Protein 3L3Q (pdb70)

B-factor: mean 52.56, std 12.58, range [30.98, 94.78]

Foldseek 3Di:
DQLEDDDVVCLLVQCPDPDVVSVLSSLLSLLCLLPPDPPRPLVVCLVSVCLLSLQVQLPPLVCVSSVLSSLSNLLSQLLDAVVSVVSNVVSVNLLSLLVQCPDPDLSNVLSSLSSLLSQLQNADVSLQVSVVSPNLVSLVVVCPDPDNVVDDPSSLLSSLSSLLSNQAYPVPGHDPVSCVSSLVVLLVLLPDPDQSSVLSSLSSLLRQLADAQVSLCVNVVVVCLLSLLVQCQDPDPSSVVSSLSNLLSQLLHALVSVVSNVVSPNLLSLVCQCVPPDQVSVLSSLSSLLSQLLHAQVSLVSCVVSVCLLSLLVQLQDGPVSSVLSSLSSLLSNLVHYDLVSLVVSVVSPNQLSLQVCLPDPDVSSLLSSLSNVVSSCVSCVVVVNLVVVLCVCVVNCNLVSLVCQCVPPDPSRVVSRVVCCVVRVD/DPPDDDDDD/DDDDDD

Nearest PDB structures (foldseek):
  6d7n-assembly1_B  TM=9.985E-01  e=1.774E-52  Panicum virgatum
  5gxw-assembly1_A  TM=9.966E-01  e=5.395E-52  Mus musculus
  6p6e-assembly1_A  TM=9.998E-01  e=7.500E-52  Mus musculus
  6d7m-assembly1_B  TM=9.981E-01  e=9.603E-52  Mus musculus
  3tpo-assembly1_A  TM=9.975E-01  e=8.882E-51  Mus musculus

Organism: Mus musculus (NCBI:txid10090)

Structure (mmCIF, N/CA/C/O backbone):
data_3L3Q
#
_entry.id   3L3Q
#
_cell.length_a   78.756
_cell.length_b   90.899
_cell.length_c   100.968
_cell.angle_alpha   90.00
_cell.angle_beta   90.00
_cell.angle_gamma   90.00
#
_symmetry.space_group_name_H-M   'P 21 21 21'
#
loop_
_entity.id
_entity.type
_entity.pdbx_description
1 polymer 'Importin subunit alpha-2'
2 polymer pepTM
3 non-polymer 'CITRATE ANION'
4 water water
#
loop_
_atom_site.group_PDB
_atom_site.id
_atom_site.type_symbol
_atom_site.label_atom_id
_atom_site.label_alt_id
_atom_site.label_comp_id
_atom_site.label_asym_id
_atom_site.label_entity_id
_atom_site.label_seq_id
_atom_site.pdbx_PDB_ins_code
_atom_site.Cartn_x
_atom_site.Cartn_y
_atom_site.Cartn_z
_atom_site.occupancy
_atom_site.B_iso_or_equiv
_atom_site.auth_seq_id
_atom_site.auth_comp_id
_atom_site.auth_asym_id
_atom_site.auth_atom_id
_atom_site.pdbx_PDB_model_num
ATOM 1 N N . GLN A 1 1 ? 30.448 61.199 19.409 0.68 79.56 71 GLN A N 1
ATOM 2 C CA . GLN A 1 1 ? 30.489 62.661 19.734 0.26 79.47 71 GLN A CA 1
ATOM 3 C C . GLN A 1 1 ? 31.902 63.242 19.745 0.15 78.43 71 GLN A C 1
ATOM 4 O O . GLN A 1 1 ? 32.137 64.309 19.176 0.78 79.02 71 GLN A O 1
ATOM 10 N N . GLY A 1 2 ? 32.829 62.547 20.401 0.46 77.00 72 GLY A N 1
ATOM 11 C CA . GLY A 1 2 ? 34.217 62.989 20.488 0.58 75.14 72 GLY A CA 1
ATOM 12 C C . GLY A 1 2 ? 35.118 62.356 19.435 0.01 73.85 72 GLY A C 1
ATOM 13 O O . GLY A 1 2 ? 35.701 63.053 18.598 0.57 73.58 72 GLY A O 1
ATOM 14 N N . THR A 1 3 ? 35.230 61.030 19.460 1.00 72.59 73 THR A N 1
ATOM 15 C CA . THR A 1 3 ? 36.211 60.347 18.595 0.24 71.13 73 THR A CA 1
ATOM 16 C C . THR A 1 3 ? 35.705 59.959 17.178 1.00 70.72 73 THR A C 1
ATOM 17 O O . THR A 1 3 ? 36.371 59.240 16.448 0.89 70.50 73 THR A O 1
ATOM 21 N N . VAL A 1 4 ? 34.541 60.473 16.774 0.80 70.26 74 VAL A N 1
ATOM 22 C CA . VAL A 1 4 ? 33.961 60.156 15.453 0.79 69.38 74 VAL A CA 1
ATOM 23 C C . VAL A 1 4 ? 34.515 61.020 14.278 0.73 68.13 74 VAL A C 1
ATOM 24 O O . VAL A 1 4 ? 34.410 62.252 14.287 0.73 68.17 74 VAL A O 1
ATOM 28 N N . ASN A 1 5 ? 35.128 60.353 13.300 0.09 66.41 75 ASN A N 1
ATOM 29 C CA . ASN A 1 5 ? 35.597 60.986 12.055 0.44 64.65 75 ASN A CA 1
ATOM 30 C C . ASN A 1 5 ? 36.721 62.026 12.184 0.23 63.65 75 ASN A C 1
ATOM 31 O O . ASN A 1 5 ? 36.567 63.179 11.781 1.00 65.36 75 ASN A O 1
ATOM 36 N N . TRP A 1 6 ? 37.862 61.625 12.729 1.00 61.54 76 TRP A N 1
ATOM 37 C CA . TRP A 1 6 ? 39.017 62.534 12.849 1.00 58.42 76 TRP A CA 1
ATOM 38 C C . TRP A 1 6 ? 39.761 62.343 11.569 0.54 57.68 76 TRP A C 1
ATOM 39 O O . TRP A 1 6 ? 39.539 61.381 10.856 0.93 57.80 76 TRP A O 1
ATOM 50 N N . SER A 1 7 ? 40.705 63.208 11.291 1.00 56.33 77 SER A N 1
ATOM 51 C CA . SER A 1 7 ? 41.540 62.923 10.182 1.00 56.73 77 SER A CA 1
ATOM 52 C C . SER A 1 7 ? 42.763 62.151 10.717 1.00 57.07 77 SER A C 1
ATOM 53 O O . SER A 1 7 ? 42.962 62.078 11.940 0.98 57.46 77 SER A O 1
ATOM 56 N N . VAL A 1 8 ? 43.575 61.589 9.828 1.00 55.54 78 VAL A N 1
ATOM 57 C CA . VAL A 1 8 ? 44.792 60.898 10.251 0.78 54.93 78 VAL A CA 1
ATOM 58 C C . VAL A 1 8 ? 45.774 61.841 10.974 1.00 54.45 78 VAL A C 1
ATOM 59 O O . VAL A 1 8 ? 46.410 61.437 11.953 1.00 55.18 78 VAL A O 1
ATOM 63 N N . GLU A 1 9 ? 45.875 63.101 10.540 1.00 54.32 79 GLU A N 1
ATOM 64 C CA . GLU A 1 9 ? 46.840 64.064 11.146 0.69 53.50 79 GLU A CA 1
ATOM 65 C C . GLU A 1 9 ? 46.468 64.343 12.602 1.00 50.56 79 GLU A C 1
ATOM 66 O O . GLU A 1 9 ? 47.327 64.506 13.454 1.00 51.00 79 GLU A O 1
ATOM 72 N N . ASP A 1 10 ? 45.188 64.398 12.875 1.00 48.71 80 ASP A N 1
ATOM 73 C CA . ASP A 1 10 ? 44.733 64.556 14.237 0.82 47.62 80 ASP A CA 1
ATOM 74 C C . ASP A 1 10 ? 45.039 63.326 15.075 0.76 46.67 80 ASP A C 1
ATOM 75 O O . ASP A 1 10 ? 45.540 63.464 16.183 1.00 46.19 80 ASP A O 1
ATOM 80 N N . ILE A 1 11 ? 44.768 62.135 14.532 0.81 46.32 81 ILE A N 1
ATOM 81 C CA . ILE A 1 11 ? 45.172 60.872 15.156 1.00 46.04 81 ILE A CA 1
ATOM 82 C C . ILE A 1 11 ? 46.662 60.917 15.512 1.00 46.10 81 ILE A C 1
ATOM 83 O O . ILE A 1 11 ? 47.018 60.637 16.634 1.00 47.48 81 ILE A O 1
ATOM 88 N N . VAL A 1 12 ? 47.526 61.320 14.598 1.00 47.21 82 VAL A N 1
ATOM 89 C CA . VAL A 1 12 ? 48.987 61.383 14.871 1.00 48.05 82 VAL A CA 1
ATOM 90 C C . VAL A 1 12 ? 49.374 62.333 16.015 1.00 48.82 82 VAL A C 1
ATOM 91 O O . VAL A 1 12 ? 50.228 62.008 16.896 1.00 47.84 82 VAL A O 1
ATOM 95 N N . LYS A 1 13 ? 48.719 63.502 15.994 1.00 49.66 83 LYS A N 1
ATOM 96 C CA . LYS A 1 13 ? 48.879 64.527 17.018 1.00 49.68 83 LYS A CA 1
ATOM 97 C C . LYS A 1 13 ? 48.522 63.945 18.386 1.00 48.84 83 LYS A C 1
ATOM 98 O O . LYS A 1 13 ? 49.250 64.142 19.360 1.00 48.64 83 LYS A O 1
ATOM 104 N N . GLY A 1 14 ? 47.401 63.219 18.462 1.00 48.78 84 GLY A N 1
ATOM 105 C CA . GLY A 1 14 ? 46.979 62.498 19.713 1.00 47.08 84 GLY A CA 1
ATOM 106 C C . GLY A 1 14 ? 47.927 61.392 20.133 0.83 47.20 84 GLY A C 1
ATOM 107 O O . GLY A 1 14 ? 48.376 61.351 21.275 1.00 46.41 84 GLY A O 1
ATOM 108 N N . ILE A 1 15 ? 48.283 60.499 19.209 1.00 48.13 85 ILE A N 1
ATOM 109 C CA . ILE A 1 15 ? 49.175 59.395 19.574 1.00 48.76 85 ILE A CA 1
ATOM 110 C C . ILE A 1 15 ? 50.563 59.893 20.004 1.00 50.14 85 ILE A C 1
ATOM 111 O O . ILE A 1 15 ? 51.210 59.304 20.907 1.00 50.60 85 ILE A O 1
ATOM 116 N N . ASN A 1 16 ? 50.994 61.023 19.441 1.00 51.04 86 ASN A N 1
ATOM 117 C CA . ASN A 1 16 ? 52.322 61.595 19.789 0.68 51.62 86 ASN A CA 1
ATOM 118 C C . ASN A 1 16 ? 52.361 62.419 21.071 1.00 52.30 86 ASN A C 1
ATOM 119 O O . ASN A 1 16 ? 53.433 62.782 21.529 1.00 52.80 86 ASN A O 1
ATOM 124 N N . SER A 1 17 ? 51.213 62.726 21.660 1.00 52.37 87 SER A N 1
ATOM 125 C CA . SER A 1 17 ? 51.199 63.490 22.909 1.00 52.67 87 SER A CA 1
ATOM 126 C C . SER A 1 17 ? 51.790 62.621 24.002 1.00 53.22 87 SER A C 1
ATOM 127 O O . SER A 1 17 ? 51.787 61.392 23.912 0.81 54.62 87 SER A O 1
ATOM 130 N N . ASN A 1 18 ? 52.260 63.248 25.060 1.00 52.85 88 ASN A N 1
ATOM 131 C CA . ASN A 1 18 ? 52.783 62.508 26.188 1.00 53.13 88 ASN A CA 1
ATOM 132 C C . ASN A 1 18 ? 51.683 62.377 27.285 1.00 52.10 88 ASN A C 1
ATOM 133 O O . ASN A 1 18 ? 51.883 62.647 28.492 1.00 54.61 88 ASN A O 1
ATOM 138 N N . ASN A 1 19 ? 50.493 61.998 26.825 1.00 49.64 89 ASN A N 1
ATOM 139 C CA . ASN A 1 19 ? 49.288 61.948 27.619 0.89 46.13 89 ASN A CA 1
ATOM 140 C C . ASN A 1 19 ? 48.540 60.672 27.263 1.00 44.75 89 ASN A C 1
ATOM 141 O O . ASN A 1 19 ? 48.033 60.530 26.167 1.00 43.60 89 ASN A O 1
ATOM 146 N N . LEU A 1 20 ? 48.476 59.740 28.195 1.00 46.41 90 LEU A N 1
ATOM 147 C CA . LEU A 1 20 ? 47.917 58.388 27.947 1.00 46.39 90 LEU A CA 1
ATOM 148 C C . LEU A 1 20 ? 46.441 58.394 27.564 1.00 45.57 90 LEU A C 1
ATOM 149 O O . LEU A 1 20 ? 46.019 57.660 26.664 1.00 46.59 90 LEU A O 1
ATOM 154 N N . GLU A 1 21 ? 45.652 59.276 28.187 1.00 45.91 91 GLU A N 1
ATOM 155 C CA . GLU A 1 21 ? 44.251 59.557 27.723 1.00 43.55 91 GLU A CA 1
ATOM 156 C C . GLU A 1 21 ? 44.106 60.150 26.354 1.00 42.39 91 GLU A C 1
ATOM 157 O O . GLU A 1 21 ? 43.205 59.771 25.618 1.00 43.33 91 GLU A O 1
ATOM 163 N N . SER A 1 22 ? 44.965 61.100 25.991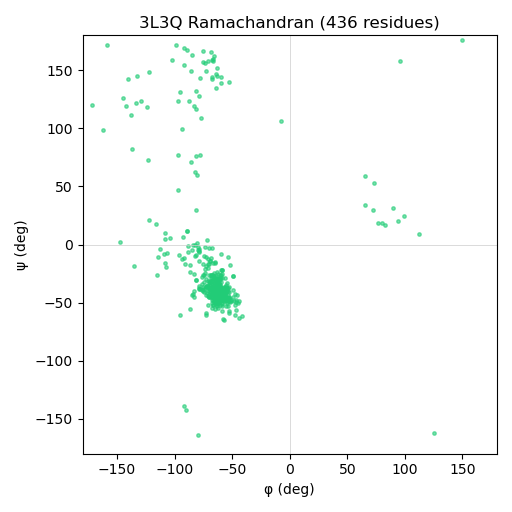 1.00 42.78 92 SER A N 1
ATOM 164 C CA . SER A 1 22 ? 45.003 61.603 24.618 0.81 42.35 92 SER A CA 1
ATOM 165 C C . SER A 1 22 ? 45.397 60.472 23.641 1.00 41.68 92 SER A C 1
ATOM 166 O O . SER A 1 22 ? 44.865 60.393 22.554 1.00 41.11 92 SER A O 1
ATOM 169 N N . GLN A 1 23 ? 46.332 59.596 24.047 1.00 42.10 93 GLN A N 1
ATOM 170 C CA . GLN A 1 23 ? 46.737 58.446 23.198 1.00 41.75 93 GLN A CA 1
ATOM 171 C C . GLN A 1 23 ? 45.562 57.522 23.044 1.00 42.18 93 GLN A C 1
ATOM 172 O O . GLN A 1 23 ? 45.192 57.158 21.927 1.00 41.26 93 GLN A O 1
ATOM 178 N N . LEU A 1 24 ? 44.903 57.247 24.175 1.00 43.12 94 LEU A N 1
ATOM 179 C CA . LEU A 1 24 ? 43.646 56.499 24.171 1.00 43.50 94 LEU A CA 1
ATOM 180 C C . LEU A 1 24 ? 42.551 57.000 23.269 1.00 43.93 94 LEU A C 1
ATOM 181 O O . LEU A 1 24 ? 41.939 56.198 22.584 1.00 44.47 94 LEU A O 1
ATOM 186 N N . GLN A 1 25 ? 42.233 58.308 23.289 1.00 44.18 95 GLN A N 1
ATOM 187 C CA . GLN A 1 25 ? 41.177 58.799 22.437 0.92 41.95 95 GLN A CA 1
ATOM 188 C C . GLN A 1 25 ? 41.550 58.813 20.913 1.00 41.61 95 GLN A C 1
ATOM 189 O O . GLN A 1 25 ? 40.684 58.630 20.069 1.00 41.62 95 GLN A O 1
ATOM 195 N N . ALA A 1 26 ? 42.796 59.110 20.564 1.00 39.60 96 ALA A N 1
ATOM 196 C CA . ALA A 1 26 ? 43.218 59.073 19.174 1.00 40.46 96 ALA A CA 1
ATOM 197 C C . ALA A 1 26 ? 43.249 57.566 18.676 1.00 41.65 96 ALA A C 1
ATOM 198 O O . ALA A 1 26 ? 42.907 57.288 17.525 1.00 43.68 96 ALA A O 1
ATOM 200 N N . THR A 1 27 ? 43.582 56.617 19.545 1.00 40.79 97 THR A N 1
ATOM 201 C CA . THR A 1 27 ? 43.552 55.182 19.137 0.92 42.25 97 THR A CA 1
ATOM 202 C C . THR A 1 27 ? 42.149 54.717 18.821 1.00 42.21 97 THR A C 1
ATOM 203 O O . THR A 1 27 ? 41.915 54.052 17.804 1.00 42.44 97 THR A O 1
ATOM 207 N N . GLN A 1 28 ? 41.231 55.035 19.718 1.00 43.61 98 GLN A N 1
ATOM 208 C CA . GLN A 1 28 ? 39.794 54.767 19.507 1.00 44.24 98 GLN A CA 1
ATOM 209 C C . GLN A 1 28 ? 39.249 55.439 18.273 1.00 43.88 98 GLN A C 1
ATOM 210 O O . GLN A 1 28 ? 38.476 54.835 17.544 1.00 44.26 98 GLN A O 1
ATOM 216 N N . ALA A 1 29 ? 39.655 56.696 18.026 1.00 44.46 99 ALA A N 1
ATOM 217 C CA . ALA A 1 29 ? 39.443 57.390 16.729 1.00 44.62 99 ALA A CA 1
ATOM 218 C C . ALA A 1 29 ? 40.000 56.605 15.514 1.00 44.24 99 ALA A C 1
ATOM 219 O O . ALA A 1 29 ? 39.317 56.490 14.511 1.00 45.31 99 ALA A O 1
ATOM 221 N N . ALA A 1 30 ? 41.247 56.112 15.580 1.00 44.99 100 ALA A N 1
ATOM 222 C CA . ALA A 1 30 ? 41.835 55.263 14.482 1.00 44.86 100 ALA A CA 1
ATOM 223 C C . ALA A 1 30 ? 40.978 54.006 14.264 1.00 44.46 100 ALA A C 1
ATOM 224 O O . ALA A 1 30 ? 40.560 53.672 13.135 1.00 43.76 100 ALA A O 1
ATOM 226 N N . ARG A 1 31 ? 40.655 53.356 15.363 1.00 43.74 101 ARG A N 1
ATOM 227 C CA . ARG A 1 31 ? 39.837 52.147 15.296 1.00 44.65 101 ARG A CA 1
ATOM 228 C C . ARG A 1 31 ? 38.480 52.412 14.594 1.00 46.15 101 ARG A C 1
ATOM 229 O O . ARG A 1 31 ? 38.024 51.603 13.747 1.00 46.18 101 ARG A O 1
ATOM 237 N N . LYS A 1 32 ? 37.840 53.557 14.899 1.00 47.41 102 LYS A N 1
ATOM 238 C CA . LYS A 1 32 ? 36.520 53.880 14.271 1.00 47.56 102 LYS A CA 1
ATOM 239 C C . LYS A 1 32 ? 36.655 54.183 12.785 1.00 46.67 102 LYS A C 1
ATOM 240 O O . LYS A 1 32 ? 35.802 53.772 12.017 1.00 46.07 102 LYS A O 1
ATOM 246 N N . LEU A 1 33 ? 37.750 54.803 12.360 1.00 46.76 103 LEU A N 1
ATOM 247 C CA . LEU A 1 33 ? 38.000 54.908 10.902 1.00 47.93 103 LEU A CA 1
ATOM 248 C C . LEU A 1 33 ? 38.196 53.547 10.238 0.78 46.96 103 LEU A C 1
ATOM 249 O O . LEU A 1 33 ? 37.895 53.359 9.082 1.00 46.10 103 LEU A O 1
ATOM 254 N N . LEU A 1 34 ? 38.804 52.627 10.957 1.00 47.63 104 LEU A N 1
ATOM 255 C CA . LEU A 1 34 ? 39.182 51.374 10.366 1.00 48.20 104 LEU A CA 1
ATOM 256 C C . LEU A 1 34 ? 38.024 50.404 10.453 1.00 49.53 104 LEU A C 1
ATOM 257 O O . LEU A 1 34 ? 38.052 49.394 9.760 0.97 51.10 104 LEU A O 1
ATOM 262 N N . SER A 1 35 ? 37.033 50.667 11.315 1.00 50.04 105 SER A N 1
ATOM 263 C CA . SER A 1 35 ? 35.905 49.725 11.495 1.00 51.21 105 SER A CA 1
ATOM 264 C C . SER A 1 35 ? 34.596 50.243 10.903 0.68 53.15 105 SER A C 1
ATOM 265 O O . SER A 1 35 ? 33.644 49.487 10.704 1.00 53.21 105 SER A O 1
ATOM 268 N N . ARG A 1 36 ? 34.563 51.536 10.619 1.00 55.36 106 ARG A N 1
ATOM 269 C CA . ARG A 1 36 ? 33.325 52.226 10.214 0.75 57.88 106 ARG A CA 1
ATOM 270 C C . ARG A 1 36 ? 33.416 52.753 8.783 1.00 58.07 106 ARG A C 1
ATOM 271 O O . ARG A 1 36 ? 32.390 52.876 8.154 1.00 60.42 106 ARG A O 1
ATOM 279 N N . GLU A 1 37 ? 34.589 53.053 8.250 0.27 57.34 107 GLU A N 1
ATOM 280 C CA . GLU A 1 37 ? 34.625 53.371 6.834 0.57 56.38 107 GLU A CA 1
ATOM 281 C C . GLU A 1 37 ? 34.638 52.088 5.971 0.16 56.74 107 GLU A C 1
ATOM 282 O O . GLU A 1 37 ? 35.374 51.147 6.258 0.28 55.70 107 GLU A O 1
ATOM 288 N N . LYS A 1 38 ? 33.779 52.025 4.955 0.23 57.39 108 LYS A N 1
ATOM 289 C CA . LYS A 1 38 ? 33.983 51.087 3.844 0.16 58.37 108 LYS A CA 1
ATOM 290 C C . LYS A 1 38 ? 35.034 51.804 3.024 0.44 59.15 108 LYS A C 1
ATOM 291 O O . LYS A 1 38 ? 34.859 52.984 2.728 1.00 61.88 108 LYS A O 1
ATOM 297 N N . GLN A 1 39 ? 36.134 51.138 2.689 0.28 58.67 109 GLN A N 1
ATOM 298 C CA . GLN A 1 39 ? 37.334 51.839 2.185 0.47 57.89 109 GLN A CA 1
ATOM 299 C C . GLN A 1 39 ? 38.095 52.599 3.286 0.35 57.35 109 GLN A C 1
ATOM 300 O O . GLN A 1 39 ? 38.353 53.775 3.166 1.00 57.91 109 GLN A O 1
ATOM 306 N N . PRO A 1 40 ? 38.451 51.927 4.388 1.00 57.13 110 PRO A N 1
ATOM 307 C CA . PRO A 1 40 ? 39.356 52.600 5.369 1.00 55.71 110 PRO A CA 1
ATOM 308 C C . PRO A 1 40 ? 40.760 52.904 4.785 1.00 55.03 110 PRO A C 1
ATOM 309 O O . PRO A 1 40 ? 41.285 52.118 3.980 0.52 53.33 110 PRO A O 1
ATOM 313 N N . PRO A 1 41 ? 41.368 54.035 5.230 1.00 54.17 111 PRO A N 1
ATOM 314 C CA . PRO A 1 41 ? 42.694 54.505 4.831 0.68 53.57 111 PRO A CA 1
ATOM 315 C C . PRO A 1 41 ? 43.778 53.776 5.607 1.00 53.04 111 PRO A C 1
ATOM 316 O O . PRO A 1 41 ? 44.611 54.412 6.297 1.00 52.54 111 PRO A O 1
ATOM 320 N N . ILE A 1 42 ? 43.792 52.448 5.458 1.00 52.88 112 ILE A N 1
ATOM 321 C CA . ILE A 1 42 ? 44.852 51.617 6.050 1.00 52.37 112 ILE A CA 1
ATOM 322 C C . ILE A 1 42 ? 46.247 52.133 5.641 1.00 52.57 112 ILE A C 1
ATOM 323 O O . ILE A 1 42 ? 47.161 52.228 6.480 1.00 54.16 112 ILE A O 1
ATOM 328 N N . ASP A 1 43 ? 46.404 52.541 4.377 1.00 53.11 113 ASP A N 1
ATOM 329 C CA . ASP A 1 43 ? 47.726 52.931 3.860 1.00 53.53 113 ASP A CA 1
ATOM 330 C C . ASP A 1 43 ? 48.255 54.220 4.443 1.00 53.47 113 ASP A C 1
ATOM 331 O O . ASP A 1 43 ? 49.475 54.354 4.675 1.00 53.11 113 ASP A O 1
ATOM 336 N N . ASN A 1 44 ? 47.351 55.186 4.648 1.00 53.85 114 ASN A N 1
ATOM 337 C CA . ASN A 1 44 ? 47.719 56.451 5.314 1.00 53.65 114 ASN A CA 1
ATOM 338 C C . ASN A 1 44 ? 48.157 56.249 6.783 1.00 52.47 114 ASN A C 1
ATOM 339 O O . ASN A 1 44 ? 49.156 56.852 7.238 1.00 52.18 114 ASN A O 1
ATOM 344 N N . ILE A 1 45 ? 47.425 55.374 7.495 1.00 50.21 115 ILE A N 1
ATOM 345 C CA . ILE A 1 45 ? 47.761 54.962 8.857 1.00 48.37 115 ILE A CA 1
ATOM 346 C C . ILE A 1 45 ? 49.140 54.345 8.843 1.00 46.81 115 ILE A C 1
ATOM 347 O O . ILE A 1 45 ? 50.001 54.673 9.642 1.00 45.91 115 ILE A O 1
ATOM 352 N N . ILE A 1 46 ? 49.369 53.401 7.939 1.00 47.39 116 ILE A N 1
ATOM 353 C CA . ILE A 1 46 ? 50.690 52.757 7.902 1.00 44.96 116 ILE A CA 1
ATOM 354 C C . ILE A 1 46 ? 51.789 53.811 7.578 1.00 45.18 116 ILE A C 1
ATOM 355 O O . ILE A 1 46 ? 52.804 53.858 8.301 1.00 44.65 116 ILE A O 1
ATOM 360 N N . ARG A 1 47 ? 51.591 54.613 6.516 0.77 43.85 117 ARG A N 1
ATOM 361 C CA . ARG A 1 47 ? 52.545 55.647 6.109 0.42 46.46 117 ARG A CA 1
ATOM 362 C C . ARG A 1 47 ? 52.775 56.661 7.205 0.35 47.67 117 ARG A C 1
ATOM 363 O O . ARG A 1 47 ? 53.868 57.178 7.320 1.00 49.00 117 ARG A O 1
ATOM 371 N N . ALA A 1 48 ? 51.771 56.947 8.028 1.00 48.69 118 ALA A N 1
ATOM 372 C CA . ALA A 1 48 ? 52.031 57.845 9.192 1.00 50.30 118 ALA A CA 1
ATOM 373 C C . ALA A 1 48 ? 52.942 57.308 10.279 1.00 50.50 118 ALA A C 1
ATOM 374 O O . ALA A 1 48 ? 53.214 58.008 11.230 1.00 52.22 118 ALA A O 1
ATOM 376 N N . GLY A 1 49 ? 53.406 56.059 10.175 1.00 50.64 119 GLY A N 1
ATOM 377 C CA . GLY A 1 49 ? 54.236 55.463 11.241 1.00 48.86 119 GLY A CA 1
ATOM 378 C C . GLY A 1 49 ? 53.484 54.918 12.454 1.00 48.27 119 GLY A C 1
ATOM 379 O O . GLY A 1 49 ? 54.101 54.725 13.486 1.00 49.98 119 GLY A O 1
ATOM 380 N N . LEU A 1 50 ? 52.180 54.649 12.366 1.00 47.63 120 LEU A N 1
ATOM 381 C CA . LEU A 1 50 ? 51.401 54.337 13.598 1.00 47.82 120 LEU A CA 1
ATOM 382 C C . LEU A 1 50 ? 51.463 52.882 14.100 1.00 47.50 120 LEU A C 1
ATOM 383 O O . LEU A 1 50 ? 51.280 52.627 15.289 1.00 47.13 120 LEU A O 1
ATOM 388 N N . ILE A 1 51 ? 51.727 51.930 13.206 1.00 47.58 121 ILE A N 1
ATOM 389 C CA . ILE A 1 51 ? 51.747 50.515 13.627 1.00 46.96 121 ILE A CA 1
ATOM 390 C C . ILE A 1 51 ? 52.633 50.19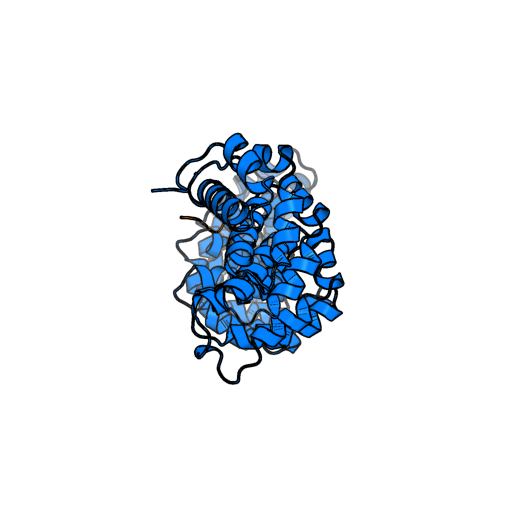6 14.830 1.00 45.88 121 ILE A C 1
ATOM 391 O O . ILE A 1 51 ? 52.167 49.598 15.802 1.00 46.22 121 ILE A O 1
ATOM 396 N N . PRO A 1 52 ? 53.885 50.647 14.810 1.00 45.48 122 PRO A N 1
ATOM 397 C CA . PRO A 1 52 ? 54.655 50.349 15.981 1.00 46.15 122 PRO A CA 1
ATOM 398 C C . PRO A 1 52 ? 54.140 51.070 17.288 1.00 46.99 122 PRO A C 1
ATOM 399 O O . PRO A 1 52 ? 54.377 50.571 18.374 1.00 47.08 122 PRO A O 1
ATOM 403 N N . LYS A 1 53 ? 53.493 52.241 17.192 1.00 46.78 123 LYS A N 1
ATOM 404 C CA . LYS A 1 53 ? 52.814 52.826 18.357 0.83 47.12 123 LYS A CA 1
ATOM 405 C C . LYS A 1 53 ? 51.669 51.927 18.824 1.00 44.44 123 LYS A C 1
ATOM 406 O O . LYS A 1 53 ? 51.588 51.670 19.996 1.00 44.24 123 LYS A O 1
ATOM 412 N N . PHE A 1 54 ? 50.814 51.437 17.923 1.00 43.17 124 PHE A N 1
ATOM 413 C CA . PHE A 1 54 ? 49.771 50.469 18.324 1.00 42.93 124 PHE A CA 1
ATOM 414 C C . PHE A 1 54 ? 50.335 49.182 18.942 1.00 42.31 124 PHE A C 1
ATOM 415 O O . PHE A 1 54 ? 49.735 48.653 19.866 1.00 43.32 124 PHE A O 1
ATOM 423 N N . VAL A 1 55 ? 51.462 48.673 18.433 1.00 40.41 125 VAL A N 1
ATOM 424 C CA . VAL A 1 55 ? 52.005 47.430 18.956 0.83 40.31 125 VAL A CA 1
ATOM 425 C C . VAL A 1 55 ? 52.490 47.679 20.378 1.00 41.55 125 VAL A C 1
ATOM 426 O O . VAL A 1 55 ? 52.299 46.825 21.256 1.00 42.42 125 VAL A O 1
ATOM 430 N N . SER A 1 56 ? 53.064 48.859 20.643 1.00 41.80 126 SER A N 1
ATOM 431 C CA . SER A 1 56 ? 53.540 49.161 22.018 1.00 42.98 126 SER A CA 1
ATOM 432 C C . SER A 1 56 ? 52.348 49.332 22.960 1.00 42.16 126 SER A C 1
ATOM 433 O O . SER A 1 56 ? 52.445 48.953 24.124 1.00 45.06 126 SER A O 1
ATOM 436 N N . PHE A 1 57 ? 51.212 49.834 22.484 1.00 40.75 127 PHE A N 1
ATOM 437 C CA . PHE A 1 57 ? 50.014 49.907 23.311 1.00 40.41 127 PHE A CA 1
ATOM 438 C C . PHE A 1 57 ? 49.437 48.538 23.772 1.00 42.47 127 PHE A C 1
ATOM 439 O O . PHE A 1 57 ? 48.755 48.444 24.780 1.00 42.52 127 PHE A O 1
ATOM 447 N N . LEU A 1 58 ? 49.723 47.470 23.039 1.00 44.58 128 LEU A N 1
ATOM 448 C CA . LEU A 1 58 ? 49.284 46.090 23.347 0.81 44.01 128 LEU A CA 1
ATOM 449 C C . LEU A 1 58 ? 49.892 45.652 24.645 1.00 45.68 128 LEU A C 1
ATOM 450 O O . LEU A 1 58 ? 49.296 44.851 25.402 1.00 46.33 128 LEU A O 1
ATOM 455 N N . GLY A 1 59 ? 51.067 46.204 24.943 1.00 47.48 129 GLY A N 1
ATOM 456 C CA . GLY A 1 59 ? 51.757 45.874 26.191 1.00 48.83 129 GLY A CA 1
ATOM 457 C C . GLY A 1 59 ? 51.405 46.736 27.406 1.00 51.72 129 GLY A C 1
ATOM 458 O O . GLY A 1 59 ? 51.931 46.503 28.508 0.91 52.72 129 GLY A O 1
ATOM 459 N N . LYS A 1 60 ? 50.522 47.729 27.256 1.00 52.52 130 LYS A N 1
ATOM 460 C CA . LYS A 1 60 ? 50.133 48.549 28.434 0.91 53.35 130 LYS A CA 1
ATOM 461 C C . LYS A 1 60 ? 49.126 47.816 29.324 1.00 53.45 130 LYS A C 1
ATOM 462 O O . LYS A 1 60 ? 47.964 48.091 29.281 1.00 52.26 130 LYS A O 1
ATOM 468 N N . THR A 1 61 ? 49.587 46.861 30.119 1.00 55.50 131 THR A N 1
ATOM 469 C CA . THR A 1 61 ? 48.673 46.078 30.948 1.00 58.22 131 THR A CA 1
ATOM 470 C C . THR A 1 61 ? 47.880 46.945 31.956 0.76 58.46 131 THR A C 1
ATOM 471 O O . THR A 1 61 ? 46.758 46.626 32.316 0.95 58.63 131 THR A O 1
ATOM 475 N N . ASP A 1 62 ? 48.497 48.045 32.375 1.00 59.30 132 ASP A N 1
ATOM 476 C CA . ASP A 1 62 ? 47.902 49.098 33.214 0.90 59.32 132 ASP A CA 1
ATOM 477 C C . ASP A 1 62 ? 46.648 49.793 32.650 0.80 58.88 132 ASP A C 1
ATOM 478 O O . ASP A 1 62 ? 45.877 50.407 33.407 1.00 60.15 132 ASP A O 1
ATOM 483 N N . CYS A 1 63 ? 46.480 49.736 31.326 1.00 56.49 133 CYS A N 1
ATOM 484 C CA . CYS A 1 63 ? 45.432 50.442 30.603 1.00 54.05 133 CYS A CA 1
ATOM 48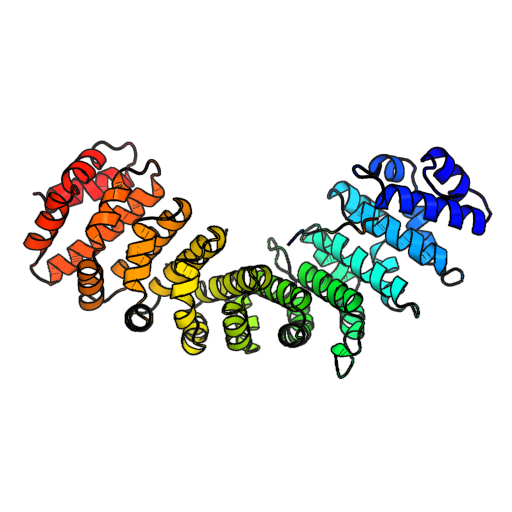5 C C . CYS A 1 63 ? 44.822 49.497 29.527 0.86 53.07 133 CYS A C 1
ATOM 486 O O . CYS A 1 63 ? 45.139 49.529 28.318 1.00 50.66 133 CYS A O 1
ATOM 489 N N . SER A 1 64 ? 43.914 48.676 30.030 1.00 51.91 134 SER A N 1
ATOM 490 C CA . SER A 1 64 ? 43.269 47.643 29.272 1.00 52.15 134 SER A CA 1
ATOM 491 C C . SER A 1 64 ? 42.416 48.212 28.122 1.00 50.36 134 SER A C 1
ATOM 492 O O . SER A 1 64 ? 42.334 47.593 27.074 1.00 50.77 134 SER A O 1
ATOM 495 N N . PRO A 1 65 ? 41.800 49.416 28.294 1.00 50.05 135 PRO A N 1
ATOM 496 C CA . PRO A 1 65 ? 41.104 50.018 27.122 1.00 47.75 135 PRO A CA 1
ATOM 497 C C . PRO A 1 65 ? 41.957 50.348 25.874 1.00 46.23 135 PRO A C 1
ATOM 498 O O . PRO A 1 65 ? 41.459 50.220 24.760 1.00 46.06 135 PRO A O 1
ATOM 502 N N . ILE A 1 66 ? 43.217 50.759 26.024 1.00 43.94 136 ILE A N 1
ATOM 503 C CA . ILE A 1 66 ? 44.012 51.087 24.836 0.76 41.59 136 ILE A CA 1
ATOM 504 C C . ILE A 1 66 ? 44.588 49.783 24.196 0.97 41.11 136 ILE A C 1
ATOM 505 O O . ILE A 1 66 ? 44.783 49.718 22.997 1.00 39.87 136 ILE A O 1
ATOM 510 N N . GLN A 1 67 ? 44.842 48.773 25.024 1.00 41.14 137 GLN A N 1
ATOM 511 C CA . GLN A 1 67 ? 45.057 47.385 24.566 0.97 41.32 137 GLN A CA 1
ATOM 512 C C . GLN A 1 67 ? 43.994 46.959 23.573 1.00 41.10 137 GLN A C 1
ATOM 513 O O . GLN A 1 67 ? 44.340 46.565 22.455 1.00 42.57 137 GLN A O 1
ATOM 519 N N . PHE A 1 68 ? 42.714 47.124 23.939 1.00 40.70 138 PHE A N 1
ATOM 520 C CA . PHE A 1 68 ? 41.594 46.684 23.133 1.00 40.70 138 PHE A CA 1
ATOM 521 C C . PHE A 1 68 ? 41.411 47.444 21.835 0.99 41.38 138 PHE A C 1
ATOM 522 O O . PHE A 1 68 ? 41.164 46.834 20.750 1.00 42.04 138 PHE A O 1
ATOM 530 N N . GLU A 1 69 ? 41.457 48.784 21.936 1.00 41.28 139 GLU A N 1
ATOM 531 C CA . GLU A 1 69 ? 41.383 49.673 20.782 1.00 40.11 139 GLU A CA 1
ATOM 532 C C . GLU A 1 69 ? 42.551 49.432 19.800 1.00 39.97 139 GLU A C 1
ATOM 533 O O . GLU A 1 69 ? 42.310 49.375 18.559 1.00 39.16 139 GLU A O 1
ATOM 539 N N . SER A 1 70 ? 43.799 49.334 20.313 1.00 38.24 140 SER A N 1
ATOM 540 C CA . SER A 1 70 ? 44.900 49.044 19.406 0.98 40.14 140 SER A CA 1
ATOM 541 C C . SER A 1 70 ? 44.829 47.594 18.808 1.00 38.87 140 SER A C 1
ATOM 542 O O . SER A 1 70 ? 45.031 47.397 17.613 1.00 38.50 140 SER A O 1
ATOM 545 N N . ALA A 1 71 ? 44.381 46.632 19.616 1.00 38.94 141 ALA A N 1
ATOM 546 C CA . ALA A 1 71 ? 44.213 45.233 19.135 0.96 38.59 141 ALA A CA 1
ATOM 547 C C . ALA A 1 71 ? 43.192 45.217 18.022 1.00 38.47 141 ALA A C 1
ATOM 548 O O . ALA A 1 71 ? 43.358 44.510 17.031 1.00 40.41 141 ALA A O 1
ATOM 550 N N . TRP A 1 72 ? 42.148 46.024 18.154 1.00 40.34 142 TRP A N 1
ATOM 551 C CA . TRP A 1 72 ? 41.077 46.122 17.144 1.00 40.11 142 TRP A CA 1
ATOM 552 C C . TRP A 1 72 ? 41.545 46.816 15.831 1.00 41.04 142 TRP A C 1
ATOM 553 O O . TRP A 1 72 ? 41.280 46.348 14.715 1.00 41.56 142 TRP A O 1
ATOM 564 N N . ALA A 1 73 ? 42.266 47.924 15.978 1.00 41.46 143 ALA A N 1
ATOM 565 C CA . ALA A 1 73 ? 42.880 48.631 14.853 0.96 40.67 143 ALA A CA 1
ATOM 566 C C . ALA A 1 73 ? 43.908 47.718 14.087 1.00 39.22 143 ALA A C 1
ATOM 567 O O . ALA A 1 73 ? 43.915 47.670 12.876 1.00 39.95 143 ALA A O 1
ATOM 569 N N . LEU A 1 74 ? 44.783 47.052 14.814 1.00 36.06 144 LEU A N 1
ATOM 570 C CA . LEU A 1 74 ? 45.736 46.164 14.202 0.91 36.97 144 LEU A CA 1
ATOM 571 C C . LEU A 1 74 ? 45.096 44.950 13.490 0.79 36.05 144 LEU A C 1
ATOM 572 O O . LEU A 1 74 ? 45.544 44.582 12.445 1.00 33.99 144 LEU A O 1
ATOM 577 N N . THR A 1 75 ? 44.020 44.387 14.046 1.00 36.53 145 THR A N 1
ATOM 578 C CA . THR A 1 75 ? 43.215 43.337 13.422 1.00 37.26 145 THR A CA 1
ATOM 579 C C . THR A 1 75 ? 42.739 43.739 12.046 1.00 38.42 145 THR A C 1
ATOM 580 O O . THR A 1 75 ? 42.780 42.931 11.092 1.00 37.44 145 THR A O 1
ATOM 584 N N . ASN A 1 76 ? 42.287 44.994 11.929 1.00 40.16 146 ASN A N 1
ATOM 585 C CA . ASN A 1 76 ? 41.662 45.472 10.680 1.00 41.32 146 ASN A CA 1
ATOM 586 C C . ASN A 1 76 ? 42.680 45.834 9.586 1.00 41.91 146 ASN A C 1
ATOM 587 O O . ASN A 1 76 ? 42.440 45.571 8.385 1.00 43.47 146 ASN A O 1
ATOM 592 N N . ILE A 1 77 ? 43.809 46.416 9.986 1.00 41.08 147 ILE A N 1
ATOM 593 C CA . ILE A 1 77 ? 44.967 46.573 9.082 0.91 41.66 147 ILE A CA 1
ATOM 594 C C . ILE A 1 77 ? 45.470 45.195 8.601 1.00 41.53 147 ILE A C 1
ATOM 595 O O . ILE A 1 77 ? 45.739 45.014 7.415 1.00 41.52 147 ILE A O 1
ATOM 600 N N . ALA A 1 78 ? 45.583 44.223 9.516 1.00 41.09 148 ALA A N 1
ATOM 601 C CA . ALA A 1 78 ? 46.043 42.878 9.142 1.00 41.65 148 ALA A CA 1
ATOM 602 C C . ALA A 1 78 ? 45.026 42.119 8.288 1.00 41.70 148 ALA A C 1
ATOM 603 O O . ALA A 1 78 ? 45.381 41.128 7.691 1.00 42.55 148 ALA A O 1
ATOM 605 N N . SER A 1 79 ? 43.785 42.599 8.219 1.00 41.30 149 SER A N 1
ATOM 606 C CA . SER A 1 79 ? 42.772 41.988 7.386 1.00 41.84 149 SER A CA 1
ATOM 607 C C . SER A 1 79 ? 42.903 42.457 5.941 0.83 43.45 149 SER A C 1
ATOM 608 O O . SER A 1 79 ? 42.113 42.043 5.114 0.93 46.01 149 SER A O 1
ATOM 611 N N . GLY A 1 80 ? 43.866 43.322 5.624 1.00 43.89 150 GLY A N 1
ATOM 612 C CA . GLY A 1 80 ? 43.960 43.898 4.284 1.00 44.57 150 GLY A CA 1
ATOM 613 C C . GLY A 1 80 ? 44.828 43.038 3.359 0.79 45.97 150 GLY A C 1
ATOM 614 O O . GLY A 1 80 ? 44.828 41.778 3.431 1.00 45.96 150 GLY A O 1
ATOM 615 N N . THR A 1 81 ? 45.595 43.714 2.515 1.00 45.10 151 THR A N 1
ATOM 616 C CA . THR A 1 81 ? 46.441 43.029 1.504 0.80 45.58 151 THR A CA 1
ATOM 617 C C . THR A 1 81 ? 47.614 42.454 2.238 0.93 45.14 151 THR A C 1
ATOM 618 O O . THR A 1 81 ? 47.827 42.812 3.398 0.97 46.52 151 THR A O 1
ATOM 622 N N . SER A 1 82 ? 48.368 41.562 1.607 1.00 44.76 152 SER A N 1
ATOM 623 C CA . SER A 1 82 ? 49.579 41.004 2.211 1.00 44.10 152 SER A CA 1
ATOM 624 C C . SER A 1 82 ? 50.600 42.031 2.605 1.00 43.80 152 SER A C 1
ATOM 625 O O . SER A 1 82 ? 51.295 41.856 3.622 1.00 43.16 152 SER A O 1
ATOM 628 N N . GLU A 1 83 ? 50.744 43.098 1.815 1.00 44.32 153 GLU A N 1
ATOM 629 C CA . GLU A 1 83 ? 51.658 44.178 2.234 0.84 44.69 153 GLU A CA 1
ATOM 630 C C . GLU A 1 83 ? 51.171 44.812 3.566 1.00 42.88 153 GLU A C 1
ATOM 631 O O . GLU A 1 83 ? 51.961 45.089 4.443 1.00 42.54 153 GLU A O 1
ATOM 637 N N . GLN A 1 84 ? 49.859 44.937 3.727 1.00 42.28 154 GLN A N 1
ATOM 638 C CA . GLN A 1 84 ? 49.263 45.487 4.952 1.00 41.04 154 GLN A CA 1
ATOM 639 C C . GLN A 1 84 ? 49.494 44.585 6.154 1.00 41.06 154 GLN A C 1
ATOM 640 O O . GLN A 1 84 ? 49.894 45.075 7.181 1.00 41.31 154 GLN A O 1
ATOM 646 N N . THR A 1 85 ? 49.239 43.265 6.020 1.00 40.52 155 THR A N 1
ATOM 647 C CA . THR A 1 85 ? 49.576 42.252 7.034 1.00 38.74 155 THR A CA 1
ATOM 648 C C . THR A 1 85 ? 51.032 42.251 7.380 1.00 38.72 155 THR A C 1
ATOM 649 O O . THR A 1 85 ? 51.399 42.107 8.560 1.00 38.75 155 THR A O 1
ATOM 653 N N . LYS A 1 86 ? 51.871 42.372 6.363 1.00 37.79 156 LYS A N 1
ATOM 654 C CA . LYS A 1 86 ? 53.320 42.416 6.623 0.98 40.07 156 LYS A CA 1
ATOM 655 C C . LYS A 1 86 ? 53.726 43.595 7.494 1.00 38.32 156 LYS A C 1
ATOM 656 O O . LYS A 1 86 ? 54.589 43.460 8.396 1.00 38.81 156 LYS A O 1
ATOM 662 N N . ALA A 1 87 ? 53.121 44.757 7.246 1.00 37.90 157 ALA A N 1
ATOM 663 C CA . ALA A 1 87 ? 53.443 45.936 8.065 1.00 38.41 157 ALA A CA 1
ATOM 664 C C . ALA A 1 87 ? 53.106 45.638 9.562 1.00 38.13 157 ALA A C 1
ATOM 665 O O . ALA A 1 87 ? 53.765 46.094 10.499 1.00 39.20 157 ALA A O 1
ATOM 667 N N . VAL A 1 88 ? 52.034 44.914 9.791 1.00 37.41 158 VAL A N 1
ATOM 668 C CA . VAL A 1 88 ? 51.666 44.560 11.158 1.00 37.13 158 VAL A CA 1
ATOM 669 C C . VAL A 1 88 ? 52.675 43.588 11.724 1.00 37.00 158 VAL A C 1
ATOM 670 O O . VAL A 1 88 ? 53.162 43.762 12.826 1.00 37.58 158 VAL A O 1
ATOM 674 N N . VAL A 1 89 ? 53.050 42.590 10.937 1.00 36.77 159 VAL A N 1
ATOM 675 C CA . VAL A 1 89 ? 54.063 41.640 11.413 1.00 36.93 159 VAL A CA 1
ATOM 676 C C . VAL A 1 89 ? 55.427 42.308 11.671 1.00 38.39 159 VAL A C 1
ATOM 677 O O . VAL A 1 89 ? 56.058 42.084 12.702 1.00 38.43 159 VAL A O 1
ATOM 681 N N . ASP A 1 90 ? 55.913 43.081 10.705 1.00 40.32 160 ASP A N 1
ATOM 682 C CA . ASP A 1 90 ? 57.177 43.858 10.888 0.94 43.18 160 ASP A CA 1
ATOM 683 C C . ASP A 1 90 ? 57.162 44.794 12.080 1.00 44.21 160 ASP A C 1
ATOM 684 O O . ASP A 1 90 ? 58.233 45.125 12.607 1.00 44.03 160 ASP A O 1
ATOM 689 N N . GLY A 1 91 ? 55.961 45.279 12.454 1.00 44.94 161 GLY A N 1
ATOM 690 C CA . GLY A 1 91 ? 55.832 46.128 13.627 1.00 43.31 161 GLY A CA 1
ATOM 691 C C . GLY A 1 91 ? 56.008 45.351 14.917 1.00 42.82 161 GLY A C 1
ATOM 692 O O . GLY A 1 91 ? 55.829 45.925 15.968 1.00 44.82 161 GLY A O 1
ATOM 693 N N . GLY A 1 92 ? 56.336 44.049 14.882 0.85 42.61 162 GLY A N 1
ATOM 694 C CA . GLY A 1 92 ? 56.488 43.235 16.133 1.00 39.91 162 GLY A CA 1
ATOM 695 C C . GLY A 1 92 ? 55.204 42.675 16.729 1.00 39.60 162 GLY A C 1
ATOM 696 O O . GLY A 1 92 ? 55.133 42.289 17.912 1.00 39.00 162 GLY A O 1
ATOM 697 N N . ALA A 1 93 ? 54.157 42.653 15.940 1.00 40.08 163 ALA A N 1
ATOM 698 C CA . ALA A 1 93 ? 52.855 42.336 16.519 1.00 40.65 163 ALA A CA 1
ATOM 699 C C . ALA A 1 93 ? 52.648 40.892 16.975 1.00 40.71 163 ALA A C 1
ATOM 700 O O . ALA A 1 93 ? 51.780 40.659 17.882 1.00 41.45 163 ALA A O 1
ATOM 702 N N . ILE A 1 94 ? 53.350 39.910 16.386 1.00 39.33 164 ILE A N 1
ATOM 703 C CA . ILE A 1 94 ? 52.969 38.479 16.734 1.00 38.89 164 ILE A CA 1
ATOM 704 C C . ILE A 1 94 ? 53.154 38.124 18.239 1.00 39.14 164 ILE A C 1
ATOM 705 O O . ILE A 1 94 ? 52.223 37.641 18.890 1.00 39.33 164 ILE A O 1
ATOM 710 N N . PRO A 1 95 ? 54.363 38.328 18.783 1.00 39.43 165 PRO A N 1
ATOM 711 C CA . PRO A 1 95 ? 54.550 38.011 20.175 1.00 40.67 165 PRO A CA 1
ATOM 712 C C . PRO A 1 95 ? 53.677 38.885 21.122 1.00 42.54 165 PRO A C 1
ATOM 713 O O . PRO A 1 95 ? 53.239 38.393 22.162 1.00 44.35 165 PRO A O 1
ATOM 717 N N . ALA A 1 96 ? 53.444 40.151 20.782 1.00 41.38 166 ALA A N 1
ATOM 718 C CA . ALA A 1 96 ? 52.538 40.996 21.557 1.00 41.22 166 ALA A CA 1
ATOM 719 C C . ALA A 1 96 ? 51.117 40.424 21.586 1.00 40.46 166 ALA A C 1
ATOM 720 O O . ALA A 1 96 ? 50.532 40.310 22.619 1.00 42.00 166 ALA A O 1
ATOM 722 N N . PHE A 1 97 ? 50.572 40.040 20.453 1.00 41.35 167 PHE A N 1
ATOM 723 C CA . PHE A 1 97 ? 49.273 39.384 20.419 1.00 41.45 167 PHE A CA 1
ATOM 724 C C . PHE A 1 97 ? 49.278 38.033 21.146 1.00 42.23 167 PHE A C 1
ATOM 725 O O . PHE A 1 97 ? 48.283 37.700 21.757 1.00 42.19 167 PHE A O 1
ATOM 733 N N . ILE A 1 98 ? 50.379 37.270 21.091 1.00 42.53 168 ILE A N 1
ATOM 734 C CA . ILE A 1 98 ? 50.451 36.046 21.845 1.00 43.20 168 ILE A CA 1
ATOM 735 C C . ILE A 1 98 ? 50.426 36.230 23.368 1.00 44.00 168 ILE A C 1
ATOM 736 O O . ILE A 1 98 ? 49.803 35.423 24.042 1.00 46.14 168 ILE A O 1
ATOM 741 N N . SER A 1 99 ? 51.069 37.260 23.914 1.00 43.00 169 SER A N 1
ATOM 742 C CA . SER A 1 99 ? 50.937 37.543 25.329 1.00 43.33 169 SER A CA 1
ATOM 743 C C . SER A 1 99 ? 49.538 37.994 25.703 1.00 43.28 169 SER A C 1
ATOM 744 O O . SER A 1 99 ? 49.082 37.731 26.810 1.00 46.65 169 SER A O 1
ATOM 747 N N . LEU A 1 100 ? 48.863 38.709 24.832 1.00 41.45 170 LEU A N 1
ATOM 748 C CA . LEU A 1 100 ? 47.497 39.122 25.108 1.00 42.08 170 LEU A CA 1
ATOM 749 C C . LEU A 1 100 ? 46.450 37.989 25.171 1.00 43.13 170 LEU A C 1
ATOM 750 O O . LEU A 1 100 ? 45.306 38.214 25.564 1.00 43.69 170 LEU A O 1
ATOM 755 N N . LEU A 1 101 ? 46.792 36.803 24.665 1.00 44.75 171 LEU A N 1
ATOM 756 C CA . LEU A 1 101 ? 45.968 35.612 24.859 1.00 45.56 171 LEU A CA 1
ATOM 757 C C . LEU A 1 101 ? 45.794 35.269 26.359 1.00 48.27 171 LEU A C 1
ATOM 758 O O . LEU A 1 101 ? 44.807 34.573 26.750 1.00 49.64 171 LEU A O 1
ATOM 763 N N . ALA A 1 102 ? 46.722 35.750 27.201 1.00 49.22 172 ALA A N 1
ATOM 764 C CA . ALA A 1 102 ? 46.660 35.461 28.646 1.00 50.92 172 ALA A CA 1
ATOM 765 C C . ALA A 1 102 ? 45.814 36.496 29.372 0.90 51.79 172 ALA A C 1
ATOM 766 O O . ALA A 1 102 ? 45.570 36.382 30.552 1.00 53.58 172 ALA A O 1
ATOM 768 N N . SER A 1 103 ? 45.384 37.526 28.667 1.00 52.22 173 SER A N 1
ATOM 769 C CA . SER A 1 103 ? 44.678 38.606 29.298 1.00 51.87 173 SER A CA 1
ATOM 770 C C . SER A 1 103 ? 43.480 38.072 30.133 0.87 53.21 173 SER A C 1
ATOM 771 O O . SER A 1 103 ? 42.778 37.137 29.714 1.00 53.82 173 SER A O 1
ATOM 774 N N . PRO A 1 104 ? 43.264 38.667 31.322 1.00 53.91 174 PRO A N 1
ATOM 775 C CA . PRO A 1 104 ? 42.086 38.408 32.143 0.76 53.57 174 PRO A CA 1
ATOM 776 C C . PRO A 1 104 ? 40.810 38.995 31.573 1.00 52.96 174 PRO A C 1
ATOM 777 O O . PRO A 1 104 ? 39.745 38.677 32.053 1.00 52.22 174 PRO A O 1
ATOM 781 N N . HIS A 1 105 ? 40.910 39.867 30.571 1.00 52.68 175 HIS A N 1
ATOM 782 C CA . HIS A 1 105 ? 39.724 40.378 29.912 1.00 52.20 175 HIS A CA 1
ATOM 783 C C . HIS A 1 105 ? 39.493 39.569 28.656 0.83 51.90 175 HIS A C 1
ATOM 784 O O . HIS A 1 105 ? 40.371 39.503 27.776 1.00 51.25 175 HIS A O 1
ATOM 791 N N . ALA A 1 106 ? 38.292 38.998 28.582 1.00 51.28 176 ALA A N 1
ATOM 792 C CA . ALA A 1 106 ? 37.869 38.082 27.522 1.00 50.43 176 ALA A CA 1
ATOM 793 C C . ALA A 1 106 ? 37.812 38.768 26.166 1.00 49.92 176 ALA A C 1
ATOM 794 O O . ALA A 1 106 ? 38.213 38.159 25.144 0.98 50.97 176 ALA A O 1
ATOM 796 N N . HIS A 1 107 ? 37.348 40.018 26.163 1.00 48.42 177 HIS A N 1
ATOM 797 C CA . HIS A 1 107 ? 37.197 40.800 24.949 0.83 48.58 177 HIS A CA 1
ATOM 798 C C . HIS A 1 107 ? 38.549 41.167 24.335 1.00 47.79 177 HIS A C 1
ATOM 799 O O . HIS A 1 107 ? 38.649 41.353 23.115 1.00 47.81 177 HIS A O 1
ATOM 806 N N . ILE A 1 108 ? 39.572 41.235 25.181 1.00 45.33 178 ILE A N 1
ATOM 807 C CA . ILE A 1 108 ? 40.926 41.496 24.745 0.96 44.98 178 ILE A CA 1
ATOM 808 C C . ILE A 1 108 ? 41.641 40.178 24.253 1.00 43.43 178 ILE A C 1
ATOM 809 O O . ILE A 1 108 ? 42.287 40.159 23.202 1.00 42.54 178 ILE A O 1
ATOM 814 N N . SER A 1 109 ? 41.493 39.093 25.012 1.00 42.49 179 SER A N 1
ATOM 815 C CA . SER A 1 109 ? 42.015 37.799 24.590 0.95 40.81 179 SER A CA 1
ATOM 816 C C . SER A 1 109 ? 41.319 37.353 23.265 1.00 40.45 179 SER A C 1
ATOM 817 O O . SER A 1 109 ? 41.990 36.892 22.372 1.00 39.07 179 SER A O 1
ATOM 820 N N . GLU A 1 110 ? 40.007 37.587 23.138 1.00 38.93 180 GLU A N 1
ATOM 821 C CA . GLU A 1 110 ? 39.298 37.343 21.910 1.00 40.03 180 GLU A CA 1
ATOM 822 C C . GLU A 1 110 ? 39.795 38.149 20.696 1.00 39.79 180 GLU A C 1
ATOM 823 O O . GLU A 1 110 ? 39.793 37.655 19.572 1.00 40.19 180 GLU A O 1
ATOM 829 N N . GLN A 1 111 ? 40.211 39.402 20.905 1.00 38.97 181 GLN A N 1
ATOM 830 C CA . GLN A 1 111 ? 40.667 40.232 19.832 1.00 37.17 181 GLN A CA 1
ATOM 831 C C . GLN A 1 111 ? 42.086 39.792 19.404 1.00 36.73 181 GLN A C 1
ATOM 832 O O . GLN A 1 111 ? 42.433 39.797 18.228 1.00 36.30 181 GLN A O 1
ATOM 838 N N . ALA A 1 112 ? 42.918 39.453 20.371 1.00 36.53 182 ALA A N 1
ATOM 839 C CA . ALA A 1 112 ? 44.232 38.877 20.084 0.92 37.22 182 ALA A CA 1
ATOM 840 C C . ALA A 1 112 ? 44.078 37.604 19.210 1.00 37.49 182 ALA A C 1
ATOM 841 O O . ALA A 1 112 ? 44.890 37.356 18.339 1.00 36.21 182 ALA A O 1
ATOM 843 N N . VAL A 1 113 ? 43.022 36.806 19.449 1.00 38.96 183 VAL A N 1
ATOM 844 C CA . VAL A 1 113 ? 42.836 35.544 18.689 1.00 37.98 183 VAL A CA 1
ATOM 845 C C . VAL A 1 113 ? 42.456 35.903 17.256 1.00 37.43 183 VAL A C 1
ATOM 846 O O . VAL A 1 113 ? 42.964 35.299 16.267 1.00 38.27 183 VAL A O 1
ATOM 850 N N . TRP A 1 114 ? 41.540 36.861 17.147 1.00 36.25 184 TRP A N 1
ATOM 851 C CA . TRP A 1 114 ? 41.082 37.385 15.849 0.94 36.28 184 TRP A CA 1
ATOM 852 C C . TRP A 1 114 ? 42.255 37.986 15.046 0.97 36.50 184 TRP A C 1
ATOM 853 O O . TRP A 1 114 ? 42.398 37.720 13.877 1.00 38.23 184 TRP A O 1
ATOM 864 N N . ALA A 1 115 ? 43.117 38.779 15.659 1.00 37.19 185 ALA A N 1
ATOM 865 C CA . ALA A 1 115 ? 44.283 39.337 14.936 1.00 36.53 185 ALA A CA 1
ATOM 866 C C . ALA A 1 115 ? 45.220 38.249 14.429 1.00 36.31 185 ALA A C 1
ATOM 867 O O . ALA A 1 115 ? 45.664 38.300 13.311 1.00 37.07 185 ALA A O 1
ATOM 869 N N . LEU A 1 116 ? 45.535 37.269 15.275 1.00 36.17 186 LEU A N 1
ATOM 870 C CA . LEU A 1 116 ? 46.429 36.150 14.903 0.99 37.48 186 LEU A CA 1
ATOM 871 C C . LEU A 1 116 ? 45.823 35.309 13.789 1.00 37.07 186 LEU A C 1
ATOM 872 O O . LEU A 1 116 ? 46.552 34.788 12.974 1.00 37.60 186 LEU A O 1
ATOM 877 N N . GLY A 1 117 ? 44.500 35.167 13.772 1.00 37.34 187 GLY A N 1
ATOM 878 C CA . GLY A 1 117 ? 43.867 34.538 12.642 1.00 36.09 187 GLY A CA 1
ATOM 879 C C . GLY A 1 117 ? 44.050 35.250 11.306 1.00 38.07 187 GLY A C 1
ATOM 880 O O . GLY A 1 117 ? 44.135 34.558 10.265 1.00 36.07 187 GLY A O 1
ATOM 881 N N . ASN A 1 118 ? 44.055 36.620 11.304 1.00 38.01 188 ASN A N 1
ATOM 882 C CA . ASN A 1 118 ? 44.286 37.396 10.077 0.83 38.21 188 ASN A CA 1
ATOM 883 C C . ASN A 1 118 ? 45.710 37.275 9.627 1.00 37.72 188 ASN A C 1
ATOM 884 O O . ASN A 1 118 ? 46.001 37.170 8.437 1.00 39.33 188 ASN A O 1
ATOM 889 N N . ILE A 1 119 ? 46.601 37.245 10.580 1.00 37.43 189 ILE A N 1
ATOM 890 C CA . ILE A 1 119 ? 48.016 37.092 10.272 0.98 36.96 189 ILE A CA 1
ATOM 891 C C . ILE A 1 119 ? 48.298 35.692 9.699 1.00 37.62 189 ILE A C 1
ATOM 892 O O . ILE A 1 119 ? 48.791 35.580 8.593 1.00 37.67 189 ILE A O 1
ATOM 897 N N . ALA A 1 120 ? 47.895 34.656 10.428 1.00 38.15 190 ALA A N 1
ATOM 898 C CA . ALA A 1 120 ? 48.005 33.265 9.957 0.98 40.93 190 ALA A CA 1
ATOM 899 C C . ALA A 1 120 ? 47.291 33.128 8.622 0.89 41.74 190 ALA A C 1
ATOM 900 O O . ALA A 1 120 ? 47.802 32.450 7.780 1.00 42.73 190 ALA A O 1
ATOM 902 N N . GLY A 1 121 ? 46.157 33.821 8.418 1.00 41.62 191 GLY A N 1
ATOM 903 C CA . GLY A 1 121 ? 45.386 33.697 7.202 1.00 41.71 191 GLY A CA 1
ATOM 904 C C . GLY A 1 121 ? 46.025 34.257 5.934 1.00 43.16 191 GLY A C 1
ATOM 905 O O . GLY A 1 121 ? 45.562 33.983 4.841 1.00 43.44 191 GLY A O 1
ATOM 906 N N . ASP A 1 122 ? 47.106 35.013 6.058 1.00 43.93 192 ASP A N 1
ATOM 907 C CA . ASP A 1 122 ? 47.741 35.589 4.912 1.00 45.06 192 ASP A CA 1
ATOM 908 C C . ASP A 1 122 ? 48.386 34.563 3.982 1.00 46.72 192 ASP A C 1
ATOM 909 O O . ASP A 1 122 ? 48.526 34.850 2.798 1.00 47.21 192 ASP A O 1
ATOM 914 N N . GLY A 1 123 ? 48.782 33.388 4.497 1.00 46.10 193 GLY A N 1
ATOM 915 C CA . GLY A 1 123 ? 49.599 32.478 3.694 1.00 45.24 193 GLY A CA 1
ATOM 916 C C . GLY A 1 123 ? 50.535 31.651 4.584 1.00 45.17 193 GLY A C 1
ATOM 917 O O . GLY A 1 123 ? 50.607 31.853 5.793 1.00 45.04 193 GLY A O 1
ATOM 918 N N . SER A 1 124 ? 51.254 30.735 3.951 1.00 43.14 194 SER A N 1
ATOM 919 C CA . SER A 1 124 ? 52.145 29.791 4.579 1.00 41.26 194 SER A CA 1
ATOM 920 C C . SER A 1 124 ? 53.233 30.305 5.471 1.00 38.55 194 SER A C 1
ATOM 921 O O . SER A 1 124 ? 53.512 29.705 6.503 1.00 39.13 194 SER A O 1
ATOM 924 N N . ALA A 1 125 ? 53.948 31.318 5.001 1.00 37.20 195 ALA A N 1
ATOM 925 C CA . ALA A 1 125 ? 55.056 31.879 5.734 0.77 38.16 195 ALA A CA 1
ATOM 926 C C . ALA A 1 125 ? 54.568 32.512 7.064 1.00 36.60 195 ALA A C 1
ATOM 927 O O . ALA A 1 125 ? 55.128 32.194 8.117 1.00 36.17 195 ALA A O 1
ATOM 929 N N . PHE A 1 126 ? 53.491 33.302 7.034 1.00 38.25 196 PHE A N 1
ATOM 930 C CA . PHE A 1 126 ? 52.959 33.948 8.308 1.00 40.05 196 PHE A CA 1
ATOM 931 C C . PHE A 1 126 ? 52.254 32.951 9.249 1.00 39.04 196 PHE A C 1
ATOM 932 O O . PHE A 1 126 ? 52.339 33.043 10.479 1.00 40.02 196 PHE A O 1
ATOM 940 N N . ARG A 1 127 ? 51.561 31.990 8.654 1.00 39.07 197 ARG A N 1
ATOM 941 C CA . ARG A 1 127 ? 51.013 30.849 9.399 1.00 38.20 197 ARG A CA 1
ATOM 942 C C . ARG A 1 127 ? 52.120 30.157 10.199 1.00 36.11 197 ARG A C 1
ATOM 943 O O . ARG A 1 127 ? 52.020 29.955 11.407 1.00 35.18 197 ARG A O 1
ATOM 951 N N . ASP A 1 128 ? 53.186 29.804 9.514 1.00 35.82 198 ASP A N 1
ATOM 952 C CA . ASP A 1 128 ? 54.314 29.137 10.150 1.00 37.55 198 ASP A CA 1
ATOM 953 C C . ASP A 1 128 ? 55.077 30.001 11.156 1.00 36.88 198 ASP A C 1
ATOM 954 O O . ASP A 1 128 ? 55.537 29.486 12.136 1.00 37.93 198 ASP A O 1
ATOM 959 N N . LEU A 1 129 ? 55.142 31.329 10.961 1.00 37.92 199 LEU A N 1
ATOM 960 C CA . LEU A 1 129 ? 55.743 32.250 11.940 1.00 37.85 199 LEU A CA 1
ATOM 961 C C . LEU A 1 129 ? 54.936 32.363 13.218 1.00 36.85 199 LEU A C 1
ATOM 962 O O . LEU A 1 129 ? 55.452 32.320 14.283 1.00 35.98 199 LEU A O 1
ATOM 967 N N . VAL A 1 130 ? 53.630 32.510 13.108 1.00 37.88 200 VAL A N 1
ATOM 968 C CA . VAL A 1 130 ? 52.754 32.396 14.282 1.00 37.60 200 VAL A CA 1
ATOM 969 C C . VAL A 1 130 ? 52.949 31.082 15.118 1.00 39.70 200 VAL A C 1
ATOM 970 O O . VAL A 1 130 ? 53.02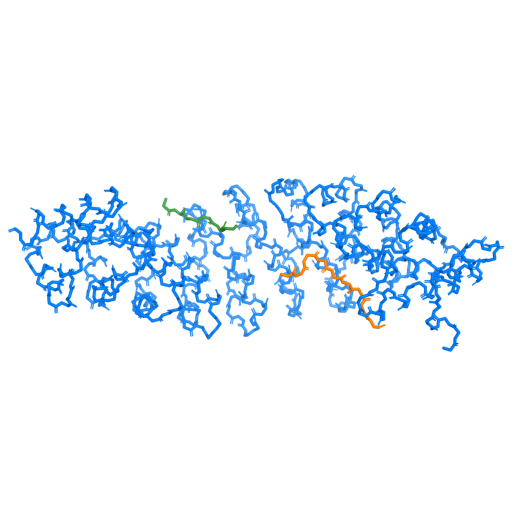6 31.133 16.357 1.00 40.11 200 VAL A O 1
ATOM 974 N N . ILE A 1 131 ? 53.022 29.922 14.445 1.00 38.98 201 ILE A N 1
ATOM 975 C CA . ILE A 1 131 ? 53.315 28.653 15.082 0.83 39.00 201 ILE A CA 1
ATOM 976 C C . ILE A 1 131 ? 54.691 28.712 15.780 1.00 39.83 201 ILE A C 1
ATOM 977 O O . ILE A 1 131 ? 54.875 28.311 16.952 1.00 39.78 201 ILE A O 1
ATOM 982 N N . LYS A 1 132 ? 55.675 29.222 15.079 1.00 40.34 202 LYS A N 1
ATOM 983 C CA . LYS A 1 132 ? 57.008 29.315 15.698 1.00 41.64 202 LYS A CA 1
ATOM 984 C C . LYS A 1 132 ? 57.060 30.199 16.918 1.00 42.19 202 LYS A C 1
ATOM 985 O O . LYS A 1 132 ? 57.825 29.913 17.820 1.00 43.88 202 LYS A O 1
ATOM 991 N N . HIS A 1 133 ? 56.299 31.301 16.945 1.00 42.73 203 HIS A N 1
ATOM 992 C CA . HIS A 1 133 ? 56.281 32.146 18.126 1.00 42.31 203 HIS A CA 1
ATOM 993 C C . HIS A 1 133 ? 55.502 31.469 19.250 1.00 42.86 203 HIS A C 1
ATOM 994 O O . HIS A 1 133 ? 55.351 32.045 20.312 1.00 44.13 203 HIS A O 1
ATOM 1001 N N . GLY A 1 134 ? 54.923 30.286 19.033 1.00 42.47 204 GLY A N 1
ATOM 1002 C CA . GLY A 1 134 ? 54.246 29.605 20.142 1.00 41.79 204 GLY A CA 1
ATOM 1003 C C . GLY A 1 134 ? 52.761 29.904 20.362 1.00 42.07 204 GLY A C 1
ATOM 1004 O O . GLY A 1 134 ? 52.297 29.845 21.517 1.00 42.78 204 GLY A O 1
ATOM 1005 N N . ALA A 1 135 ? 51.999 30.191 19.306 1.00 40.17 205 ALA A N 1
ATOM 1006 C CA . ALA A 1 135 ? 50.580 30.522 19.511 1.00 41.05 205 ALA A CA 1
ATOM 1007 C C . ALA A 1 135 ? 49.706 29.302 19.855 1.00 41.46 205 ALA A C 1
ATOM 1008 O O . ALA A 1 135 ? 48.674 29.460 20.459 1.00 41.46 205 ALA A O 1
ATOM 1010 N N . ILE A 1 136 ? 50.104 28.103 19.434 1.00 42.61 206 ILE A N 1
ATOM 1011 C CA . ILE A 1 136 ? 49.211 26.943 19.514 1.00 42.73 206 ILE A CA 1
ATOM 1012 C C . ILE A 1 136 ? 48.819 26.567 20.940 1.00 42.11 206 ILE A C 1
ATOM 1013 O O . ILE A 1 136 ? 47.605 26.476 21.266 1.00 40.57 206 ILE A O 1
ATOM 1018 N N . ASP A 1 137 ? 49.825 26.384 21.786 1.00 42.53 207 ASP A N 1
ATOM 1019 C CA . ASP A 1 137 ? 49.611 26.134 23.243 1.00 44.59 207 ASP A CA 1
ATOM 1020 C C . ASP A 1 137 ? 48.616 27.090 23.933 1.00 43.69 207 ASP A C 1
ATOM 1021 O O . ASP A 1 137 ? 47.616 26.617 24.525 1.00 44.96 207 ASP A O 1
ATOM 1026 N N . PRO A 1 138 ? 48.903 28.426 23.935 1.00 43.50 208 PRO A N 1
ATOM 1027 C CA . PRO A 1 138 ? 47.864 29.271 24.562 0.87 42.79 208 PRO A CA 1
ATOM 1028 C C . PRO A 1 138 ? 46.539 29.363 23.833 1.00 43.43 208 PRO A C 1
ATOM 1029 O O . PRO A 1 138 ? 45.567 29.533 24.494 1.00 44.86 208 PRO A O 1
ATOM 1033 N N . LEU A 1 139 ? 46.470 29.232 22.507 1.00 43.22 209 LEU A N 1
ATOM 1034 C CA . LEU A 1 139 ? 45.181 29.104 21.842 1.00 43.87 209 LEU A CA 1
ATOM 1035 C C . LEU A 1 139 ? 44.378 27.870 22.325 1.00 44.82 209 LEU A C 1
ATOM 1036 O O . LEU A 1 139 ? 43.180 27.991 22.649 1.00 45.65 209 LEU A O 1
ATOM 1041 N N . LEU A 1 140 ? 45.014 26.708 22.393 1.00 45.25 210 LEU A N 1
ATOM 1042 C CA . LEU A 1 140 ? 44.310 25.481 22.826 1.00 46.64 210 LEU A CA 1
ATOM 1043 C C . LEU A 1 140 ? 43.930 25.474 24.278 1.00 47.99 210 LEU A C 1
ATOM 1044 O O . LEU A 1 140 ? 42.896 24.883 24.627 1.00 49.30 210 LEU A O 1
ATOM 1049 N N . ALA A 1 141 ? 44.742 26.134 25.120 1.00 48.71 211 ALA A N 1
ATOM 1050 C CA . ALA A 1 141 ? 44.422 26.361 26.545 1.00 48.53 211 ALA A CA 1
ATOM 1051 C C . ALA A 1 141 ? 43.141 27.144 26.737 1.00 49.38 211 ALA A C 1
ATOM 1052 O O . ALA A 1 141 ? 42.485 27.022 27.779 1.00 51.28 211 ALA A O 1
ATOM 1054 N N . LEU A 1 142 ? 42.762 27.959 25.760 1.00 48.36 212 LEU A N 1
ATOM 1055 C CA . LEU A 1 142 ? 41.512 28.726 25.896 1.00 47.14 212 LEU A CA 1
ATOM 1056 C C . LEU A 1 142 ? 40.275 27.822 25.739 1.00 47.77 212 LEU A C 1
ATOM 1057 O O . LEU A 1 142 ? 39.182 28.268 25.995 0.93 47.68 212 LEU A O 1
ATOM 1062 N N . LEU A 1 143 ? 40.460 26.572 25.293 1.00 49.45 213 LEU A N 1
ATOM 1063 C CA . LEU A 1 143 ? 39.367 25.596 25.065 1.00 50.31 213 LEU A CA 1
ATOM 1064 C C . LEU A 1 143 ? 39.380 24.484 26.106 1.00 51.23 213 LEU A C 1
ATOM 1065 O O . LEU A 1 143 ? 38.594 23.519 26.018 0.79 51.09 213 LEU A O 1
ATOM 1070 N N . ALA A 1 144 ? 40.279 24.610 27.080 1.00 52.25 214 ALA A N 1
ATOM 1071 C CA . ALA A 1 144 ? 40.461 23.580 28.149 1.00 52.86 214 ALA A CA 1
ATOM 1072 C C . ALA A 1 144 ? 39.425 23.747 29.285 1.00 53.21 214 ALA A C 1
ATOM 1073 O O . ALA A 1 144 ? 39.770 24.018 30.451 1.00 54.83 214 ALA A O 1
ATOM 1075 N N . VAL A 1 145 ? 38.158 23.591 28.903 1.00 52.36 215 VAL A N 1
ATOM 1076 C CA . VAL A 1 145 ? 36.986 23.595 29.764 1.00 51.75 215 VAL A CA 1
ATOM 1077 C C . VAL A 1 145 ? 36.274 22.246 29.542 1.00 51.99 215 VAL A C 1
ATOM 1078 O O . VAL A 1 145 ? 36.317 21.731 28.437 0.85 51.88 215 VAL A O 1
ATOM 1082 N N . PRO A 1 146 ? 35.605 21.688 30.574 1.00 52.06 216 PRO A N 1
ATOM 1083 C CA . PRO A 1 146 ? 34.817 20.440 30.410 1.00 51.60 216 PRO A CA 1
ATOM 1084 C C . PRO A 1 146 ? 33.701 20.548 29.369 1.00 50.49 216 PRO A C 1
ATOM 1085 O O . PRO A 1 146 ? 33.456 19.601 28.624 1.00 50.98 216 PRO A O 1
ATOM 1089 N N . ASP A 1 147 ? 33.008 21.671 29.322 1.00 48.80 217 ASP A N 1
ATOM 1090 C CA . ASP A 1 147 ? 31.874 21.804 28.393 1.00 49.00 217 ASP A CA 1
ATOM 1091 C C . ASP A 1 147 ? 32.053 23.109 27.582 1.00 48.66 217 ASP A C 1
ATOM 1092 O O . ASP A 1 147 ? 32.141 24.166 28.175 0.99 49.17 217 ASP A O 1
ATOM 1097 N N . LEU A 1 148 ? 32.081 23.027 26.249 1.00 47.76 218 LEU A N 1
ATOM 1098 C CA . LEU A 1 148 ? 32.399 24.175 25.371 1.00 47.00 218 LEU A CA 1
ATOM 1099 C C . LEU A 1 148 ? 31.286 25.167 25.368 0.77 48.16 218 LEU A C 1
ATOM 1100 O O . LEU A 1 148 ? 31.459 26.341 24.942 1.00 47.90 218 LEU A O 1
ATOM 1105 N N . SER A 1 149 ? 30.120 24.661 25.759 1.00 49.36 219 SER A N 1
ATOM 1106 C CA . SER A 1 149 ? 28.915 25.453 25.815 1.00 52.21 219 SER A CA 1
ATOM 1107 C C . SER A 1 149 ? 28.966 26.494 26.929 1.00 53.05 219 SER A C 1
ATOM 1108 O O . SER A 1 149 ? 28.157 27.375 26.937 1.00 54.66 219 SER A O 1
ATOM 1111 N N . THR A 1 150 ? 29.897 26.406 27.869 1.00 54.18 220 THR A N 1
ATOM 1112 C CA . THR A 1 150 ? 29.978 27.451 28.856 1.00 55.27 220 THR A CA 1
ATOM 1113 C C . THR A 1 150 ? 30.749 28.661 28.308 0.71 55.48 220 THR A C 1
ATOM 1114 O O . THR A 1 150 ? 30.811 29.688 28.968 1.00 55.97 220 THR A O 1
ATOM 1118 N N . LEU A 1 151 ? 31.377 28.527 27.137 0.83 54.78 221 LEU A N 1
ATOM 1119 C CA . LEU A 1 151 ? 32.095 29.660 26.529 1.00 54.06 221 LEU A CA 1
ATOM 1120 C C . LEU A 1 151 ? 31.109 30.485 25.729 1.00 52.66 221 LEU A C 1
ATOM 1121 O O . LEU A 1 151 ? 30.164 29.943 25.196 1.00 52.02 221 LEU A O 1
ATOM 1126 N N . ALA A 1 152 ? 31.345 31.790 25.643 1.00 50.99 222 ALA A N 1
ATOM 1127 C CA . ALA A 1 152 ? 30.549 32.645 24.772 1.00 50.81 222 ALA A CA 1
ATOM 1128 C C . ALA A 1 152 ? 30.657 32.175 23.323 1.00 50.84 222 ALA A C 1
ATOM 1129 O O . ALA A 1 152 ? 31.724 31.771 22.857 1.00 49.19 222 ALA A O 1
ATOM 1131 N N . CYS A 1 153 ? 29.548 32.308 22.613 1.00 51.35 223 CYS A N 1
ATOM 1132 C CA . CYS A 1 153 ? 29.381 31.869 21.247 1.00 51.11 223 CYS A CA 1
ATOM 1133 C C . CYS A 1 153 ? 30.331 32.560 20.253 1.00 50.19 223 CYS A C 1
ATOM 1134 O O . CYS A 1 153 ? 31.029 31.877 19.499 1.00 50.12 223 CYS A O 1
ATOM 1137 N N . GLY A 1 154 ? 30.393 33.901 20.278 0.88 49.08 224 GLY A N 1
ATOM 1138 C CA . GLY A 1 154 ? 31.289 34.653 19.403 1.00 45.72 224 GLY A CA 1
ATOM 1139 C C . GLY A 1 154 ? 32.759 34.390 19.671 0.93 45.30 224 GLY A C 1
ATOM 1140 O O . GLY A 1 154 ? 33.565 34.305 18.745 1.00 44.70 224 GLY A O 1
ATOM 1141 N N . TYR A 1 155 ? 33.095 34.226 20.941 1.00 43.52 225 TYR A N 1
ATOM 1142 C CA . TYR A 1 155 ? 34.415 33.823 21.386 1.00 43.91 225 TYR A CA 1
ATOM 1143 C C . TYR A 1 155 ? 34.891 32.440 20.816 1.00 43.05 225 TYR A C 1
ATOM 1144 O O . TYR A 1 155 ? 35.987 32.316 20.225 1.00 42.32 225 TYR A O 1
ATOM 1153 N N . LEU A 1 156 ? 34.054 31.419 20.990 1.00 42.36 226 LEU A N 1
ATOM 1154 C CA . LEU A 1 156 ? 34.283 30.087 20.447 1.00 41.20 226 LEU A CA 1
ATOM 1155 C C . LEU A 1 156 ? 34.299 30.106 18.892 1.00 41.38 226 LEU A C 1
ATOM 1156 O O . LEU A 1 156 ? 35.144 29.450 18.272 1.00 40.22 226 LEU A O 1
ATOM 1161 N N . ARG A 1 157 ? 33.414 30.888 18.262 1.00 40.43 227 ARG A N 1
ATOM 1162 C CA . ARG A 1 157 ? 33.507 31.082 16.787 1.00 42.11 227 ARG A CA 1
ATOM 1163 C C . ARG A 1 157 ? 34.812 31.703 16.266 1.00 42.40 227 ARG A C 1
ATOM 1164 O O . ARG A 1 157 ? 35.379 31.226 15.265 1.00 41.79 227 ARG A O 1
ATOM 1172 N N . ASN A 1 158 ? 35.296 32.744 16.954 1.00 42.73 228 ASN A N 1
ATOM 1173 C CA . ASN A 1 158 ? 36.571 33.320 16.613 1.00 43.17 228 ASN A CA 1
ATOM 1174 C C . ASN A 1 158 ? 37.733 32.339 16.766 1.00 42.86 228 ASN A C 1
ATOM 1175 O O . ASN A 1 158 ? 38.582 32.305 15.915 1.00 44.34 228 ASN A O 1
ATOM 1180 N N . LEU A 1 159 ? 37.801 31.598 17.868 1.00 42.66 229 LEU A N 1
ATOM 1181 C CA . LEU A 1 159 ? 38.854 30.616 18.084 0.75 42.55 229 LEU A CA 1
ATOM 1182 C C . LEU A 1 159 ? 38.897 29.547 17.007 1.00 42.15 229 LEU A C 1
ATOM 1183 O O . LEU A 1 159 ? 39.973 29.188 16.541 1.00 42.62 229 LEU A O 1
ATOM 1188 N N . THR A 1 160 ? 37.732 29.020 16.661 1.00 40.94 230 THR A N 1
ATOM 1189 C CA . THR A 1 160 ? 37.608 27.953 15.670 1.00 40.04 230 THR A CA 1
ATOM 1190 C C . THR A 1 160 ? 38.096 28.456 14.347 1.00 38.79 230 THR A C 1
ATOM 1191 O O . THR A 1 160 ? 38.866 27.782 13.718 1.00 39.36 230 THR A O 1
ATOM 1195 N N . TRP A 1 161 ? 37.683 29.663 13.954 1.00 38.11 231 TRP A N 1
ATOM 1196 C CA . TRP A 1 161 ? 38.135 30.301 12.700 1.00 37.66 231 TRP A CA 1
ATOM 1197 C C . TRP A 1 161 ? 39.667 30.446 12.601 1.00 37.94 231 TRP A C 1
ATOM 1198 O O . TRP A 1 161 ? 40.271 30.121 11.575 1.00 38.41 231 TRP A O 1
ATOM 1209 N N . THR A 1 162 ? 40.291 30.856 13.690 1.00 38.02 232 THR A N 1
ATOM 1210 C CA . THR A 1 162 ? 41.766 31.034 13.775 0.99 38.49 232 THR A CA 1
ATOM 1211 C C . THR A 1 162 ? 42.516 29.694 13.710 1.00 39.30 232 THR A C 1
ATOM 1212 O O . THR A 1 162 ? 43.496 29.580 12.987 1.00 38.88 232 THR A O 1
ATOM 1216 N N . LEU A 1 163 ? 41.998 28.679 14.404 1.00 39.85 233 LEU A N 1
ATOM 1217 C CA . LEU A 1 163 ? 42.560 27.314 14.357 1.00 41.12 233 LEU A CA 1
ATOM 1218 C C . LEU A 1 163 ? 42.541 26.771 13.000 1.00 39.99 233 LEU A C 1
ATOM 1219 O O . LEU A 1 163 ? 43.536 26.222 12.583 1.00 41.30 233 LEU A O 1
ATOM 1224 N N . SER A 1 164 ? 41.445 26.996 12.283 1.00 39.99 234 SER A N 1
ATOM 1225 C CA . SER A 1 164 ? 41.301 26.612 10.891 1.00 40.34 234 SER A CA 1
ATOM 1226 C C . SER A 1 164 ? 42.291 27.291 9.890 1.00 41.07 234 SER A C 1
ATOM 1227 O O . SER A 1 164 ? 42.709 26.662 8.885 1.00 40.60 234 SER A O 1
ATOM 1230 N N . ASN A 1 165 ? 42.607 28.581 10.119 1.00 41.65 235 ASN A N 1
ATOM 1231 C CA . ASN A 1 165 ? 43.702 29.297 9.391 1.00 41.01 235 ASN A CA 1
ATOM 1232 C C . ASN A 1 165 ? 45.088 28.748 9.701 1.00 41.20 235 ASN A C 1
ATOM 1233 O O . ASN A 1 165 ? 45.984 28.829 8.857 1.00 42.22 235 ASN A O 1
ATOM 1238 N N . LEU A 1 166 ? 45.264 28.165 10.878 1.00 41.45 236 LEU A N 1
ATOM 1239 C CA . LEU A 1 166 ? 46.536 27.485 11.204 1.00 42.87 236 LEU A CA 1
ATOM 1240 C C . LEU A 1 166 ? 46.722 26.128 10.521 1.00 43.98 236 LEU A C 1
ATOM 1241 O O . LEU A 1 166 ? 47.860 25.599 10.482 1.00 45.62 236 LEU A O 1
ATOM 1246 N N . CYS A 1 167 ? 45.621 25.576 10.013 1.00 43.64 237 CYS A N 1
ATOM 1247 C CA . CYS A 1 167 ? 45.549 24.326 9.224 0.92 43.56 237 CYS A CA 1
ATOM 1248 C C . CYS A 1 167 ? 45.548 24.637 7.704 0.99 43.66 237 CYS A C 1
ATOM 1249 O O . CYS A 1 167 ? 45.565 23.742 6.870 1.00 43.65 237 CYS A O 1
ATOM 1252 N N . ARG A 1 168 ? 45.426 25.905 7.338 1.00 43.38 238 ARG A N 1
ATOM 1253 C CA . ARG A 1 168 ? 45.165 26.191 5.947 0.95 45.42 238 ARG A CA 1
ATOM 1254 C C . ARG A 1 168 ? 46.463 26.410 5.130 1.00 44.85 238 ARG A C 1
ATOM 1255 O O . ARG A 1 168 ? 47.467 26.745 5.722 1.00 44.40 238 ARG A O 1
ATOM 1263 N N . ASN A 1 169 ? 46.426 26.160 3.813 1.00 45.94 239 ASN A N 1
ATOM 1264 C CA . ASN A 1 169 ? 47.463 26.562 2.807 1.00 47.73 239 ASN A CA 1
ATOM 1265 C C . ASN A 1 169 ? 48.397 25.394 2.594 1.00 48.88 239 ASN A C 1
ATOM 1266 O O . ASN A 1 169 ? 48.493 24.537 3.463 1.00 49.30 239 ASN A O 1
ATOM 1271 N N . LYS A 1 170 ? 49.099 25.344 1.466 0.43 51.60 240 LYS A N 1
ATOM 1272 C CA . LYS A 1 170 ? 49.652 24.057 1.058 0.89 54.43 240 LYS A CA 1
ATOM 1273 C C . LYS A 1 170 ? 50.988 24.029 0.294 0.83 54.53 240 LYS A C 1
ATOM 1274 O O . LYS A 1 170 ? 51.460 22.928 -0.087 0.60 55.43 240 LYS A O 1
ATOM 1280 N N . ASN A 1 171 ? 51.617 25.187 0.064 0.95 53.85 241 ASN A N 1
ATOM 1281 C CA . ASN A 1 171 ? 53.010 25.126 -0.428 1.00 53.28 241 ASN A CA 1
ATOM 1282 C C . ASN A 1 171 ? 54.024 25.889 0.496 0.90 51.00 241 ASN A C 1
ATOM 1283 O O . ASN A 1 171 ? 54.543 26.954 0.139 0.93 51.20 241 ASN A O 1
ATOM 1288 N N . PRO A 1 172 ? 54.331 25.340 1.677 1.00 48.96 242 PRO A N 1
ATOM 1289 C CA . PRO A 1 172 ? 53.929 24.013 2.185 1.00 46.91 242 PRO A CA 1
ATOM 1290 C C . PRO A 1 172 ? 52.701 23.986 3.178 1.00 46.24 242 PRO A C 1
ATOM 1291 O O . PRO A 1 172 ? 52.166 25.035 3.641 1.00 43.62 242 PRO A O 1
ATOM 1295 N N . ALA A 1 173 ? 52.306 22.750 3.450 1.00 45.22 243 ALA A N 1
ATOM 1296 C CA . ALA A 1 173 ? 51.332 22.340 4.432 0.99 46.04 243 ALA A CA 1
ATOM 1297 C C . ALA A 1 173 ? 51.907 22.653 5.819 1.00 46.28 243 ALA A C 1
ATOM 1298 O O . ALA A 1 173 ? 53.117 22.774 5.955 1.00 45.51 243 ALA A O 1
ATOM 1300 N N . PRO A 1 174 ? 51.043 22.753 6.861 1.00 46.85 244 PRO A N 1
ATOM 1301 C CA . PRO A 1 174 ? 51.482 23.033 8.231 1.00 46.98 244 PRO A CA 1
ATOM 1302 C C . PRO A 1 174 ? 52.371 21.921 8.753 1.00 48.54 244 PRO A C 1
ATOM 1303 O O . PRO A 1 174 ? 52.235 20.753 8.315 1.00 48.73 244 PRO A O 1
ATOM 1307 N N . PRO A 1 175 ? 53.291 22.258 9.686 1.00 49.26 245 PRO A N 1
ATOM 1308 C CA . PRO A 1 175 ? 54.123 21.165 10.184 0.88 49.21 245 PRO A CA 1
ATOM 1309 C C . PRO A 1 175 ? 53.301 20.060 10.838 0.91 49.74 245 PRO A C 1
ATOM 1310 O O . PRO A 1 175 ? 52.332 20.328 11.599 1.00 48.75 245 PRO A O 1
ATOM 1314 N N . LEU A 1 176 ? 53.705 18.830 10.559 1.00 50.41 246 LEU A N 1
ATOM 1315 C CA . LEU A 1 176 ? 53.058 17.637 11.111 1.00 51.71 246 LEU A CA 1
ATOM 1316 C C . LEU A 1 176 ? 52.802 17.692 12.591 1.00 51.36 246 LEU A C 1
ATOM 1317 O O . LEU A 1 176 ? 51.724 17.283 13.084 1.00 52.51 246 LEU A O 1
ATOM 1322 N N . ASP A 1 177 ? 53.792 18.190 13.304 1.00 50.63 247 ASP A N 1
ATOM 1323 C CA . ASP A 1 177 ? 53.750 18.268 14.758 1.00 50.90 247 ASP A CA 1
ATOM 1324 C C . ASP A 1 177 ? 52.739 19.360 15.263 0.95 49.70 247 ASP A C 1
ATOM 1325 O O . ASP A 1 177 ? 52.137 19.223 16.319 1.00 49.66 247 ASP A O 1
ATOM 1330 N N . ALA A 1 178 ? 52.550 20.433 14.500 1.00 48.46 248 ALA A N 1
ATOM 1331 C CA . ALA A 1 178 ? 51.444 21.365 14.741 1.00 46.86 248 ALA A CA 1
ATOM 1332 C C . ALA A 1 178 ? 50.052 20.673 14.561 1.00 45.55 248 ALA A C 1
ATOM 1333 O O . ALA A 1 178 ? 49.159 20.766 15.395 1.00 43.85 248 ALA A O 1
ATOM 1335 N N . VAL A 1 179 ? 49.913 19.984 13.440 1.00 46.22 249 VAL A N 1
ATOM 1336 C CA . VAL A 1 179 ? 48.719 19.265 13.052 1.00 47.35 249 VAL A CA 1
ATOM 1337 C C . VAL A 1 179 ? 48.335 18.236 14.139 1.00 48.05 249 VAL A C 1
ATOM 1338 O O . VAL A 1 179 ? 47.153 18.089 14.482 1.00 48.14 249 VAL A O 1
ATOM 1342 N N . GLU A 1 180 ? 49.325 17.578 14.737 1.00 48.49 250 GLU A N 1
ATOM 1343 C CA . GLU A 1 180 ? 49.022 16.561 15.737 0.88 48.96 250 GLU A CA 1
ATOM 1344 C C . GLU A 1 180 ? 48.567 17.159 17.088 1.00 48.40 250 GLU A C 1
ATOM 1345 O O . GLU A 1 180 ? 47.748 16.589 17.798 1.00 48.85 250 GLU A O 1
ATOM 1351 N N . GLN A 1 181 ? 49.096 18.319 17.422 1.00 47.46 251 GLN A N 1
ATOM 1352 C CA . GLN A 1 181 ? 48.684 19.091 18.581 0.99 48.08 251 GLN A CA 1
ATOM 1353 C C . GLN A 1 181 ? 47.244 19.627 18.442 1.00 46.85 251 GLN A C 1
ATOM 1354 O O . GLN A 1 181 ? 46.474 19.652 19.405 1.00 47.63 251 GLN A O 1
ATOM 1360 N N . ILE A 1 182 ? 46.881 20.025 17.231 1.00 46.23 252 ILE A N 1
ATOM 1361 C CA . ILE A 1 182 ? 45.563 20.646 16.939 0.99 46.89 252 ILE A CA 1
ATOM 1362 C C . ILE A 1 182 ? 44.394 19.635 16.716 1.00 46.70 252 ILE A C 1
ATOM 1363 O O . ILE A 1 182 ? 43.321 19.852 17.202 1.00 46.69 252 ILE A O 1
ATOM 1368 N N . LEU A 1 183 ? 44.647 18.514 16.022 1.00 47.18 253 LEU A N 1
ATOM 1369 C CA . LEU A 1 183 ? 43.610 17.493 15.686 0.54 46.66 253 LEU A CA 1
ATOM 1370 C C . LEU A 1 183 ? 42.600 17.058 16.772 1.00 45.98 253 LEU A C 1
ATOM 1371 O O . LEU A 1 183 ? 41.397 17.052 16.510 1.00 46.09 253 LEU A O 1
ATOM 1376 N N . PRO A 1 184 ? 43.068 16.712 17.994 1.00 45.49 254 PRO A N 1
ATOM 1377 C CA . PRO A 1 184 ? 42.114 16.384 19.102 1.00 45.42 254 PRO A CA 1
ATOM 1378 C C . PRO A 1 184 ? 41.069 17.444 19.440 1.00 45.79 254 PRO A C 1
ATOM 1379 O O . PRO A 1 184 ? 39.965 17.079 19.839 1.00 45.92 254 PRO A O 1
ATOM 1383 N N . THR A 1 185 ? 41.425 18.737 19.323 1.00 45.50 255 THR A N 1
ATOM 1384 C CA . THR A 1 185 ? 40.535 19.876 19.652 1.00 45.61 255 THR A CA 1
ATOM 1385 C C . THR A 1 185 ? 39.588 20.056 18.501 1.00 45.16 255 THR A C 1
ATOM 1386 O O . THR A 1 185 ? 38.413 20.302 18.671 1.00 46.00 255 THR A O 1
ATOM 1390 N N . LEU A 1 186 ? 40.106 19.875 17.304 1.00 44.99 256 LEU A N 1
ATOM 1391 C CA . LEU A 1 186 ? 39.287 19.927 16.112 1.00 45.25 256 LEU A CA 1
ATOM 1392 C C . LEU A 1 186 ? 38.210 18.813 16.069 1.00 45.23 256 LEU A C 1
ATOM 1393 O O . LEU A 1 186 ? 37.084 19.097 15.683 1.00 45.18 256 LEU A O 1
ATOM 1398 N N . VAL A 1 187 ? 38.562 17.563 16.458 1.00 44.75 257 VAL A N 1
ATOM 1399 C CA . VAL A 1 187 ? 37.593 16.487 16.608 1.00 45.11 257 VAL A CA 1
ATOM 1400 C C . VAL A 1 187 ? 36.472 16.895 17.611 1.00 45.40 257 VAL A C 1
ATOM 1401 O O . VAL A 1 187 ? 35.270 16.680 17.360 1.00 44.16 257 VAL A O 1
ATOM 1405 N N . ARG A 1 188 ? 36.880 17.514 18.727 1.00 43.97 258 ARG A N 1
ATOM 1406 C CA . ARG A 1 188 ? 35.935 18.012 19.710 1.00 43.45 258 ARG A CA 1
ATOM 1407 C C . ARG A 1 188 ? 35.035 19.172 19.179 1.00 43.86 258 ARG A C 1
ATOM 1408 O O . ARG A 1 188 ? 33.835 19.188 19.473 1.00 43.79 258 ARG A O 1
ATOM 1416 N N . LEU A 1 189 ? 35.569 20.104 18.375 1.00 43.27 259 LEU A N 1
ATOM 1417 C CA . LEU A 1 189 ? 34.709 21.214 17.816 0.99 42.93 259 LEU A CA 1
ATOM 1418 C C . LEU A 1 189 ? 33.682 20.693 16.786 1.00 42.67 259 LEU A C 1
ATOM 1419 O O . LEU A 1 189 ? 32.584 21.257 16.597 1.00 42.22 259 LEU A O 1
ATOM 1424 N N . LEU A 1 190 ? 34.066 19.616 16.127 1.00 41.99 260 LEU A N 1
ATOM 1425 C CA . LEU A 1 190 ? 33.213 18.886 15.188 1.00 42.11 260 LEU A CA 1
ATOM 1426 C C . LEU A 1 190 ? 31.970 18.211 15.815 1.00 41.79 260 LEU A C 1
ATOM 1427 O O . LEU A 1 190 ? 31.008 17.823 15.106 1.00 40.84 260 LEU A O 1
ATOM 1432 N N . HIS A 1 191 ? 31.953 18.091 17.146 1.00 41.88 261 HIS A N 1
ATOM 1433 C CA . HIS A 1 191 ? 30.764 17.620 17.840 1.00 41.66 261 HIS A CA 1
ATOM 1434 C C . HIS A 1 191 ? 30.063 18.707 18.596 1.00 42.84 261 HIS A C 1
ATOM 1435 O O . HIS A 1 191 ? 29.211 18.398 19.390 1.00 44.41 261 HIS A O 1
ATOM 1442 N N . HIS A 1 192 ? 30.454 19.973 18.395 1.00 43.81 262 HIS A N 1
ATOM 1443 C CA . HIS A 1 192 ? 29.843 21.099 19.075 1.00 44.35 262 HIS A CA 1
ATOM 1444 C C . HIS A 1 192 ? 28.651 21.559 18.274 1.00 46.13 262 HIS A C 1
ATOM 1445 O O . HIS A 1 192 ? 28.812 21.920 17.094 1.00 49.02 262 HIS A O 1
ATOM 1452 N N . ASN A 1 193 ? 27.469 21.598 18.865 1.00 46.72 263 ASN A N 1
ATOM 1453 C CA . ASN A 1 193 ? 26.273 22.038 18.109 1.00 48.48 263 ASN A CA 1
ATOM 1454 C C . ASN A 1 193 ? 26.092 23.600 17.995 1.00 47.87 263 ASN A C 1
ATOM 1455 O O . ASN A 1 193 ? 25.324 24.205 18.723 0.62 47.44 263 ASN A O 1
ATOM 1460 N N . ASP A 1 194 ? 26.880 24.211 17.123 1.00 47.75 264 ASP A N 1
ATOM 1461 C CA . ASP A 1 194 ? 26.718 25.576 16.649 1.00 47.08 264 ASP A CA 1
ATOM 1462 C C . ASP A 1 194 ? 27.160 25.480 15.215 1.00 46.61 264 ASP A C 1
ATOM 1463 O O . ASP A 1 194 ? 28.254 24.977 14.937 1.00 47.49 264 ASP A O 1
ATOM 1468 N N . PRO A 1 195 ? 26.307 25.934 14.283 1.00 46.37 265 PRO A N 1
ATOM 1469 C CA . PRO A 1 195 ? 26.549 25.772 12.842 1.00 46.04 265 PRO A CA 1
ATOM 1470 C C . PRO A 1 195 ? 27.827 26.445 12.314 0.97 45.86 265 PRO A C 1
ATOM 1471 O O . PRO A 1 195 ? 28.461 25.899 11.355 1.00 47.37 265 PRO A O 1
ATOM 1475 N N . GLU A 1 196 ? 28.201 27.605 12.880 1.00 44.19 266 GLU A N 1
ATOM 1476 C CA . GLU A 1 196 ? 29.393 28.302 12.423 0.77 42.94 266 GLU A CA 1
ATOM 1477 C C . GLU A 1 196 ? 30.707 27.670 12.963 1.00 41.06 266 GLU A C 1
ATOM 1478 O O . GLU A 1 196 ? 31.656 27.582 12.242 1.00 40.65 266 GLU A O 1
ATOM 1484 N N . VAL A 1 197 ? 30.745 27.208 14.208 1.00 40.08 267 VAL A N 1
ATOM 1485 C CA . VAL A 1 197 ? 31.813 26.384 14.703 1.00 39.06 267 VAL A CA 1
ATOM 1486 C C . VAL A 1 197 ? 31.896 25.068 13.899 1.00 41.26 267 VAL A C 1
ATOM 1487 O O . VAL 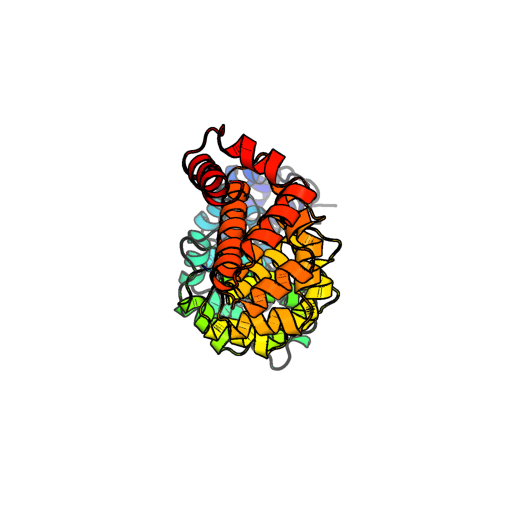A 1 197 ? 33.003 24.660 13.551 1.00 42.89 267 VAL A O 1
ATOM 1491 N N . LEU A 1 198 ? 30.766 24.450 13.525 1.00 41.51 268 LEU A N 1
ATOM 1492 C CA . LEU A 1 198 ? 30.812 23.160 12.767 0.98 42.02 268 LEU A CA 1
ATOM 1493 C C . LEU A 1 198 ? 31.314 23.424 11.381 1.00 42.32 268 LEU A C 1
ATOM 1494 O O . LEU A 1 198 ? 32.123 22.638 10.882 1.00 43.34 268 LEU A O 1
ATOM 1499 N N . ALA A 1 199 ? 30.818 24.496 10.746 1.00 40.36 269 ALA A N 1
ATOM 1500 C CA . ALA A 1 199 ? 31.370 24.907 9.418 1.00 40.93 269 ALA A CA 1
ATOM 1501 C C . ALA A 1 199 ? 32.885 25.098 9.364 1.00 40.04 269 ALA A C 1
ATOM 1502 O O . ALA A 1 199 ? 33.582 24.491 8.551 1.00 40.90 269 ALA A O 1
ATOM 1504 N N . ASP A 1 200 ? 33.408 25.993 10.183 1.00 41.05 270 ASP A N 1
ATOM 1505 C CA . ASP A 1 200 ? 34.854 26.222 10.206 1.00 41.42 270 ASP A CA 1
ATOM 1506 C C . ASP A 1 200 ? 35.704 25.016 10.624 1.00 41.51 270 ASP A C 1
ATOM 1507 O O . ASP A 1 200 ? 36.837 24.914 10.226 1.00 42.00 270 ASP A O 1
ATOM 1512 N N . SER A 1 201 ? 35.165 24.124 11.469 1.00 42.04 271 SER A N 1
ATOM 1513 C CA . SER A 1 201 ? 35.809 22.867 11.822 1.00 42.09 271 SER A CA 1
ATOM 1514 C C . SER A 1 201 ? 35.954 21.962 10.646 1.00 41.72 271 SER A C 1
ATOM 1515 O O . SER A 1 201 ? 36.992 21.343 10.488 1.00 42.38 271 SER A O 1
ATOM 1518 N N . CYS A 1 202 ? 34.888 21.805 9.867 1.00 41.55 272 CYS A N 1
ATOM 1519 C CA . CYS A 1 202 ? 34.957 21.046 8.620 1.00 42.35 272 CYS A CA 1
ATOM 1520 C C . CYS A 1 202 ? 35.875 21.667 7.575 0.83 40.00 272 CYS A C 1
ATOM 1521 O O . CYS A 1 202 ? 36.507 20.928 6.818 1.00 41.16 272 CYS A O 1
ATOM 1524 N N . TRP A 1 203 ? 35.888 22.989 7.443 1.00 38.66 273 TRP A N 1
ATOM 1525 C CA . TRP A 1 203 ? 36.927 23.629 6.606 0.93 37.36 273 TRP A CA 1
ATOM 1526 C C . TRP A 1 203 ? 38.304 23.226 7.116 1.00 36.65 273 TRP A C 1
ATOM 1527 O O . TRP A 1 203 ? 39.108 22.832 6.327 1.00 37.01 273 TRP A O 1
ATOM 1538 N N . ALA A 1 204 ? 38.568 23.307 8.410 1.00 35.67 274 ALA A N 1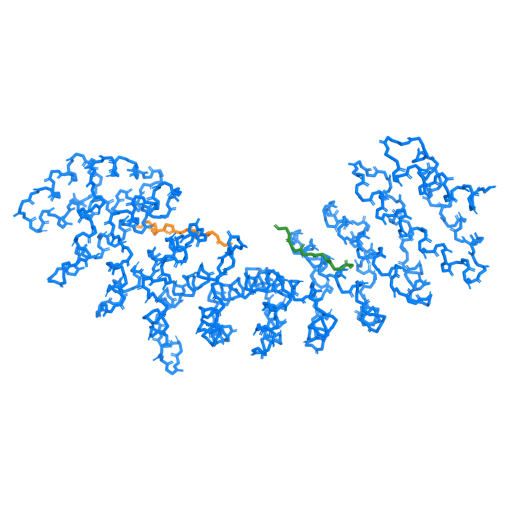
ATOM 1539 C CA . ALA A 1 204 ? 39.889 22.908 8.927 1.00 38.00 274 ALA A CA 1
ATOM 1540 C C . ALA A 1 204 ? 40.264 21.448 8.492 0.93 39.28 274 ALA A C 1
ATOM 1541 O O . ALA A 1 204 ? 41.380 21.195 7.989 1.00 39.08 274 ALA A O 1
ATOM 1543 N N . ILE A 1 205 ? 39.304 20.523 8.630 1.00 39.81 275 ILE A N 1
ATOM 1544 C CA . ILE A 1 205 ? 39.531 19.140 8.263 0.75 40.87 275 ILE A CA 1
ATOM 1545 C C . ILE A 1 205 ? 39.706 19.042 6.776 1.00 41.01 275 ILE A C 1
ATOM 1546 O O . ILE A 1 205 ? 40.493 18.240 6.327 1.00 42.10 275 ILE A O 1
ATOM 1551 N N . SER A 1 206 ? 38.964 19.836 5.995 1.00 40.18 276 SER A N 1
ATOM 1552 C CA . SER A 1 206 ? 39.207 19.852 4.545 1.00 40.69 276 SER A CA 1
ATOM 1553 C C . SER A 1 206 ? 40.621 20.331 4.086 0.87 41.52 276 SER A C 1
ATOM 1554 O O . SER A 1 206 ? 41.128 19.866 3.025 1.00 41.53 276 SER A O 1
ATOM 1557 N N . TYR A 1 207 ? 41.254 21.255 4.844 1.00 41.09 277 TYR A N 1
ATOM 1558 C CA . TYR A 1 207 ? 42.555 21.730 4.467 0.80 40.18 277 TYR A CA 1
ATOM 1559 C C . TYR A 1 207 ? 43.537 20.635 4.816 1.00 40.46 277 TYR A C 1
ATOM 1560 O O . TYR A 1 207 ? 44.447 20.383 4.062 1.00 40.41 277 TYR A O 1
ATOM 1569 N N . LEU A 1 208 ? 43.315 19.956 5.940 1.00 40.77 278 LEU A N 1
ATOM 1570 C CA . LEU A 1 208 ? 44.259 19.003 6.419 1.00 42.02 278 LEU A CA 1
ATOM 1571 C C . LEU A 1 208 ? 44.298 17.693 5.614 1.00 43.85 278 LEU A C 1
ATOM 1572 O O . LEU A 1 208 ? 45.303 16.967 5.732 0.95 44.75 278 LEU A O 1
ATOM 1577 N N . THR A 1 209 ? 43.221 17.384 4.862 1.00 44.32 279 THR A N 1
ATOM 1578 C CA . THR A 1 209 ? 43.058 16.124 4.082 1.00 43.55 279 THR A CA 1
ATOM 1579 C C . THR A 1 209 ? 43.275 16.409 2.625 1.00 44.83 279 THR A C 1
ATOM 1580 O O . THR A 1 209 ? 43.087 15.538 1.790 1.00 45.79 279 THR A O 1
ATOM 1584 N N . ASP A 1 210 ? 43.668 17.627 2.294 1.00 46.46 280 ASP A N 1
ATOM 1585 C CA . ASP A 1 210 ? 44.127 17.939 0.933 1.00 49.44 280 ASP A CA 1
ATOM 1586 C C . ASP A 1 210 ? 45.655 17.840 0.923 1.00 51.81 280 ASP A C 1
ATOM 1587 O O . ASP A 1 210 ? 46.352 18.386 1.781 0.64 53.17 280 ASP A O 1
ATOM 1592 N N . GLY A 1 211 ? 46.185 17.130 -0.044 1.00 53.88 281 GLY A N 1
ATOM 1593 C CA . GLY A 1 211 ? 47.587 16.794 -0.014 0.84 54.91 281 GLY A CA 1
ATOM 1594 C C . GLY A 1 211 ? 47.741 15.297 -0.145 1.00 55.89 281 GLY A C 1
ATOM 1595 O O . GLY A 1 211 ? 46.809 14.606 -0.600 1.00 56.92 281 GLY A O 1
ATOM 1596 N N . PRO A 1 212 ? 48.925 14.793 0.237 1.00 56.30 282 PRO A N 1
ATOM 1597 C CA . PRO A 1 212 ? 49.358 13.392 0.178 1.00 55.36 282 PRO A CA 1
ATOM 1598 C C . PRO A 1 212 ? 48.566 12.505 1.116 1.00 55.01 282 PRO A C 1
ATOM 1599 O O . PRO A 1 212 ? 48.038 13.003 2.134 1.00 54.17 282 PRO A O 1
ATOM 1603 N N . ASN A 1 213 ? 48.560 11.194 0.802 1.00 53.53 283 ASN A N 1
ATOM 1604 C CA . ASN A 1 213 ? 47.749 10.207 1.495 0.93 52.30 283 ASN A CA 1
ATOM 1605 C C . ASN A 1 213 ? 48.150 9.999 2.938 1.00 51.49 283 ASN A C 1
ATOM 1606 O O . ASN A 1 213 ? 47.339 9.537 3.748 1.00 50.66 283 ASN A O 1
ATOM 1611 N N . GLU A 1 214 ? 49.413 10.310 3.260 1.00 51.95 284 GLU A N 1
ATOM 1612 C CA . GLU A 1 214 ? 49.871 10.309 4.668 1.00 52.08 284 GLU A CA 1
ATOM 1613 C C . GLU A 1 214 ? 49.137 11.358 5.534 1.00 51.37 284 GLU A C 1
ATOM 1614 O O . GLU A 1 214 ? 48.852 11.096 6.702 1.00 51.09 284 GLU A O 1
ATOM 1620 N N . ARG A 1 215 ? 48.846 12.541 4.964 1.00 50.33 285 ARG A N 1
ATOM 1621 C CA . ARG A 1 215 ? 48.027 13.548 5.660 1.00 50.51 285 ARG A CA 1
ATOM 1622 C C . ARG A 1 215 ? 46.582 13.046 5.889 1.00 49.23 285 ARG A C 1
ATOM 1623 O O . ARG A 1 215 ? 46.035 13.158 6.959 1.00 50.25 285 ARG A O 1
ATOM 1631 N N . ILE A 1 216 ? 45.965 12.473 4.871 1.00 48.40 286 ILE A N 1
ATOM 1632 C CA . ILE A 1 216 ? 44.635 11.882 4.991 1.00 46.10 286 ILE A CA 1
ATOM 1633 C C . ILE A 1 216 ? 44.632 10.842 6.080 1.00 45.88 286 ILE A C 1
ATOM 1634 O O . ILE A 1 216 ? 43.706 10.808 6.869 1.00 43.99 286 ILE A O 1
ATOM 1639 N N . GLU A 1 217 ? 45.683 10.009 6.174 1.00 46.76 287 GLU A N 1
ATOM 1640 C CA . GLU A 1 217 ? 45.693 8.897 7.179 0.94 47.66 287 GLU A CA 1
ATOM 1641 C C . GLU A 1 217 ? 45.642 9.437 8.589 1.00 48.02 287 GLU A C 1
ATOM 1642 O O . GLU A 1 217 ? 44.958 8.900 9.480 1.00 46.98 287 GLU A O 1
ATOM 1648 N N . MET A 1 218 ? 46.344 10.544 8.809 1.00 49.61 288 MET A N 1
ATOM 1649 C CA . MET A 1 218 ? 46.344 11.088 10.152 1.00 51.45 288 MET A CA 1
ATOM 1650 C C . MET A 1 218 ? 44.980 11.641 10.587 1.00 50.31 288 MET A C 1
ATOM 1651 O O . MET A 1 218 ? 44.568 11.482 11.748 1.00 49.76 288 MET A O 1
ATOM 1656 N N . VAL A 1 219 ? 44.210 12.155 9.640 1.00 49.24 289 VAL A N 1
ATOM 1657 C CA . VAL A 1 219 ? 42.796 12.527 9.953 1.00 48.58 289 VAL A CA 1
ATOM 1658 C C . VAL A 1 219 ? 41.862 11.353 10.142 1.00 48.18 289 VAL A C 1
ATOM 1659 O O . VAL A 1 219 ? 41.216 11.249 11.158 1.00 47.57 289 VAL A O 1
ATOM 1663 N N . VAL A 1 220 ? 41.742 10.527 9.109 1.00 48.64 290 VAL A N 1
ATOM 1664 C CA . VAL A 1 220 ? 40.983 9.286 9.108 1.00 48.85 290 VAL A CA 1
ATOM 1665 C C . VAL A 1 220 ? 41.242 8.416 10.368 1.00 49.02 290 VAL A C 1
ATOM 1666 O O . VAL A 1 220 ? 40.290 7.881 10.966 1.00 49.62 290 VAL A O 1
ATOM 1670 N N . LYS A 1 221 ? 42.505 8.284 10.776 0.75 48.61 291 LYS A N 1
ATOM 1671 C CA . LYS A 1 221 ? 42.861 7.605 12.029 0.46 49.56 291 LYS A CA 1
ATOM 1672 C C . LYS A 1 221 ? 42.248 8.190 13.287 0.56 50.27 291 LYS A C 1
ATOM 1673 O O . LYS A 1 221 ? 42.053 7.474 14.232 1.00 51.39 291 LYS A O 1
ATOM 1679 N N . LYS A 1 222 ? 41.957 9.490 13.327 1.00 51.22 292 LYS A N 1
ATOM 1680 C CA . LYS A 1 222 ? 41.242 10.123 14.464 1.00 51.41 292 LYS A CA 1
ATOM 1681 C C . LYS A 1 222 ? 39.750 9.712 14.560 1.00 52.08 292 LYS A C 1
ATOM 1682 O O . LYS A 1 222 ? 39.063 10.106 15.491 0.81 52.55 292 LYS A O 1
ATOM 1688 N N . GLY A 1 223 ? 39.262 8.909 13.606 0.90 52.39 293 GLY A N 1
ATOM 1689 C CA . GLY A 1 223 ? 37.906 8.381 13.637 1.00 51.64 293 GLY A CA 1
ATOM 1690 C C . GLY A 1 223 ? 36.777 9.337 13.243 1.00 51.67 293 GLY A C 1
ATOM 1691 O O . GLY A 1 223 ? 35.586 9.066 13.557 1.00 52.33 293 GLY A O 1
ATOM 1692 N N . VAL A 1 224 ? 37.123 10.424 12.546 1.00 50.07 294 VAL A N 1
ATOM 1693 C CA . VAL A 1 224 ? 36.143 11.491 12.207 1.00 48.09 294 VAL A CA 1
ATOM 1694 C C . VAL A 1 224 ? 35.170 11.257 11.039 0.98 46.89 294 VAL A C 1
ATOM 1695 O O . VAL A 1 224 ? 34.219 12.033 10.884 1.00 45.97 294 VAL A O 1
ATOM 1699 N N . VAL A 1 225 ? 35.433 10.250 10.194 1.00 46.28 295 VAL A N 1
ATOM 1700 C CA . VAL A 1 225 ? 34.662 10.066 8.949 0.68 46.12 295 VAL A CA 1
ATOM 1701 C C . VAL A 1 225 ? 33.117 9.983 9.204 1.00 46.22 295 VAL A C 1
ATOM 1702 O O . VAL A 1 225 ? 32.359 10.705 8.563 1.00 46.57 295 VAL A O 1
ATOM 1706 N N . PRO A 1 226 ? 32.664 9.158 10.189 1.00 46.26 296 PRO A N 1
ATOM 1707 C CA . PRO A 1 226 ? 31.227 9.081 10.479 0.72 44.98 296 PRO A CA 1
ATOM 1708 C C . PRO A 1 226 ? 30.586 10.411 10.894 1.00 44.91 296 PRO A C 1
ATOM 1709 O O . PRO A 1 226 ? 29.463 10.666 10.498 1.00 44.79 296 PRO A O 1
ATOM 1713 N N . GLN A 1 227 ? 31.268 11.232 11.700 1.00 45.72 297 GLN A N 1
ATOM 1714 C CA . GLN A 1 227 ? 30.799 12.587 12.039 1.00 44.41 297 GLN A CA 1
ATOM 1715 C C . GLN A 1 227 ? 30.780 13.493 10.801 1.00 44.40 297 GLN A C 1
ATOM 1716 O O . GLN A 1 227 ? 29.837 14.261 10.637 1.00 44.01 297 GLN A O 1
ATOM 1722 N N . LEU A 1 228 ? 31.802 13.402 9.929 1.00 43.95 298 LEU A N 1
ATOM 1723 C CA . LEU A 1 228 ? 31.778 14.129 8.636 1.00 44.40 298 LEU A CA 1
ATOM 1724 C C . LEU A 1 228 ? 30.557 13.784 7.730 1.00 43.94 298 LEU A C 1
ATOM 1725 O O . LEU A 1 228 ? 29.957 14.658 7.098 1.00 41.81 298 LEU A O 1
ATOM 1730 N N . VAL A 1 229 ? 30.267 12.486 7.635 1.00 43.41 299 VAL A N 1
ATOM 1731 C CA . VAL A 1 229 ? 29.152 12.002 6.844 1.00 43.16 299 VAL A CA 1
ATOM 1732 C C . VAL A 1 229 ? 27.806 12.500 7.433 1.00 43.60 299 VAL A C 1
ATOM 1733 O O . VAL A 1 229 ? 26.891 12.868 6.718 1.00 43.92 299 VAL A O 1
ATOM 1737 N N . LYS A 1 230 ? 27.701 12.527 8.735 1.00 43.65 300 LYS A N 1
ATOM 1738 C CA . LYS A 1 230 ? 26.550 13.128 9.408 1.00 46.17 300 LYS A CA 1
ATOM 1739 C C . LYS A 1 230 ? 26.421 14.636 9.090 1.00 46.62 300 LYS A C 1
ATOM 1740 O O . LYS A 1 230 ? 25.305 15.131 8.890 1.00 49.00 300 LYS A O 1
ATOM 1746 N N . LEU A 1 231 ? 27.538 15.366 8.967 1.00 45.88 301 LEU A N 1
ATOM 1747 C CA . LEU A 1 231 ? 27.470 16.817 8.640 1.00 45.94 301 LEU A CA 1
ATOM 1748 C C . LEU A 1 231 ? 27.134 16.990 7.170 1.00 45.80 301 LEU A C 1
ATOM 1749 O O . LEU A 1 231 ? 26.568 17.997 6.752 1.00 44.69 301 LEU A O 1
ATOM 1754 N N . LEU A 1 232 ? 27.499 15.980 6.390 1.00 46.35 302 LEU A N 1
ATOM 1755 C CA . LEU A 1 232 ? 27.179 15.926 4.956 1.00 48.04 302 LEU A CA 1
ATOM 1756 C C . LEU A 1 232 ? 25.661 15.933 4.659 1.00 47.95 302 LEU A C 1
ATOM 1757 O O . LEU A 1 232 ? 25.206 16.419 3.618 1.00 47.69 302 LEU A O 1
ATOM 1762 N N . GLY A 1 233 ? 24.889 15.403 5.584 1.00 49.29 303 GLY A N 1
ATOM 1763 C CA . GLY A 1 233 ? 23.448 15.370 5.471 1.00 51.32 303 GLY A CA 1
ATOM 1764 C C . GLY A 1 233 ? 22.752 16.538 6.111 1.00 53.68 303 GLY A C 1
ATOM 1765 O O . GLY A 1 233 ? 21.547 16.513 6.163 1.00 54.97 303 GLY A O 1
ATOM 1766 N N . ALA A 1 234 ? 23.484 17.557 6.601 1.00 54.75 304 ALA A N 1
ATOM 1767 C CA . ALA A 1 234 ? 22.890 18.740 7.305 1.00 55.55 304 ALA A CA 1
ATOM 1768 C C . ALA A 1 234 ? 22.032 19.577 6.361 1.00 56.86 304 ALA A C 1
ATOM 1769 O O . ALA A 1 234 ? 22.174 19.494 5.130 1.00 57.47 304 ALA A O 1
ATOM 1771 N N . THR A 1 235 ? 21.170 20.431 6.889 1.00 58.41 305 THR A N 1
ATOM 1772 C CA . THR A 1 235 ? 20.407 21.262 5.956 0.69 60.00 305 THR A CA 1
ATOM 1773 C C . THR A 1 235 ? 21.128 22.571 5.694 1.00 59.80 305 THR A C 1
ATOM 1774 O O . THR A 1 235 ? 20.840 23.239 4.712 1.00 61.18 305 THR A O 1
ATOM 1778 N N . GLU A 1 236 ? 22.090 22.935 6.547 1.00 59.33 306 GLU A N 1
ATOM 1779 C CA . GLU A 1 236 ? 22.866 24.183 6.355 1.00 57.72 306 GLU A CA 1
ATOM 1780 C C . GLU A 1 236 ? 23.922 24.015 5.261 1.00 56.03 306 GLU A C 1
ATOM 1781 O O . GLU A 1 236 ? 24.942 23.313 5.434 1.00 54.50 306 GLU A O 1
ATOM 1787 N N . LEU A 1 237 ? 23.685 24.667 4.130 1.00 54.58 307 LEU A N 1
ATOM 1788 C CA . LEU A 1 237 ? 24.643 24.627 3.030 1.00 53.88 307 LEU A CA 1
ATOM 1789 C C . LEU A 1 237 ? 26.107 25.054 3.385 1.00 51.97 307 LEU A C 1
ATOM 1790 O O . LEU A 1 237 ? 27.056 24.532 2.799 1.00 51.35 307 LEU A O 1
ATOM 1795 N N . PRO A 1 238 ? 26.297 26.010 4.330 1.00 51.04 308 PRO A N 1
ATOM 1796 C CA . PRO A 1 238 ? 27.668 26.331 4.762 1.00 49.03 308 PRO A CA 1
ATOM 1797 C C . PRO A 1 238 ? 28.357 25.234 5.605 1.00 47.82 308 PRO A C 1
ATOM 1798 O O . PRO A 1 238 ? 29.579 25.297 5.772 1.00 45.95 308 PRO A O 1
ATOM 1802 N N . ILE A 1 239 ? 27.590 24.286 6.151 1.00 46.16 309 ILE A N 1
ATOM 1803 C CA . ILE A 1 239 ? 28.180 23.056 6.708 1.00 45.67 309 ILE A CA 1
ATOM 1804 C C . ILE A 1 239 ? 28.412 21.993 5.638 1.00 45.24 309 ILE A C 1
ATOM 1805 O O . ILE A 1 239 ? 29.463 21.363 5.617 1.00 45.62 309 ILE A O 1
ATOM 1810 N N . VAL A 1 240 ? 27.440 21.803 4.755 1.00 44.28 310 VAL A N 1
ATOM 1811 C CA . VAL A 1 240 ? 27.494 20.731 3.767 1.00 43.46 310 VAL A CA 1
ATOM 1812 C C . VAL A 1 240 ? 28.694 20.943 2.843 1.00 43.24 310 VAL A C 1
ATOM 1813 O O . VAL A 1 240 ? 29.373 19.986 2.493 1.00 43.45 310 VAL A O 1
ATOM 1817 N N . THR A 1 241 ? 28.967 22.189 2.472 1.00 41.74 311 THR A N 1
ATOM 1818 C CA . THR A 1 241 ? 30.060 22.511 1.556 1.00 43.11 311 THR A CA 1
ATOM 1819 C C . THR A 1 241 ? 31.474 22.056 2.021 1.00 42.77 311 THR A C 1
ATOM 1820 O O . THR A 1 241 ? 32.145 21.351 1.295 1.00 43.30 311 THR A O 1
ATOM 1824 N N . PRO A 1 242 ? 31.942 22.490 3.211 1.00 43.09 312 PRO A N 1
ATOM 1825 C CA . PRO A 1 242 ? 33.242 21.930 3.606 0.55 41.75 312 PRO A CA 1
ATOM 1826 C C . PRO A 1 242 ? 33.147 20.464 4.047 1.00 41.70 312 PRO A C 1
ATOM 1827 O O . PRO A 1 242 ? 34.168 19.756 4.019 1.00 42.45 312 PRO A O 1
ATOM 1831 N N . ALA A 1 243 ? 31.996 19.970 4.510 1.00 40.75 313 ALA A N 1
ATOM 1832 C CA . ALA A 1 243 ? 31.945 18.499 4.812 1.00 39.51 313 ALA A CA 1
ATOM 1833 C C . ALA A 1 243 ? 32.146 17.673 3.550 1.00 39.99 313 ALA A C 1
ATOM 1834 O O . ALA A 1 243 ? 32.911 16.698 3.563 1.00 41.85 313 ALA A O 1
ATOM 1836 N N . LEU A 1 244 ? 31.490 18.071 2.464 1.00 38.83 314 LEU A N 1
ATOM 1837 C CA . LEU A 1 244 ? 31.689 17.470 1.153 1.00 39.45 314 LEU A CA 1
ATOM 1838 C C . LEU A 1 244 ? 33.100 17.584 0.614 1.00 39.83 314 LEU A C 1
ATOM 1839 O O . LEU A 1 244 ? 33.658 16.626 0.063 1.00 40.18 314 LEU A O 1
ATOM 1844 N N . ARG A 1 245 ? 33.676 18.776 0.700 1.00 39.38 315 ARG A N 1
ATOM 1845 C CA . ARG A 1 245 ? 35.078 18.907 0.351 1.00 39.01 315 ARG A CA 1
ATOM 1846 C C . ARG A 1 245 ? 36.043 17.940 1.120 1.00 37.66 315 ARG A C 1
ATOM 1847 O O . ARG A 1 245 ? 36.936 17.384 0.547 1.00 38.51 315 ARG A O 1
ATOM 1855 N N . ALA A 1 246 ? 35.892 17.806 2.415 1.00 37.41 316 ALA A N 1
ATOM 1856 C CA . ALA A 1 246 ? 36.717 16.979 3.244 1.00 38.40 316 ALA A CA 1
ATOM 1857 C C . ALA A 1 246 ? 36.537 15.456 2.815 0.97 40.31 316 ALA A C 1
ATOM 1858 O O . ALA A 1 246 ? 37.521 14.783 2.518 1.00 40.53 316 ALA A O 1
ATOM 1860 N N . ILE A 1 247 ? 35.279 14.980 2.700 1.00 40.98 317 ILE A N 1
ATOM 1861 C CA . ILE A 1 247 ? 34.926 13.655 2.189 0.69 40.97 317 ILE A CA 1
ATOM 1862 C C . ILE A 1 247 ? 35.528 13.447 0.812 1.00 42.04 317 ILE A C 1
ATOM 1863 O O . ILE A 1 247 ? 36.136 12.409 0.587 1.00 42.21 317 ILE A O 1
ATOM 1868 N N . GLY A 1 248 ? 35.340 14.400 -0.113 1.00 41.38 318 GLY A N 1
ATOM 1869 C CA . GLY A 1 248 ? 35.934 14.306 -1.433 1.00 40.85 318 GLY A CA 1
ATOM 1870 C C . GLY A 1 248 ? 37.460 14.155 -1.390 0.94 43.42 318 GLY A C 1
ATOM 1871 O O . GLY A 1 248 ? 38.052 13.297 -2.121 1.00 43.36 318 GLY A O 1
ATOM 1872 N N . ASN A 1 249 ? 38.131 14.981 -0.570 1.00 42.19 319 ASN A N 1
ATOM 1873 C CA . ASN A 1 249 ? 39.603 14.822 -0.400 1.00 42.42 319 ASN A CA 1
ATOM 1874 C C . ASN A 1 249 ? 39.993 13.411 0.074 1.00 42.71 319 ASN A C 1
ATOM 1875 O O . ASN A 1 249 ? 40.959 12.849 -0.400 1.00 43.51 319 ASN A O 1
ATOM 1880 N N . ILE A 1 250 ? 39.217 12.848 1.003 1.00 42.52 320 ILE A N 1
ATOM 1881 C CA . ILE A 1 250 ? 39.486 11.516 1.534 1.00 42.48 320 ILE A CA 1
ATOM 1882 C C . ILE A 1 250 ? 39.423 10.378 0.482 1.00 42.53 320 ILE A C 1
ATOM 1883 O O . ILE A 1 250 ? 40.198 9.443 0.540 1.00 42.91 320 ILE A O 1
ATOM 1888 N N . VAL A 1 251 ? 38.504 10.475 -0.469 1.00 43.79 321 VAL A N 1
ATOM 1889 C CA . VAL A 1 251 ? 38.356 9.487 -1.537 1.00 43.32 321 VAL A CA 1
ATOM 1890 C C . VAL A 1 251 ? 39.405 9.652 -2.674 1.00 44.16 321 VAL A C 1
ATOM 1891 O O . VAL A 1 251 ? 39.538 8.809 -3.552 1.00 43.78 321 VAL A O 1
ATOM 1895 N N . THR A 1 252 ? 40.212 10.707 -2.622 1.00 45.21 322 THR A N 1
ATOM 1896 C CA . THR A 1 252 ? 41.378 10.781 -3.487 1.00 44.85 322 THR A CA 1
ATOM 1897 C C . THR A 1 252 ? 42.524 9.913 -2.927 1.00 45.84 322 THR A C 1
ATOM 1898 O O . THR A 1 252 ? 43.539 9.819 -3.539 0.89 46.71 322 THR A O 1
ATOM 1902 N N . GLY A 1 253 ? 42.374 9.312 -1.767 1.00 46.72 323 GLY A N 1
ATOM 1903 C CA . GLY A 1 253 ? 43.500 8.638 -1.112 0.81 48.16 323 GLY A CA 1
ATOM 1904 C C . GLY A 1 253 ? 43.531 7.181 -1.528 1.00 49.17 323 GLY A C 1
ATOM 1905 O O . GLY A 1 253 ? 43.284 6.880 -2.681 1.00 50.55 323 GLY A O 1
ATOM 1906 N N . THR A 1 254 ? 43.796 6.283 -0.599 1.00 49.44 324 THR A N 1
ATOM 1907 C CA . THR A 1 254 ? 43.950 4.862 -0.929 1.00 50.33 324 THR A CA 1
ATOM 1908 C C . THR A 1 254 ? 42.565 4.177 -0.959 1.00 51.85 324 THR A C 1
ATOM 1909 O O . THR A 1 254 ? 41.595 4.728 -0.396 1.00 51.75 324 THR A O 1
ATOM 1913 N N . ASP A 1 255 ? 42.471 2.983 -1.575 0.98 51.88 325 ASP A N 1
ATOM 1914 C CA . ASP A 1 255 ? 41.225 2.183 -1.500 1.00 52.36 325 ASP A CA 1
ATOM 1915 C C . ASP A 1 255 ? 40.725 1.931 -0.095 1.00 51.87 325 ASP A C 1
ATOM 1916 O O . ASP A 1 255 ? 39.533 1.926 0.120 1.00 52.11 325 ASP A O 1
ATOM 1921 N N . GLU A 1 256 ? 41.615 1.704 0.861 1.00 52.20 326 GLU A N 1
ATOM 1922 C CA . GLU A 1 256 ? 41.217 1.534 2.284 1.00 52.62 326 GLU A CA 1
ATOM 1923 C C . GLU A 1 256 ? 40.641 2.804 2.954 1.00 51.56 326 GLU A C 1
ATOM 1924 O O . GLU A 1 256 ? 39.773 2.706 3.818 1.00 52.02 326 GLU A O 1
ATOM 1930 N N . GLN A 1 257 ? 41.174 3.980 2.601 1.00 50.67 327 GLN A N 1
ATOM 1931 C CA . GLN A 1 257 ? 40.665 5.285 3.085 0.97 49.59 327 GLN A CA 1
ATOM 1932 C C . GLN A 1 257 ? 39.324 5.553 2.470 1.00 48.50 327 GLN A C 1
ATOM 1933 O O . GLN A 1 257 ? 38.409 5.972 3.179 1.00 47.13 327 GLN A O 1
ATOM 1939 N N . THR A 1 258 ? 39.224 5.303 1.148 1.00 47.81 328 THR A N 1
ATOM 1940 C CA . THR A 1 258 ? 37.942 5.345 0.397 1.00 46.87 328 THR A CA 1
ATOM 1941 C C . THR A 1 258 ? 36.834 4.493 1.014 1.00 46.72 328 THR A C 1
ATOM 1942 O O . THR A 1 258 ? 35.735 4.996 1.153 1.00 48.38 328 THR A O 1
ATOM 1946 N N . GLN A 1 259 ? 37.139 3.248 1.424 1.00 45.97 329 GLN A N 1
ATOM 1947 C CA . GLN A 1 259 ? 36.214 2.327 2.059 1.00 45.54 329 GLN A CA 1
ATOM 1948 C C . GLN A 1 259 ? 35.636 2.788 3.408 1.00 46.19 329 GLN A C 1
ATOM 1949 O O . GLN A 1 259 ? 34.495 2.464 3.755 1.00 45.16 329 GLN A O 1
ATOM 1955 N N . LYS A 1 260 ? 36.439 3.517 4.182 1.00 46.79 330 LYS A N 1
ATOM 1956 C CA . LYS A 1 260 ? 35.985 4.179 5.400 0.88 46.49 330 LYS A CA 1
ATOM 1957 C C . LYS A 1 260 ? 34.819 5.122 5.120 1.00 45.60 330 LYS A C 1
ATOM 1958 O O . LYS A 1 260 ? 33.867 5.143 5.904 1.00 45.89 330 LYS A O 1
ATOM 1964 N N . VAL A 1 261 ? 34.838 5.889 4.028 1.00 45.45 331 VAL A N 1
ATOM 1965 C CA . VAL A 1 261 ? 33.670 6.754 3.788 0.82 45.52 331 VAL A CA 1
ATOM 1966 C C . VAL A 1 261 ? 32.486 5.940 3.260 1.00 45.00 331 VAL A C 1
ATOM 1967 O O . VAL A 1 261 ? 31.347 6.232 3.606 1.00 45.05 331 VAL A O 1
ATOM 1971 N N . ILE A 1 262 ? 32.752 4.900 2.473 1.00 45.90 332 ILE A N 1
ATOM 1972 C CA . ILE A 1 262 ? 31.652 3.994 2.041 1.00 46.69 332 ILE A CA 1
ATOM 1973 C C . ILE A 1 262 ? 30.992 3.345 3.242 1.00 47.13 332 ILE A C 1
ATOM 1974 O O . ILE A 1 262 ? 29.753 3.363 3.348 1.00 47.52 332 ILE A O 1
ATOM 1979 N N . ASP A 1 263 ? 31.822 2.808 4.145 1.00 47.94 333 ASP A N 1
ATOM 1980 C CA . ASP A 1 263 ? 31.376 2.077 5.350 1.00 48.91 333 ASP A CA 1
ATOM 1981 C C . ASP A 1 263 ? 30.560 2.994 6.236 1.00 48.90 333 ASP A C 1
ATOM 1982 O O . ASP A 1 263 ? 29.619 2.545 6.858 1.00 49.09 333 ASP A O 1
ATOM 1987 N N . ALA A 1 264 ? 30.899 4.293 6.277 0.94 49.61 334 ALA A N 1
ATOM 1988 C CA . ALA A 1 264 ? 30.174 5.251 7.153 1.00 48.40 334 ALA A CA 1
ATOM 1989 C C . ALA A 1 264 ? 28.846 5.701 6.520 1.00 49.09 334 ALA A C 1
ATOM 1990 O O . ALA A 1 264 ? 28.060 6.444 7.114 1.00 50.61 334 ALA A O 1
ATOM 1992 N N . GLY A 1 265 ? 28.560 5.233 5.308 1.00 49.72 335 GLY A N 1
ATOM 1993 C CA . GLY A 1 265 ? 27.222 5.453 4.750 0.94 48.33 335 GLY A CA 1
ATOM 1994 C C . GLY A 1 265 ? 27.107 6.692 3.871 1.00 47.41 335 GLY A C 1
ATOM 1995 O O . GLY A 1 265 ? 26.000 7.143 3.629 1.00 47.07 335 GLY A O 1
ATOM 1996 N N . ALA A 1 266 ? 28.232 7.191 3.355 1.00 46.34 336 ALA A N 1
ATOM 1997 C CA . ALA A 1 266 ? 28.250 8.439 2.565 0.92 47.03 336 ALA A CA 1
ATOM 1998 C C . ALA A 1 266 ? 27.408 8.358 1.299 1.00 47.42 336 ALA A C 1
ATOM 1999 O O . ALA A 1 266 ? 26.859 9.385 0.857 0.99 48.95 336 ALA A O 1
ATOM 2001 N N . LEU A 1 267 ? 27.340 7.170 0.698 1.00 46.32 337 LEU A N 1
ATOM 2002 C CA . LEU A 1 267 ? 26.694 7.053 -0.576 1.00 46.19 337 LEU A CA 1
ATOM 2003 C C . LEU A 1 267 ? 25.186 7.287 -0.480 1.00 45.88 337 LEU A C 1
ATOM 2004 O O . LEU A 1 267 ? 24.594 7.705 -1.427 1.00 47.06 337 LEU A O 1
ATOM 2009 N N . ALA A 1 268 ? 24.561 7.041 0.657 1.00 45.61 338 ALA A N 1
ATOM 2010 C CA . ALA A 1 268 ? 23.133 7.309 0.781 1.00 46.00 338 ALA A CA 1
ATOM 2011 C C . ALA A 1 268 ? 22.765 8.821 0.656 1.00 45.95 338 ALA A C 1
ATOM 2012 O O . ALA A 1 268 ? 21.623 9.136 0.454 1.00 45.83 338 ALA A O 1
ATOM 2014 N N . VAL A 1 269 ? 23.722 9.749 0.779 1.00 45.25 339 VAL A N 1
ATOM 2015 C CA . VAL A 1 269 ? 23.400 11.184 0.724 0.99 43.75 339 VAL A CA 1
ATOM 2016 C C . VAL A 1 269 ? 23.562 11.676 -0.694 1.00 43.45 339 VAL A C 1
ATOM 2017 O O . VAL A 1 269 ? 23.151 12.785 -1.037 1.00 44.55 339 VAL A O 1
ATOM 2021 N N . PHE A 1 270 ? 24.171 10.872 -1.537 1.00 42.87 340 PHE A N 1
ATOM 2022 C CA . PHE A 1 270 ? 24.476 11.357 -2.847 1.00 43.58 340 PHE A CA 1
ATOM 2023 C C . PHE A 1 270 ? 23.321 11.679 -3.782 1.00 43.45 340 PHE A C 1
ATOM 2024 O O . PHE A 1 270 ? 23.472 12.578 -4.594 1.00 42.56 340 PHE A O 1
ATOM 2032 N N . PRO A 1 271 ? 22.172 10.932 -3.698 1.00 43.53 341 PRO A N 1
ATOM 2033 C CA . PRO A 1 271 ? 21.006 11.389 -4.487 0.97 43.67 341 PRO A CA 1
ATOM 2034 C C . PRO A 1 271 ? 20.703 12.850 -4.305 1.00 43.99 341 PRO A C 1
ATOM 2035 O O . PRO A 1 271 ? 20.483 13.527 -5.307 1.00 44.80 341 PRO A O 1
ATOM 2039 N N . SER A 1 272 ? 20.704 13.352 -3.062 1.00 45.06 342 SER A N 1
ATOM 2040 C CA . SER A 1 272 ? 20.394 14.762 -2.845 1.00 45.82 342 SER A CA 1
ATOM 2041 C C . SER A 1 272 ? 21.533 15.657 -3.296 1.00 45.34 342 SER A C 1
ATOM 2042 O O . SER A 1 272 ? 21.284 16.710 -3.858 1.00 46.40 342 SER A O 1
ATOM 2045 N N . LEU A 1 273 ? 22.781 15.225 -3.100 1.00 44.59 343 LEU A N 1
ATOM 2046 C CA . LEU A 1 273 ? 23.964 16.038 -3.496 1.00 42.46 343 LEU A CA 1
ATOM 2047 C C . LEU A 1 273 ? 24.085 16.198 -4.999 1.00 42.13 343 LEU A C 1
ATOM 2048 O O . LEU A 1 273 ? 24.347 17.312 -5.480 1.00 40.49 343 LEU A O 1
ATOM 2053 N N . LEU A 1 274 ? 23.840 15.103 -5.728 1.00 41.42 344 LEU A N 1
ATOM 2054 C CA . LEU A 1 274 ? 23.881 15.081 -7.185 1.00 42.23 344 LEU A CA 1
ATOM 2055 C C . LEU A 1 274 ? 22.719 15.857 -7.880 1.00 43.49 344 LEU A C 1
ATOM 2056 O O . LEU A 1 274 ? 22.829 16.156 -9.067 1.00 43.89 344 LEU A O 1
ATOM 2061 N N . THR A 1 275 ? 21.630 16.170 -7.166 1.00 43.20 345 THR A N 1
ATOM 2062 C CA . THR A 1 275 ? 20.520 16.984 -7.705 1.00 44.06 345 THR A CA 1
ATOM 2063 C C . THR A 1 275 ? 20.354 18.336 -6.946 1.00 45.81 345 THR A C 1
ATOM 2064 O O . THR A 1 275 ? 19.304 19.005 -7.028 1.00 46.45 345 THR A O 1
ATOM 2068 N N . ASN A 1 276 ? 21.398 18.726 -6.212 1.00 45.98 346 ASN A N 1
ATOM 2069 C CA . ASN A 1 276 ? 21.404 19.939 -5.405 1.00 46.54 346 ASN A CA 1
ATOM 2070 C C . ASN A 1 276 ? 21.271 21.190 -6.296 1.00 46.69 346 ASN A C 1
ATOM 2071 O O . ASN A 1 276 ? 21.924 21.306 -7.329 1.00 46.43 346 ASN A O 1
ATOM 2076 N N . PRO A 1 277 ? 20.408 22.116 -5.903 1.00 47.45 347 PRO A N 1
ATOM 2077 C CA . PRO A 1 277 ? 20.217 23.382 -6.638 0.96 49.78 347 PRO A CA 1
ATOM 2078 C C . PRO A 1 277 ? 21.487 24.208 -6.720 1.00 49.80 347 PRO A C 1
ATOM 2079 O O . PRO A 1 277 ? 21.637 24.935 -7.676 1.00 51.72 347 PRO A O 1
ATOM 2083 N N . LYS A 1 278 ? 22.389 24.103 -5.745 1.00 50.79 348 LYS A N 1
ATOM 2084 C CA . LYS A 1 278 ? 23.679 24.845 -5.812 1.00 51.50 348 LYS A CA 1
ATOM 2085 C C . LYS A 1 278 ? 24.694 24.110 -6.678 1.00 51.92 348 LYS A C 1
ATOM 2086 O O . LYS A 1 278 ? 25.096 22.978 -6.384 1.00 51.04 348 LYS A O 1
ATOM 2092 N N . THR A 1 279 ? 25.099 24.740 -7.782 1.00 53.15 349 THR A N 1
ATOM 2093 C CA . THR A 1 279 ? 25.951 24.052 -8.763 0.92 53.34 349 THR A CA 1
ATOM 2094 C C . THR A 1 279 ? 27.318 23.669 -8.221 0.95 51.70 349 THR A C 1
ATOM 2095 O O . THR A 1 279 ? 27.922 22.702 -8.654 1.00 52.21 349 THR A O 1
ATOM 2099 N N . ASN A 1 280 ? 27.812 24.407 -7.249 0.93 50.70 350 ASN A N 1
ATOM 2100 C CA . ASN A 1 280 ? 29.081 24.026 -6.678 0.81 48.81 350 ASN A CA 1
ATOM 2101 C C . ASN A 1 280 ? 28.996 22.671 -5.942 0.90 47.10 350 ASN A C 1
ATOM 2102 O O . ASN A 1 280 ? 29.889 21.847 -6.098 1.00 47.29 350 ASN A O 1
ATOM 2107 N N . ILE A 1 281 ? 27.914 22.436 -5.181 1.00 45.26 351 ILE A N 1
ATOM 2108 C CA . ILE A 1 281 ? 27.649 21.126 -4.568 1.00 43.81 351 ILE A CA 1
ATOM 2109 C C . ILE A 1 281 ? 27.566 19.961 -5.585 1.00 43.97 351 ILE A C 1
ATOM 2110 O O . ILE A 1 281 ? 28.198 18.911 -5.361 1.00 44.69 351 ILE A O 1
ATOM 2115 N N . GLN A 1 282 ? 26.795 20.122 -6.670 1.00 43.03 352 GLN A N 1
ATOM 2116 C CA . GLN A 1 282 ? 26.711 19.138 -7.728 0.82 44.05 352 GLN A CA 1
ATOM 2117 C C . GLN A 1 282 ? 28.088 18.850 -8.333 1.00 43.89 352 GLN A C 1
ATOM 2118 O O . GLN A 1 282 ? 28.420 17.684 -8.575 1.00 44.58 352 GLN A O 1
ATOM 2124 N N . LYS A 1 283 ? 28.851 19.908 -8.629 1.00 42.94 353 LYS A N 1
ATOM 2125 C CA . LYS A 1 283 ? 30.189 19.782 -9.186 1.00 43.54 353 LYS A CA 1
ATOM 2126 C C . LYS A 1 283 ? 31.068 18.910 -8.298 1.00 42.79 353 LYS A C 1
ATOM 2127 O O . LYS A 1 283 ? 31.612 17.922 -8.762 1.00 43.07 353 LYS A O 1
ATOM 2133 N N . GLU A 1 284 ? 31.146 19.251 -7.008 1.00 42.82 354 GLU A N 1
ATOM 2134 C CA . GLU A 1 284 ? 31.995 18.534 -6.032 1.00 42.12 354 GLU A CA 1
ATOM 2135 C C . GLU A 1 284 ? 31.519 17.151 -5.748 1.00 40.75 354 GLU A C 1
ATOM 2136 O O . GLU A 1 284 ? 32.339 16.286 -5.527 1.00 41.76 354 GLU A O 1
ATOM 2142 N N . ALA A 1 285 ? 30.210 16.940 -5.668 1.00 39.37 355 ALA A N 1
ATOM 2143 C CA . ALA A 1 285 ? 29.677 15.602 -5.438 1.00 39.89 355 ALA A CA 1
ATOM 2144 C C . ALA A 1 285 ? 30.014 14.688 -6.622 1.00 39.53 355 ALA A C 1
ATOM 2145 O O . ALA A 1 285 ? 30.330 13.517 -6.447 1.00 40.55 355 ALA A O 1
ATOM 2147 N N . THR A 1 286 ? 29.974 15.240 -7.828 1.00 40.01 356 THR A N 1
ATOM 2148 C CA . THR A 1 286 ? 30.323 14.492 -9.034 1.00 40.61 356 THR A CA 1
ATOM 2149 C C . THR A 1 286 ? 31.855 14.206 -9.121 1.00 41.17 356 THR A C 1
ATOM 2150 O O . THR A 1 286 ? 32.284 13.123 -9.514 1.00 40.99 356 THR A O 1
ATOM 2154 N N . TRP A 1 287 ? 32.677 15.187 -8.743 1.00 41.48 357 TRP A N 1
ATOM 2155 C CA . TRP A 1 287 ? 34.117 14.984 -8.536 1.00 41.42 357 TRP A CA 1
ATOM 2156 C C . TRP A 1 287 ? 34.358 13.831 -7.573 1.00 41.09 357 TRP A C 1
ATOM 2157 O O . TRP A 1 287 ? 35.197 12.959 -7.826 1.00 43.17 357 TRP A O 1
ATOM 2168 N N . THR A 1 288 ? 33.662 13.832 -6.450 1.00 40.33 358 THR A N 1
ATOM 2169 C CA . THR A 1 288 ? 33.841 12.827 -5.425 1.00 39.69 358 THR A CA 1
ATOM 2170 C C . THR A 1 288 ? 33.396 11.454 -5.967 1.00 41.73 358 THR A C 1
ATOM 2171 O O . THR A 1 288 ? 34.081 10.449 -5.765 1.00 42.41 358 THR A O 1
ATOM 2175 N N . MET A 1 289 ? 32.265 11.391 -6.664 1.00 43.13 359 MET A N 1
ATOM 2176 C CA . MET A 1 289 ? 31.849 10.124 -7.326 0.84 43.80 359 MET A CA 1
ATOM 2177 C C . MET A 1 289 ? 32.895 9.581 -8.347 1.00 44.10 359 MET A C 1
ATOM 2178 O O . MET A 1 289 ? 33.061 8.377 -8.467 1.00 42.80 359 MET A O 1
ATOM 2183 N N . SER A 1 290 ? 33.555 10.486 -9.089 1.00 44.41 360 SER A N 1
ATOM 2184 C CA . SER A 1 290 ? 34.589 10.142 -10.052 1.00 46.02 360 SER A CA 1
ATOM 2185 C C . SER A 1 290 ? 35.804 9.470 -9.401 1.00 46.99 360 SER A C 1
ATOM 2186 O O . SER A 1 290 ? 36.409 8.608 -10.033 1.00 46.63 360 SER A O 1
ATOM 2189 N N . ASN A 1 291 ? 36.081 9.802 -8.121 1.00 47.63 361 ASN A N 1
ATOM 2190 C CA . ASN A 1 291 ? 37.206 9.206 -7.376 1.00 47.31 361 ASN A CA 1
ATOM 2191 C C . ASN A 1 291 ? 36.807 7.929 -6.724 1.00 47.66 361 ASN A C 1
ATOM 2192 O O . ASN A 1 291 ? 37.650 7.079 -6.478 1.00 48.09 361 ASN A O 1
ATOM 2197 N N . ILE A 1 292 ? 35.517 7.765 -6.474 1.00 47.86 362 ILE A N 1
ATOM 2198 C CA . ILE A 1 292 ? 35.016 6.491 -6.015 1.00 48.44 362 ILE A CA 1
ATOM 2199 C C . ILE A 1 292 ? 34.932 5.432 -7.130 0.99 49.26 362 ILE A C 1
ATOM 2200 O O . ILE A 1 292 ? 35.172 4.261 -6.872 1.00 49.83 362 ILE A O 1
ATOM 2205 N N . THR A 1 293 ? 34.579 5.842 -8.357 1.00 50.02 363 THR A N 1
ATOM 2206 C CA . THR A 1 293 ? 34.533 4.910 -9.478 0.93 49.23 363 THR A CA 1
ATOM 2207 C C . THR A 1 293 ? 35.922 4.637 -10.050 1.00 50.69 363 THR A C 1
ATOM 2208 O O . THR A 1 293 ? 36.037 3.833 -10.964 1.00 50.45 363 THR A O 1
ATOM 2212 N N . ALA A 1 294 ? 36.941 5.337 -9.528 1.00 50.70 364 ALA A N 1
ATOM 2213 C CA . ALA A 1 294 ? 38.357 5.019 -9.756 1.00 50.70 364 ALA A CA 1
ATOM 2214 C C . ALA A 1 294 ? 38.794 3.966 -8.780 1.00 50.49 364 ALA A C 1
ATOM 2215 O O . ALA A 1 294 ? 39.945 3.623 -8.781 0.99 51.66 364 ALA A O 1
ATOM 2217 N N . GLY A 1 295 ? 37.892 3.516 -7.907 1.00 50.73 365 GLY A N 1
ATOM 2218 C CA . GLY A 1 295 ? 38.194 2.485 -6.920 0.55 51.59 365 GLY A CA 1
ATOM 2219 C C . GLY A 1 295 ? 38.178 1.047 -7.424 1.00 52.68 365 GLY A C 1
ATOM 2220 O O . GLY A 1 295 ? 38.246 0.753 -8.640 0.88 52.76 365 GLY A O 1
ATOM 2221 N N . ARG A 1 296 ? 38.121 0.147 -6.469 1.00 53.01 366 ARG A N 1
ATOM 2222 C CA . ARG A 1 296 ? 38.014 -1.248 -6.730 0.91 53.56 366 ARG A CA 1
ATOM 2223 C C . ARG A 1 296 ? 36.637 -1.589 -7.267 0.81 53.52 366 ARG A C 1
ATOM 2224 O O . ARG A 1 296 ? 35.647 -0.904 -6.975 1.00 53.84 366 ARG A O 1
ATOM 2232 N N . GLN A 1 297 ? 36.564 -2.726 -7.962 1.00 53.00 367 GLN A N 1
ATOM 2233 C CA . GLN A 1 297 ? 35.302 -3.280 -8.435 0.88 52.19 367 GLN A CA 1
ATOM 2234 C C . GLN A 1 297 ? 34.223 -3.466 -7.380 1.00 51.28 367 GLN A C 1
ATOM 2235 O O . GLN A 1 297 ? 33.053 -3.275 -7.670 1.00 50.96 367 GLN A O 1
ATOM 2241 N N . ASP A 1 298 ? 34.596 -3.838 -6.168 1.00 51.10 368 ASP A N 1
ATOM 2242 C CA . ASP A 1 298 ? 33.609 -3.919 -5.101 1.00 51.39 368 ASP A CA 1
ATOM 2243 C C . ASP A 1 298 ? 33.134 -2.549 -4.597 1.00 50.97 368 ASP A C 1
ATOM 2244 O O . ASP A 1 298 ? 32.058 -2.458 -3.974 1.00 52.88 368 ASP A O 1
ATOM 2249 N N . GLN A 1 299 ? 33.899 -1.494 -4.875 1.00 49.28 369 GLN A N 1
ATOM 2250 C CA . GLN A 1 299 ? 33.489 -0.132 -4.544 1.00 48.58 369 GLN A CA 1
ATOM 2251 C C . GLN A 1 299 ? 32.595 0.399 -5.641 1.00 48.54 369 GLN A C 1
ATOM 2252 O O . GLN A 1 299 ? 31.598 1.029 -5.331 1.00 49.65 369 GLN A O 1
ATOM 2258 N N . ILE A 1 300 ? 32.950 0.157 -6.908 1.00 48.35 370 ILE A N 1
ATOM 2259 C CA . ILE A 1 300 ? 32.036 0.371 -8.035 1.00 48.68 370 ILE A CA 1
ATOM 2260 C C . ILE A 1 300 ? 30.655 -0.285 -7.791 1.00 49.14 370 ILE A C 1
ATOM 2261 O O . ILE A 1 300 ? 29.627 0.341 -8.083 1.00 49.49 370 ILE A O 1
ATOM 2266 N N . GLN A 1 301 ? 30.628 -1.490 -7.192 1.00 48.04 371 GLN A N 1
ATOM 2267 C CA . GLN A 1 301 ? 29.375 -2.221 -6.957 0.70 47.35 371 GLN A CA 1
ATOM 2268 C C . GLN A 1 301 ? 28.512 -1.488 -5.963 0.81 47.72 371 GLN A C 1
ATOM 2269 O O . GLN A 1 301 ? 27.300 -1.482 -6.115 1.00 49.36 371 GLN A O 1
ATOM 2275 N N . GLN A 1 302 ? 29.107 -0.896 -4.927 1.00 47.18 372 GLN A N 1
ATOM 2276 C CA . GLN A 1 302 ? 28.338 -0.084 -3.959 1.00 47.33 372 GLN A CA 1
ATOM 2277 C C . GLN A 1 302 ? 27.706 1.199 -4.536 0.97 46.22 372 GLN A C 1
ATOM 2278 O O . GLN A 1 302 ? 26.663 1.603 -4.069 1.00 46.75 372 GLN A O 1
ATOM 2284 N N . VAL A 1 303 ? 28.319 1.816 -5.551 1.00 45.29 373 VAL A N 1
ATOM 2285 C CA . VAL A 1 303 ? 27.699 2.917 -6.281 1.00 44.79 373 VAL A CA 1
ATOM 2286 C C . VAL A 1 303 ? 26.467 2.369 -7.027 0.90 45.78 373 VAL A C 1
ATOM 2287 O O . VAL A 1 303 ? 25.421 3.033 -7.117 1.00 44.00 373 VAL A O 1
ATOM 2291 N N . VAL A 1 304 ? 26.621 1.155 -7.582 1.00 46.12 374 VAL A N 1
ATOM 2292 C CA . VAL A 1 304 ? 25.560 0.492 -8.325 1.00 45.34 374 VAL A CA 1
ATOM 2293 C C . VAL A 1 304 ? 24.402 0.194 -7.399 1.00 45.51 374 VAL A C 1
ATOM 2294 O O . VAL A 1 304 ? 23.270 0.620 -7.685 0.99 45.54 374 VAL A O 1
ATOM 2298 N N . ASN A 1 305 ? 24.700 -0.462 -6.279 1.00 44.75 375 ASN A N 1
ATOM 2299 C CA . ASN A 1 305 ? 23.707 -0.816 -5.212 1.00 46.09 375 ASN A CA 1
ATOM 2300 C C . ASN A 1 305 ? 22.867 0.301 -4.599 1.00 45.94 375 ASN A C 1
ATOM 2301 O O . ASN A 1 305 ? 21.713 0.107 -4.195 1.00 45.07 375 ASN A O 1
ATOM 2306 N N . HIS A 1 306 ? 23.506 1.441 -4.441 1.00 46.15 376 HIS A N 1
ATOM 2307 C CA . HIS A 1 306 ? 22.906 2.610 -3.854 1.00 46.26 376 HIS A CA 1
ATOM 2308 C C . HIS A 1 306 ? 22.050 3.349 -4.865 0.89 45.81 376 HIS A C 1
ATOM 2309 O O . HIS A 1 306 ? 21.515 4.407 -4.527 1.00 46.49 376 HIS A O 1
ATOM 2316 N N . GLY A 1 307 ? 21.946 2.816 -6.095 1.00 45.15 377 GLY A N 1
ATOM 2317 C CA . GLY A 1 307 ? 21.125 3.420 -7.156 1.00 43.07 377 GLY A CA 1
ATOM 2318 C C . GLY A 1 307 ? 21.669 4.706 -7.775 1.00 43.88 377 GLY A C 1
ATOM 2319 O O . GLY A 1 307 ? 20.911 5.508 -8.326 1.00 42.26 377 GLY A O 1
ATOM 2320 N N . LEU A 1 308 ? 22.994 4.861 -7.807 1.00 42.75 378 LEU A N 1
ATOM 2321 C CA . LEU A 1 308 ? 23.575 6.140 -8.178 1.00 42.87 378 LEU A CA 1
ATOM 2322 C C . LEU A 1 308 ? 23.890 6.288 -9.640 0.99 43.10 378 LEU A C 1
ATOM 2323 O O . LEU A 1 308 ? 24.208 7.393 -10.103 1.00 42.28 378 LEU A O 1
ATOM 2328 N N . VAL A 1 309 ? 23.840 5.186 -10.398 1.00 42.85 379 VAL A N 1
ATOM 2329 C CA . VAL A 1 309 ? 24.280 5.304 -11.786 1.00 41.30 379 VAL A CA 1
ATOM 2330 C C . VAL A 1 309 ? 23.307 6.157 -12.613 1.00 40.85 379 VAL A C 1
ATOM 2331 O O . VAL A 1 309 ? 23.742 6.992 -13.451 1.00 41.36 379 VAL A O 1
ATOM 2335 N N . PRO A 1 310 ? 21.985 5.964 -12.378 1.00 39.47 380 PRO A N 1
ATOM 2336 C CA . PRO A 1 310 ? 20.949 6.857 -12.975 0.99 38.89 380 PRO A CA 1
ATOM 2337 C C . PRO A 1 310 ? 21.191 8.320 -12.689 1.00 38.93 380 PRO A C 1
ATOM 2338 O O . PRO A 1 310 ? 20.973 9.162 -13.596 1.00 39.03 380 PRO A O 1
ATOM 2342 N N . PHE A 1 311 ? 21.628 8.626 -11.458 1.00 39.18 381 PHE A N 1
ATOM 2343 C CA . PHE A 1 311 ? 22.060 10.004 -11.094 1.00 40.47 381 PHE A CA 1
ATOM 2344 C C . PHE A 1 311 ? 23.253 10.497 -11.900 1.00 42.15 381 PHE A C 1
ATOM 2345 O O . PHE A 1 311 ? 23.295 11.658 -12.279 1.00 42.39 381 PHE A O 1
ATOM 2353 N N . LEU A 1 312 ? 24.206 9.615 -12.208 1.00 43.95 382 LEU A N 1
ATOM 2354 C CA . LEU A 1 312 ? 25.347 10.037 -13.006 1.00 45.22 382 LEU A CA 1
ATOM 2355 C C . LEU A 1 312 ? 24.900 10.222 -14.450 1.00 45.25 382 LEU A C 1
ATOM 2356 O O . LEU A 1 312 ? 25.316 11.181 -15.133 1.00 44.94 382 LEU A O 1
ATOM 2361 N N . VAL A 1 313 ? 24.009 9.339 -14.908 1.00 44.72 383 VAL A N 1
ATOM 2362 C CA . VAL A 1 313 ? 23.386 9.538 -16.240 1.00 44.50 383 VAL A CA 1
ATOM 2363 C C . VAL A 1 313 ? 22.653 10.899 -16.259 1.00 44.32 383 VAL A C 1
ATOM 2364 O O . VAL A 1 313 ? 22.718 11.632 -17.230 1.00 46.61 383 VAL A O 1
ATOM 2368 N N . GLY A 1 314 ? 21.980 11.252 -15.170 1.00 43.58 384 GLY A N 1
ATOM 2369 C CA . GLY A 1 314 ? 21.200 12.476 -15.092 0.97 42.59 384 GLY A CA 1
ATOM 2370 C C . GLY A 1 314 ? 22.109 13.653 -15.129 1.00 43.11 384 GLY A C 1
ATOM 2371 O O . GLY A 1 314 ? 21.918 14.552 -15.941 1.00 43.47 384 GLY A O 1
ATOM 2372 N N . VAL A 1 315 ? 23.125 13.647 -14.282 1.00 43.86 385 VAL A N 1
ATOM 2373 C CA . VAL A 1 315 ? 24.130 14.715 -14.286 1.00 46.51 385 VAL A CA 1
ATOM 2374 C C . VAL A 1 315 ? 24.957 14.896 -15.606 1.00 47.45 385 VAL A C 1
ATOM 2375 O O . VAL A 1 315 ? 25.254 16.028 -16.025 0.92 49.49 385 VAL A O 1
ATOM 2379 N N . LEU A 1 316 ? 25.327 13.816 -16.265 1.00 47.48 386 LEU A N 1
ATOM 2380 C CA . LEU A 1 316 ? 25.820 13.879 -17.659 1.00 48.06 386 LEU A CA 1
ATOM 2381 C C . LEU A 1 316 ? 24.813 14.426 -18.704 1.00 48.64 386 LEU A C 1
ATOM 2382 O O . LEU A 1 316 ? 25.239 15.069 -19.657 0.99 49.67 386 LEU A O 1
ATOM 2387 N N . SER A 1 317 ? 23.508 14.130 -18.577 1.00 48.98 387 SER A N 1
ATOM 2388 C CA . SER A 1 317 ? 22.509 14.737 -19.466 1.00 49.72 387 SER A CA 1
ATOM 2389 C C . SER A 1 317 ? 22.321 16.253 -19.307 1.00 50.90 387 SER A C 1
ATOM 2390 O O . SER A 1 317 ? 22.112 16.967 -20.300 1.00 50.91 387 SER A O 1
ATOM 2393 N N . LYS A 1 318 ? 22.369 16.755 -18.078 0.99 52.11 388 LYS A N 1
ATOM 2394 C CA . LYS A 1 318 ? 21.866 18.113 -17.822 1.00 53.37 388 LYS A CA 1
ATOM 2395 C C . LYS A 1 318 ? 22.439 18.590 -16.497 1.00 53.26 388 LYS A C 1
ATOM 2396 O O . LYS A 1 318 ? 22.002 18.204 -15.419 0.78 51.60 388 LYS A O 1
ATOM 2402 N N . ALA A 1 319 ? 23.501 19.368 -16.619 1.00 53.41 389 ALA A N 1
ATOM 2403 C CA . ALA A 1 319 ? 24.149 19.974 -15.501 0.94 53.89 389 ALA A CA 1
ATOM 2404 C C . ALA A 1 319 ? 24.933 21.153 -16.083 1.00 54.21 389 ALA A C 1
ATOM 2405 O O . ALA A 1 319 ? 25.028 21.325 -17.290 1.00 55.28 389 ALA A O 1
ATOM 2407 N N . ASP A 1 320 ? 25.488 21.974 -15.228 1.00 55.19 390 ASP A N 1
ATOM 2408 C CA . ASP A 1 320 ? 26.444 22.988 -15.655 1.00 55.88 390 ASP A CA 1
ATOM 2409 C C . ASP A 1 320 ? 27.664 22.251 -16.245 1.00 55.36 390 ASP A C 1
ATOM 2410 O O . ASP A 1 320 ? 27.993 21.119 -15.829 1.00 55.12 390 ASP A O 1
ATOM 2415 N N . PHE A 1 321 ? 28.274 22.851 -17.273 1.00 54.86 391 PHE A N 1
ATOM 2416 C CA . PHE A 1 321 ? 29.314 22.179 -18.057 0.92 54.18 391 PHE A CA 1
ATOM 2417 C C . PHE A 1 321 ? 30.510 21.605 -17.267 1.00 53.32 391 PHE A C 1
ATOM 2418 O O . PHE A 1 321 ? 30.986 20.530 -17.604 1.00 51.33 391 PHE A O 1
ATOM 2426 N N . LYS A 1 322 ? 30.985 22.331 -16.246 1.00 53.17 392 LYS A N 1
ATOM 2427 C CA . LYS A 1 322 ? 32.025 21.804 -15.353 0.91 53.71 392 LYS A CA 1
ATOM 2428 C C . LYS A 1 322 ? 31.525 20.621 -14.516 1.00 52.93 392 LYS A C 1
ATOM 2429 O O . LYS A 1 322 ? 32.316 19.765 -14.138 1.00 53.74 392 LYS A O 1
ATOM 2435 N N . THR A 1 323 ? 30.225 20.575 -14.191 1.00 51.06 393 THR A N 1
ATOM 2436 C CA . THR A 1 323 ? 29.684 19.366 -13.559 1.00 48.80 393 THR A CA 1
ATOM 2437 C C . THR A 1 323 ? 29.691 18.188 -14.538 1.00 47.80 393 THR A C 1
ATOM 2438 O O . THR A 1 323 ? 30.038 17.104 -14.156 1.00 46.65 393 THR A O 1
ATOM 2442 N N . GLN A 1 324 ? 29.310 18.428 -15.798 1.00 47.92 394 GLN A N 1
ATOM 2443 C CA . GLN A 1 324 ? 29.328 17.397 -16.865 1.00 47.87 394 GLN A CA 1
ATOM 2444 C C . GLN A 1 324 ? 30.719 16.847 -17.149 1.00 48.63 394 GLN A C 1
ATOM 2445 O O . GLN A 1 324 ? 30.883 15.657 -17.366 1.00 47.79 394 GLN A O 1
ATOM 2451 N N . LYS A 1 325 ? 31.709 17.731 -17.115 1.00 49.52 395 LYS A N 1
ATOM 2452 C CA . LYS A 1 325 ? 33.110 17.357 -17.297 1.00 50.91 395 LYS A CA 1
ATOM 2453 C C . LYS A 1 325 ? 33.527 16.374 -16.216 0.93 50.00 395 LYS A C 1
ATOM 2454 O O . LYS A 1 325 ? 34.185 15.366 -16.531 1.00 50.54 395 LYS A O 1
ATOM 2460 N N . GLU A 1 326 ? 33.047 16.580 -14.974 1.00 48.59 396 GLU A N 1
ATOM 2461 C CA . GLU A 1 326 ? 33.344 15.612 -13.868 1.00 46.63 396 GLU A CA 1
ATOM 2462 C C . GLU A 1 326 ? 32.604 14.301 -13.974 1.00 46.56 396 GLU A C 1
ATOM 2463 O O . GLU A 1 326 ? 33.082 13.231 -13.495 1.00 44.75 396 GLU A O 1
ATOM 2469 N N . ALA A 1 327 ? 31.414 14.368 -14.576 1.00 46.12 397 ALA A N 1
ATOM 2470 C CA . ALA A 1 327 ? 30.618 13.165 -14.756 1.00 45.96 397 ALA A CA 1
ATOM 2471 C C . ALA A 1 327 ? 31.310 12.324 -15.840 1.00 46.05 397 ALA A C 1
ATOM 2472 O O . ALA A 1 327 ? 31.407 11.068 -15.759 1.00 45.98 397 ALA A O 1
ATOM 2474 N N . ALA A 1 328 ? 31.861 13.027 -16.824 1.00 46.71 398 ALA A N 1
ATOM 2475 C CA . ALA A 1 328 ? 32.640 12.340 -17.885 1.00 47.48 398 ALA A CA 1
ATOM 2476 C C . ALA A 1 328 ? 33.818 11.530 -17.300 0.85 47.06 398 ALA A C 1
ATOM 2477 O O . ALA A 1 328 ? 33.983 10.326 -17.602 1.00 47.19 398 ALA A O 1
ATOM 2479 N N . TRP A 1 329 ? 34.590 12.163 -16.408 1.00 47.70 399 TRP A N 1
ATOM 2480 C CA . TRP A 1 329 ? 35.634 11.456 -15.652 1.00 48.36 399 TRP A CA 1
ATOM 2481 C C . TRP A 1 329 ? 35.106 10.269 -14.880 1.00 47.29 399 TRP A C 1
ATOM 2482 O O . TRP A 1 329 ? 35.742 9.245 -14.867 1.00 48.53 399 TRP A O 1
ATOM 2493 N N . ALA A 1 330 ? 33.951 10.404 -14.237 1.00 46.40 400 ALA A N 1
ATOM 2494 C CA . ALA A 1 330 ? 33.361 9.322 -13.457 0.99 46.21 400 ALA A CA 1
ATOM 2495 C C . ALA A 1 330 ? 33.012 8.082 -14.336 1.00 46.32 400 ALA A C 1
ATOM 2496 O O . ALA A 1 330 ? 33.279 6.956 -13.963 1.00 45.33 400 ALA A O 1
ATOM 2498 N N . ILE A 1 331 ? 32.465 8.337 -15.519 1.00 47.64 401 ILE A N 1
ATOM 2499 C CA . ILE A 1 331 ? 32.203 7.326 -16.531 1.00 49.74 401 ILE A CA 1
ATOM 2500 C C . ILE A 1 331 ? 33.461 6.552 -17.071 1.00 51.09 401 ILE A C 1
ATOM 2501 O O . ILE A 1 331 ? 33.507 5.314 -17.043 1.00 51.90 401 ILE A O 1
ATOM 2506 N N . THR A 1 332 ? 34.476 7.288 -17.512 1.00 52.83 402 THR A N 1
ATOM 2507 C CA . THR A 1 332 ? 35.806 6.733 -17.883 1.00 53.24 402 THR A CA 1
ATOM 2508 C C . THR A 1 332 ? 36.422 5.879 -16.818 1.00 53.07 402 THR A C 1
ATOM 2509 O O . THR A 1 332 ? 36.877 4.776 -17.115 1.00 55.09 402 THR A O 1
ATOM 2513 N N . ASN A 1 333 ? 36.398 6.335 -15.564 1.00 52.19 403 ASN A N 1
ATOM 2514 C CA . ASN A 1 333 ? 36.994 5.542 -14.475 1.00 50.71 403 ASN A CA 1
ATOM 2515 C C . ASN A 1 333 ? 36.177 4.296 -14.215 1.00 50.36 403 ASN A C 1
ATOM 2516 O O . ASN A 1 333 ? 36.705 3.221 -13.905 1.00 50.34 403 ASN A O 1
ATOM 2521 N N . TYR A 1 334 ? 34.863 4.429 -14.305 1.00 50.16 404 TYR A N 1
ATOM 2522 C CA . TYR A 1 334 ? 33.975 3.293 -14.047 0.68 49.22 404 TYR A CA 1
ATOM 2523 C C . TYR A 1 334 ? 34.206 2.231 -15.140 0.94 49.74 404 TYR A C 1
ATOM 2524 O O . TYR A 1 334 ? 34.363 1.057 -14.844 1.00 50.71 404 TYR A O 1
ATOM 2533 N N . THR A 1 335 ? 34.232 2.673 -16.398 1.00 51.02 405 THR A N 1
ATOM 2534 C CA . THR A 1 335 ? 34.397 1.776 -17.556 0.72 52.60 405 THR A CA 1
ATOM 2535 C C . THR A 1 335 ? 35.804 1.194 -17.696 1.00 54.31 405 THR A C 1
ATOM 2536 O O . THR A 1 335 ? 35.934 0.034 -18.100 1.00 55.03 405 THR A O 1
ATOM 2540 N N . SER A 1 336 ? 36.835 1.982 -17.355 0.98 55.52 406 SER A N 1
ATOM 2541 C CA . SER A 1 336 ? 38.216 1.445 -17.206 0.94 56.18 406 SER A CA 1
ATOM 2542 C C . SER A 1 336 ? 38.434 0.453 -16.048 0.92 56.05 406 SER A C 1
ATOM 2543 O O . SER A 1 336 ? 39.212 -0.484 -16.205 0.96 57.62 406 SER A O 1
ATOM 2546 N N . GLY A 1 337 ? 37.773 0.598 -14.897 1.00 55.61 407 GLY A N 1
ATOM 2547 C CA . GLY A 1 337 ? 37.987 -0.392 -13.788 1.00 53.24 407 GLY A CA 1
ATOM 2548 C C . GLY A 1 337 ? 36.822 -1.334 -13.489 1.00 53.83 407 GLY A C 1
ATOM 2549 O O . GLY A 1 337 ? 36.954 -2.254 -12.680 1.00 54.14 407 GLY A O 1
ATOM 2550 N N . GLY A 1 338 ? 35.651 -1.122 -14.103 1.00 53.60 408 GLY A N 1
ATOM 2551 C CA . GLY A 1 338 ? 34.492 -2.016 -13.829 1.00 53.99 408 GLY A CA 1
ATOM 2552 C C . GLY A 1 338 ? 34.524 -3.407 -14.478 1.00 53.74 408 GLY A C 1
ATOM 2553 O O . GLY A 1 338 ? 35.229 -3.606 -15.453 1.00 53.09 408 GLY A O 1
ATOM 2554 N N . THR A 1 339 ? 33.784 -4.374 -13.917 0.97 53.77 409 THR A N 1
ATOM 2555 C CA . THR A 1 339 ? 33.548 -5.644 -14.592 1.00 53.36 409 THR A CA 1
ATOM 2556 C C . THR A 1 339 ? 32.667 -5.443 -15.805 1.00 53.90 409 THR A C 1
ATOM 2557 O O . THR A 1 339 ? 31.988 -4.382 -15.957 1.00 54.55 409 THR A O 1
ATOM 2561 N N . VAL A 1 340 ? 32.638 -6.465 -16.660 1.00 52.93 410 VAL A N 1
ATOM 2562 C CA . VAL A 1 340 ? 31.829 -6.402 -17.874 1.00 51.48 410 VAL A CA 1
ATOM 2563 C C . VAL A 1 340 ? 30.334 -6.262 -17.518 1.00 50.08 410 VAL A C 1
ATOM 2564 O O . VAL A 1 340 ? 29.642 -5.548 -18.204 1.00 50.76 410 VAL A O 1
ATOM 2568 N N . GLU A 1 341 ? 29.865 -6.917 -16.452 1.00 49.60 411 GLU A N 1
ATOM 2569 C CA . GLU A 1 341 ? 28.482 -6.853 -15.988 1.00 49.89 411 GLU A CA 1
ATOM 2570 C C . GLU A 1 341 ? 28.074 -5.423 -15.523 0.68 49.79 411 GLU A C 1
ATOM 2571 O O . GLU A 1 341 ? 26.926 -4.984 -15.735 1.00 49.94 411 GLU A O 1
ATOM 2577 N N . GLN A 1 342 ? 29.020 -4.728 -14.878 1.00 48.89 412 GLN A N 1
ATOM 2578 C CA . GLN A 1 342 ? 28.836 -3.386 -14.362 1.00 47.95 412 GLN A CA 1
ATOM 2579 C C . GLN A 1 342 ? 28.718 -2.487 -15.521 1.00 48.44 412 GLN A C 1
ATOM 2580 O O . GLN A 1 342 ? 27.878 -1.579 -15.519 1.00 47.56 412 GLN A O 1
ATOM 2586 N N . ILE A 1 343 ? 29.531 -2.770 -16.539 1.00 49.17 413 ILE A N 1
ATOM 2587 C CA . ILE A 1 343 ? 29.550 -1.944 -17.734 1.00 50.34 413 ILE A CA 1
ATOM 2588 C C . ILE A 1 343 ? 28.290 -2.115 -18.608 0.96 50.21 413 ILE A C 1
ATOM 2589 O O . ILE A 1 343 ? 27.813 -1.161 -19.199 1.00 51.16 413 ILE A O 1
ATOM 2594 N N . VAL A 1 344 ? 27.755 -3.332 -18.683 1.00 50.01 414 VAL A N 1
ATOM 2595 C CA . VAL A 1 344 ? 26.493 -3.584 -19.387 0.83 49.02 414 VAL A CA 1
ATOM 2596 C C . VAL A 1 344 ? 25.353 -2.817 -18.697 1.00 47.83 414 VAL A C 1
ATOM 2597 O O . VAL A 1 344 ? 24.440 -2.271 -19.338 1.00 47.92 414 VAL A O 1
ATOM 2601 N N . TYR A 1 345 ? 25.382 -2.848 -17.367 1.00 46.76 415 TYR A N 1
ATOM 2602 C CA . TYR A 1 345 ? 24.455 -2.098 -16.522 0.96 46.73 415 TYR A CA 1
ATOM 2603 C C . TYR A 1 345 ? 24.474 -0.590 -16.840 1.00 46.06 415 TYR A C 1
ATOM 2604 O O . TYR A 1 345 ? 23.418 0.006 -17.078 1.00 44.78 415 TYR A O 1
ATOM 2613 N N . LEU A 1 346 ? 25.680 -0.016 -16.916 1.00 45.29 416 LEU A N 1
ATOM 2614 C CA . LEU A 1 346 ? 25.854 1.361 -17.332 1.00 46.85 416 LEU A CA 1
ATOM 2615 C C . LEU A 1 346 ? 25.137 1.685 -18.641 1.00 47.14 416 LEU A C 1
ATOM 2616 O O . LEU A 1 346 ? 24.452 2.714 -18.741 1.00 46.83 416 LEU A O 1
ATOM 2621 N N . VAL A 1 347 ? 25.312 0.823 -19.661 1.00 48.81 417 VAL A N 1
ATOM 2622 C CA . VAL A 1 347 ? 24.694 1.034 -21.000 1.00 47.87 417 VAL A CA 1
ATOM 2623 C C . VAL A 1 347 ? 23.157 0.919 -20.890 1.00 47.49 417 VAL A C 1
ATOM 2624 O O . VAL A 1 347 ? 22.435 1.735 -21.432 1.00 47.28 417 VAL A O 1
ATOM 2628 N N . HIS A 1 348 ? 22.681 -0.064 -20.141 1.00 46.65 418 HIS A N 1
ATOM 2629 C CA . HIS A 1 348 ? 21.249 -0.256 -19.868 1.00 48.02 418 HIS A CA 1
ATOM 2630 C C . HIS A 1 348 ? 20.563 0.952 -19.134 1.00 47.70 418 HIS A C 1
ATOM 2631 O O . HIS A 1 348 ? 19.386 1.157 -19.263 0.71 46.44 418 HIS A O 1
ATOM 2638 N N . CYS A 1 349 ? 21.334 1.735 -18.380 1.00 47.64 419 CYS A N 1
ATOM 2639 C CA . CYS A 1 349 ? 20.869 2.966 -17.764 1.00 47.69 419 CYS A CA 1
ATOM 2640 C C . CYS A 1 349 ? 20.796 4.145 -18.665 1.00 47.50 419 CYS A C 1
ATOM 2641 O O . CYS A 1 349 ? 20.350 5.174 -18.214 1.00 49.69 419 CYS A O 1
ATOM 2644 N N . GLY A 1 350 ? 21.259 4.037 -19.906 1.00 47.90 420 GLY A N 1
ATOM 2645 C CA . GLY A 1 350 ? 21.121 5.103 -20.885 1.00 46.61 420 GLY A CA 1
ATOM 2646 C C . GLY A 1 350 ? 22.353 5.962 -21.056 0.94 47.99 420 GLY A C 1
ATOM 2647 O O . GLY A 1 350 ? 22.249 7.104 -21.501 1.00 47.94 420 GLY A O 1
ATOM 2648 N N . ILE A 1 351 ? 23.529 5.431 -20.733 1.00 49.42 421 ILE A N 1
ATOM 2649 C CA . ILE A 1 351 ? 24.754 6.217 -20.807 1.00 51.27 421 ILE A CA 1
ATOM 2650 C C . ILE A 1 351 ? 25.146 6.749 -22.188 0.91 51.55 421 ILE A C 1
ATOM 2651 O O . ILE A 1 351 ? 25.753 7.836 -22.286 1.00 51.72 421 ILE A O 1
ATOM 2656 N N . ILE A 1 352 ? 24.788 6.001 -23.243 1.00 51.87 422 ILE A N 1
ATOM 2657 C CA . ILE A 1 352 ? 25.304 6.245 -24.587 1.00 50.88 422 ILE A CA 1
ATOM 2658 C C . ILE A 1 352 ? 24.859 7.592 -25.132 0.89 52.23 422 ILE A C 1
ATOM 2659 O O . ILE A 1 352 ? 25.697 8.409 -25.537 0.71 52.52 422 ILE A O 1
ATOM 2664 N N . GLU A 1 353 ? 23.547 7.830 -25.156 1.00 52.94 423 GLU A N 1
ATOM 2665 C CA . GLU A 1 353 ? 23.025 9.081 -25.681 1.00 53.70 423 GLU A CA 1
ATOM 2666 C C . GLU A 1 353 ? 23.665 10.309 -25.030 1.00 53.45 423 GLU A C 1
ATOM 2667 O O . GLU A 1 353 ? 24.243 11.087 -25.745 1.00 54.91 423 GLU A O 1
ATOM 2673 N N . PRO A 1 354 ? 23.603 10.483 -23.668 1.00 53.76 424 PRO A N 1
ATOM 2674 C CA . PRO A 1 354 ? 24.269 11.735 -23.235 1.00 53.33 424 PRO A CA 1
ATOM 2675 C C . PRO A 1 354 ? 25.800 11.759 -23.428 1.00 53.66 424 PRO A C 1
ATOM 2676 O O . PRO A 1 354 ? 26.394 12.825 -23.524 1.00 52.64 424 PRO A O 1
ATOM 2680 N N . LEU A 1 355 ? 26.434 10.600 -23.437 1.00 55.31 425 LEU A N 1
ATOM 2681 C CA . LEU A 1 355 ? 27.878 10.555 -23.678 1.00 57.69 425 LEU A CA 1
ATOM 2682 C C . LEU A 1 355 ? 28.221 11.118 -25.072 0.97 59.10 425 LEU A C 1
ATOM 2683 O O . LEU A 1 355 ? 29.159 11.927 -25.177 0.94 60.12 425 LEU A O 1
ATOM 2688 N N . MET A 1 356 ? 27.420 10.738 -26.092 1.00 59.63 426 MET A N 1
ATOM 2689 C CA . MET A 1 356 ? 27.518 11.218 -27.493 1.00 61.01 426 MET A CA 1
ATOM 2690 C C . MET A 1 356 ? 27.185 12.690 -27.685 1.00 62.01 426 MET A C 1
ATOM 2691 O O . MET A 1 356 ? 27.827 13.349 -28.512 0.80 62.40 426 MET A O 1
ATOM 2696 N N . ASN A 1 357 ? 26.156 13.200 -26.983 1.00 62.00 427 ASN A N 1
ATOM 2697 C CA . ASN A 1 357 ? 25.818 14.629 -27.037 1.00 62.37 427 ASN A CA 1
ATOM 2698 C C . ASN A 1 357 ? 26.966 15.516 -26.585 1.00 62.94 427 ASN A C 1
ATOM 2699 O O . ASN A 1 357 ? 27.062 16.669 -26.977 1.00 62.60 427 ASN A O 1
ATOM 2704 N N . LEU A 1 358 ? 27.849 14.979 -25.756 1.00 63.95 428 LEU A N 1
ATOM 2705 C CA . LEU A 1 358 ? 28.941 15.794 -25.248 1.00 64.98 428 LEU A CA 1
ATOM 2706 C C . LEU A 1 358 ? 30.132 15.844 -26.201 1.00 66.14 428 LEU A C 1
ATOM 2707 O O . LEU A 1 358 ? 31.103 16.566 -25.944 0.91 66.61 428 LEU A O 1
ATOM 2712 N N . LEU A 1 359 ? 30.072 15.084 -27.295 1.00 67.06 429 LEU A N 1
ATOM 2713 C CA . LEU A 1 359 ? 31.157 15.136 -28.295 0.82 67.89 429 LEU A CA 1
ATOM 2714 C C . LEU A 1 359 ? 31.124 16.419 -29.153 0.99 68.49 429 LEU A C 1
ATOM 2715 O O . LEU A 1 359 ? 32.080 16.691 -29.878 0.84 69.07 429 LEU A O 1
ATOM 2720 N N . SER A 1 360 ? 30.041 17.201 -29.038 0.97 69.23 430 SER A N 1
ATOM 2721 C CA . SER A 1 360 ? 29.915 18.542 -29.655 0.84 69.73 430 SER A CA 1
ATOM 2722 C C . SER A 1 360 ? 30.430 19.660 -28.734 1.00 70.04 430 SER A C 1
ATOM 2723 O O . SER A 1 360 ? 30.167 20.847 -28.977 0.63 70.60 430 SER A O 1
ATOM 2726 N N . ALA A 1 361 ? 31.121 19.289 -27.655 1.00 70.16 431 ALA A N 1
ATOM 2727 C CA . ALA A 1 361 ? 31.708 20.288 -26.750 1.00 69.66 431 ALA A CA 1
ATOM 2728 C C . ALA A 1 361 ? 32.977 20.842 -27.358 1.00 69.57 431 ALA A C 1
ATOM 2729 O O . ALA A 1 361 ? 33.729 20.123 -28.024 0.47 69.04 431 ALA A O 1
ATOM 2731 N N . LYS A 1 362 ? 33.183 22.138 -27.144 0.36 69.09 432 LYS A N 1
ATOM 2732 C CA . LYS A 1 362 ? 34.384 22.805 -27.583 0.38 68.91 432 LYS A CA 1
ATOM 2733 C C . LYS A 1 362 ? 35.319 22.849 -26.390 0.10 69.02 432 LYS A C 1
ATOM 2734 O O . LYS A 1 362 ? 35.442 23.863 -25.729 0.90 69.83 432 LYS A O 1
ATOM 2740 N N . ASP A 1 363 ? 35.938 21.709 -26.110 1.00 68.73 433 ASP A N 1
ATOM 2741 C CA . ASP A 1 363 ? 36.868 21.526 -25.004 1.00 68.65 433 ASP A CA 1
ATOM 2742 C C . ASP A 1 363 ? 37.456 20.151 -25.222 0.86 68.74 433 ASP A C 1
ATOM 2743 O O . ASP A 1 363 ? 36.745 19.140 -25.242 0.46 68.51 433 ASP A O 1
ATOM 2748 N N . THR A 1 364 ? 38.772 20.136 -25.375 1.00 68.89 434 THR A N 1
ATOM 2749 C CA . THR A 1 364 ? 39.483 18.986 -25.907 0.74 68.89 434 THR A CA 1
ATOM 2750 C C . THR A 1 364 ? 39.729 17.928 -24.839 1.00 68.58 434 THR A C 1
ATOM 2751 O O . THR A 1 364 ? 39.772 16.726 -25.158 1.00 69.34 434 THR A O 1
ATOM 2755 N N . LYS A 1 365 ? 39.886 18.359 -23.585 0.31 67.65 435 LYS A N 1
ATOM 2756 C CA . LYS A 1 365 ? 40.060 17.414 -22.485 0.30 66.80 435 LYS A CA 1
ATOM 2757 C C . LYS A 1 365 ? 38.860 16.469 -22.398 0.57 66.35 435 LYS A C 1
ATOM 2758 O O . LYS A 1 365 ? 39.042 15.268 -22.414 1.00 66.10 435 LYS A O 1
ATOM 2764 N N . ILE A 1 366 ? 37.640 17.006 -22.373 1.00 66.14 436 ILE A N 1
ATOM 2765 C CA . ILE A 1 366 ? 36.420 16.169 -22.259 1.00 66.28 436 ILE A CA 1
ATOM 2766 C C . ILE A 1 366 ? 36.270 15.186 -23.418 1.00 65.64 436 ILE A C 1
ATOM 2767 O O . ILE A 1 366 ? 35.938 14.020 -23.194 0.73 66.11 436 ILE A O 1
ATOM 2772 N N . ILE A 1 367 ? 36.530 15.651 -24.639 1.00 65.17 437 ILE A N 1
ATOM 2773 C CA . ILE A 1 367 ? 36.502 14.797 -25.850 1.00 64.63 437 ILE A CA 1
ATOM 2774 C C . ILE A 1 367 ? 37.420 13.544 -25.712 0.90 64.10 437 ILE A C 1
ATOM 2775 O O . ILE A 1 367 ? 36.972 12.402 -25.955 1.00 63.82 437 ILE A O 1
ATOM 2780 N N . GLN A 1 368 ? 38.657 13.736 -25.241 1.00 63.22 438 GLN A N 1
ATOM 2781 C CA . GLN A 1 368 ? 39.551 12.599 -24.950 0.98 62.79 438 GLN A CA 1
ATOM 2782 C C . GLN A 1 368 ? 39.030 11.641 -23.890 0.89 61.98 438 GLN A C 1
ATOM 2783 O O . GLN A 1 368 ? 39.243 10.442 -23.977 0.70 62.14 438 GLN A O 1
ATOM 2789 N N . VAL A 1 369 ? 38.409 12.192 -22.848 0.83 61.44 439 VAL A N 1
ATOM 2790 C CA . VAL A 1 369 ? 37.821 11.409 -21.738 1.00 59.62 439 VAL A CA 1
ATOM 2791 C C . VAL A 1 369 ? 36.640 10.550 -22.263 1.00 59.00 439 VAL A C 1
ATOM 2792 O O . VAL A 1 369 ? 36.494 9.355 -21.924 1.00 57.75 439 VAL A O 1
ATOM 2796 N N . ILE A 1 370 ? 35.859 11.142 -23.154 1.00 58.64 440 ILE A N 1
ATOM 2797 C CA . ILE A 1 370 ? 34.697 10.474 -23.702 1.00 59.16 440 ILE A CA 1
ATOM 2798 C C . ILE A 1 370 ? 35.078 9.397 -24.709 1.00 59.92 440 ILE A C 1
ATOM 2799 O O . ILE A 1 370 ? 34.503 8.305 -24.671 1.00 60.56 440 ILE A O 1
ATOM 2804 N N . LEU A 1 371 ? 36.066 9.672 -25.568 1.00 60.27 441 LEU A N 1
ATOM 2805 C CA . LEU A 1 371 ? 36.567 8.661 -26.553 0.90 60.55 441 LEU A CA 1
ATOM 2806 C C . LEU A 1 371 ? 37.176 7.467 -25.869 1.00 59.76 441 LEU A C 1
ATOM 2807 O O . LEU A 1 371 ? 36.878 6.312 -26.199 0.78 59.70 441 LEU A O 1
ATOM 2812 N N . ASP A 1 372 ? 37.964 7.773 -24.843 1.00 59.97 442 ASP A N 1
ATOM 2813 C CA . ASP A 1 372 ? 38.438 6.787 -23.849 1.00 59.22 442 ASP A CA 1
ATOM 2814 C C . ASP A 1 372 ? 37.313 5.906 -23.292 0.52 58.70 442 ASP A C 1
ATOM 2815 O O . ASP A 1 372 ? 37.438 4.688 -23.294 0.73 58.88 442 ASP A O 1
ATOM 2820 N N . ALA A 1 373 ? 36.201 6.505 -22.864 0.68 58.44 443 ALA A N 1
ATOM 2821 C CA . ALA A 1 373 ? 35.045 5.716 -22.386 1.00 58.66 443 ALA A CA 1
ATOM 2822 C C . ALA A 1 373 ? 34.396 4.854 -23.502 0.68 58.64 443 ALA A C 1
ATOM 2823 O O . ALA A 1 373 ? 34.152 3.657 -23.301 1.00 58.88 443 ALA A O 1
ATOM 2825 N N . ILE A 1 374 ? 34.121 5.446 -24.668 0.88 59.01 444 ILE A N 1
ATOM 2826 C CA . ILE A 1 374 ? 33.634 4.670 -25.852 1.00 59.72 444 ILE A CA 1
ATOM 2827 C C . ILE A 1 374 ? 34.481 3.382 -26.082 1.00 60.00 444 ILE A C 1
ATOM 2828 O O . ILE A 1 374 ? 33.983 2.240 -26.070 0.84 59.98 444 ILE A O 1
ATOM 2833 N N . SER A 1 375 ? 35.784 3.587 -26.237 1.00 60.75 445 SER A N 1
ATOM 2834 C CA . SER A 1 375 ? 36.720 2.503 -26.435 0.62 60.67 445 SER A CA 1
ATOM 2835 C C . SER A 1 375 ? 36.660 1.456 -25.311 1.00 60.27 445 SER A C 1
ATOM 2836 O O . SER A 1 375 ? 36.660 0.255 -25.592 0.87 61.17 445 SER A O 1
ATOM 2839 N N . ASN A 1 376 ? 36.587 1.871 -24.046 1.00 59.61 446 ASN A N 1
ATOM 2840 C CA . ASN A 1 376 ? 36.364 0.886 -22.956 1.00 58.22 446 ASN A CA 1
ATOM 2841 C C . ASN A 1 376 ? 35.031 0.152 -23.029 1.00 58.05 446 ASN A C 1
ATOM 2842 O O . ASN A 1 376 ? 34.904 -0.968 -22.524 1.00 58.49 446 ASN A O 1
ATOM 2847 N N . ILE A 1 377 ? 34.014 0.797 -23.578 0.75 57.53 447 ILE A N 1
ATOM 2848 C CA . ILE A 1 377 ? 32.704 0.161 -23.622 1.00 57.63 447 ILE A CA 1
ATOM 2849 C C . ILE A 1 377 ? 32.744 -0.882 -24.721 1.00 58.14 447 ILE A C 1
ATOM 2850 O O . ILE A 1 377 ? 32.205 -1.965 -24.559 1.00 57.64 447 ILE A O 1
ATOM 2855 N N . PHE A 1 378 ? 33.418 -0.524 -25.811 1.00 59.90 448 PHE A N 1
ATOM 2856 C CA . PHE A 1 378 ? 33.661 -1.425 -26.959 1.00 61.04 448 PHE A CA 1
ATOM 2857 C C . PHE A 1 378 ? 34.468 -2.644 -26.611 0.68 61.94 448 PHE A C 1
ATOM 2858 O O . PHE A 1 378 ? 34.083 -3.744 -26.995 1.00 62.56 448 PHE A O 1
ATOM 2866 N N . GLN A 1 379 ? 35.519 -2.468 -25.813 1.00 62.73 449 GLN A N 1
ATOM 2867 C CA . GLN A 1 379 ? 36.282 -3.611 -25.327 1.00 63.99 449 GLN A CA 1
ATOM 2868 C C . GLN A 1 379 ? 35.423 -4.646 -24.591 0.77 65.28 449 GLN A C 1
ATOM 2869 O O . GLN A 1 379 ? 35.652 -5.854 -24.718 0.55 65.11 449 GLN A O 1
ATOM 2875 N N . ALA A 1 380 ? 34.451 -4.175 -23.804 1.00 66.87 450 ALA A N 1
ATOM 2876 C CA . ALA A 1 380 ? 33.523 -5.079 -23.079 0.81 67.81 450 ALA A CA 1
ATOM 2877 C C . ALA A 1 380 ? 32.466 -5.667 -24.021 0.93 68.39 450 ALA A C 1
ATOM 2878 O O . ALA A 1 380 ? 31.935 -6.764 -23.771 1.00 68.47 450 ALA A O 1
ATOM 2880 N N . ALA A 1 381 ? 32.152 -4.914 -25.079 1.00 68.67 451 ALA A N 1
ATOM 2881 C CA . ALA A 1 381 ? 31.381 -5.437 -26.205 1.00 69.67 451 ALA A CA 1
ATOM 2882 C C . ALA A 1 381 ? 32.194 -6.518 -26.946 0.55 70.08 451 ALA A C 1
ATOM 2883 O O . ALA A 1 381 ? 31.681 -7.601 -27.173 1.00 70.26 451 ALA A O 1
ATOM 2885 N N . GLU A 1 382 ? 33.457 -6.238 -27.290 1.00 70.95 452 GLU A N 1
ATOM 2886 C CA . GLU A 1 382 ? 34.384 -7.277 -27.794 1.00 71.27 452 GLU A CA 1
ATOM 2887 C C . GLU A 1 382 ? 34.264 -8.531 -26.934 1.00 71.51 452 GLU A C 1
ATOM 2888 O O . GLU A 1 382 ? 33.796 -9.558 -27.419 1.00 72.46 452 GLU A O 1
ATOM 2894 N N . LYS A 1 383 ? 34.594 -8.436 -25.650 0.38 71.52 453 LYS A N 1
ATOM 2895 C CA . LYS A 1 383 ? 34.507 -9.589 -24.757 0.38 71.55 453 LYS A CA 1
ATOM 2896 C C . LYS A 1 383 ? 33.137 -10.265 -24.752 0.38 72.11 453 LYS A C 1
ATOM 2897 O O . LYS A 1 383 ? 32.986 -11.341 -24.224 1.00 72.49 453 LYS A O 1
ATOM 2903 N N . LEU A 1 384 ? 32.131 -9.650 -25.349 0.78 73.08 454 LEU A N 1
ATOM 2904 C CA . LEU A 1 384 ? 30.764 -10.205 -25.270 1.00 73.67 454 LEU A CA 1
ATOM 2905 C C . LEU A 1 384 ? 30.202 -10.670 -26.604 0.33 73.46 454 LEU A C 1
ATOM 2906 O O . LEU A 1 384 ? 29.154 -11.314 -26.628 0.99 73.20 454 LEU A O 1
ATOM 2911 N N . GLY A 1 385 ? 30.894 -10.336 -27.697 1.00 73.46 455 GLY A N 1
ATOM 2912 C CA . GLY A 1 385 ? 30.381 -10.554 -29.046 0.91 73.65 455 GLY A CA 1
ATOM 2913 C C . GLY A 1 385 ? 29.158 -9.712 -29.360 0.80 73.77 455 GLY A C 1
ATOM 2914 O O . GLY A 1 385 ? 28.273 -10.150 -30.118 0.72 73.88 455 GLY A O 1
ATOM 2915 N N . GLU A 1 386 ? 29.119 -8.498 -28.798 0.75 73.46 456 GLU A N 1
ATOM 2916 C CA . GLU A 1 386 ? 28.003 -7.563 -29.003 1.00 73.25 456 GLU A CA 1
ATOM 2917 C C . GLU A 1 386 ? 28.455 -6.246 -29.581 1.00 72.99 456 GLU A C 1
ATOM 2918 O O . GLU A 1 386 ? 27.745 -5.249 -29.458 0.60 72.82 456 GLU A O 1
ATOM 2924 N N . THR A 1 387 ? 29.619 -6.213 -30.218 1.00 73.37 457 THR A N 1
ATOM 2925 C CA . THR A 1 387 ? 30.037 -4.941 -30.830 1.0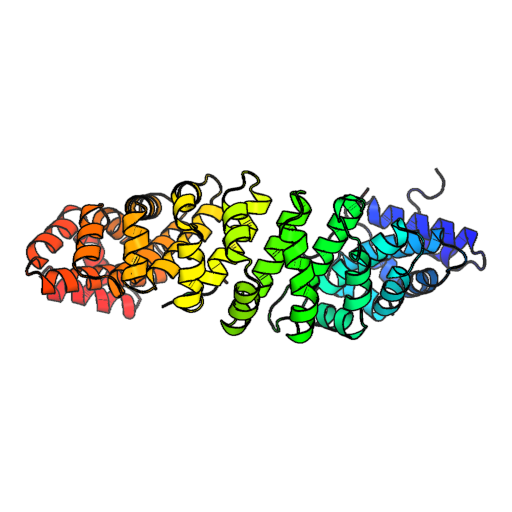0 74.27 457 THR A CA 1
ATOM 2926 C C . THR A 1 387 ? 29.069 -4.511 -31.920 1.00 74.62 457 THR A C 1
ATOM 2927 O O . THR A 1 387 ? 28.984 -3.311 -32.238 1.00 75.75 457 THR A O 1
ATOM 2931 N N . GLU A 1 388 ? 28.379 -5.487 -32.508 0.25 74.50 458 GLU A N 1
ATOM 2932 C CA . GLU A 1 388 ? 27.353 -5.219 -33.497 0.22 74.34 458 GLU A CA 1
ATOM 2933 C C . GLU A 1 388 ? 26.300 -4.318 -32.872 0.18 74.51 458 GLU A C 1
ATOM 2934 O O . GLU A 1 388 ? 26.167 -3.177 -33.292 0.81 74.88 458 GLU A O 1
ATOM 2940 N N . LYS A 1 389 ? 25.597 -4.810 -31.848 1.00 74.60 459 LYS A N 1
ATOM 2941 C CA . LYS A 1 389 ? 24.580 -4.011 -31.129 1.00 74.80 459 LYS A CA 1
ATOM 2942 C C . LYS A 1 389 ? 25.064 -2.578 -30.810 0.98 74.25 459 LYS A C 1
ATOM 2943 O O . LYS A 1 389 ? 24.376 -1.582 -31.140 1.00 74.14 459 LYS A O 1
ATOM 2949 N N . LEU A 1 390 ? 26.258 -2.486 -30.228 1.00 72.92 460 LEU A N 1
ATOM 2950 C CA . LEU A 1 390 ? 26.755 -1.221 -29.734 1.00 72.64 460 LEU A CA 1
ATOM 2951 C C . LEU A 1 390 ? 26.926 -0.137 -30.810 0.76 72.85 460 LEU A C 1
ATOM 2952 O O . LEU A 1 390 ? 26.637 1.039 -30.562 0.92 72.40 460 LEU A O 1
ATOM 2957 N N . SER A 1 391 ? 27.375 -0.537 -31.999 1.00 73.32 461 SER A N 1
ATOM 2958 C CA . SER A 1 391 ? 27.646 0.418 -33.093 1.00 73.70 461 SER A CA 1
ATOM 2959 C C . SER A 1 391 ? 26.352 1.033 -33.667 0.81 73.46 461 SER A C 1
ATOM 2960 O O . SER A 1 391 ? 26.328 2.179 -34.122 0.33 73.16 461 SER A O 1
ATOM 2963 N N . ILE A 1 392 ? 25.290 0.230 -33.649 1.00 73.78 462 ILE A N 1
ATOM 2964 C CA . ILE A 1 392 ? 23.964 0.636 -34.059 0.69 73.87 462 ILE A CA 1
ATOM 2965 C C . ILE A 1 392 ? 23.460 1.675 -33.067 0.61 73.76 462 ILE A C 1
ATOM 2966 O O . ILE A 1 392 ? 23.051 2.754 -33.472 1.00 74.76 462 ILE A O 1
ATOM 2971 N N . MET A 1 393 ? 23.514 1.363 -31.772 0.91 73.36 463 MET A N 1
ATOM 2972 C CA . MET A 1 393 ? 23.160 2.333 -30.725 0.84 72.69 463 MET A CA 1
ATOM 2973 C C . MET A 1 393 ? 23.811 3.683 -30.978 0.77 71.80 463 MET A C 1
ATOM 2974 O O . MET A 1 393 ? 23.152 4.711 -30.919 1.00 71.27 463 MET A O 1
ATOM 2979 N N . ILE A 1 394 ? 25.104 3.663 -31.277 1.00 71.11 464 ILE A N 1
ATOM 2980 C CA . ILE A 1 394 ? 25.878 4.884 -31.418 1.00 70.62 464 ILE A CA 1
ATOM 2981 C C . ILE A 1 394 ? 25.480 5.570 -32.708 1.00 71.11 464 ILE A C 1
ATOM 2982 O O . ILE A 1 394 ? 25.303 6.793 -32.738 0.69 71.24 464 ILE A O 1
ATOM 2987 N N . GLU A 1 395 ? 25.338 4.787 -33.776 0.29 70.94 465 GLU A N 1
ATOM 2988 C CA . GLU A 1 395 ? 24.898 5.324 -35.054 0.29 70.82 465 GLU A CA 1
ATOM 2989 C C . GLU A 1 395 ? 23.490 5.874 -34.897 0.22 71.29 465 GLU A C 1
ATOM 2990 O O . GLU A 1 395 ? 23.216 6.989 -35.317 0.93 71.23 465 GLU A O 1
ATOM 2996 N N . GLU A 1 396 ? 22.618 5.089 -34.264 1.00 71.46 466 GLU A N 1
ATOM 2997 C CA . GLU A 1 396 ? 21.201 5.464 -34.017 1.00 72.63 466 GLU A CA 1
ATOM 2998 C C . GLU A 1 396 ? 20.902 6.740 -33.206 0.44 72.94 466 GLU A C 1
ATOM 2999 O O . GLU A 1 396 ? 19.787 7.270 -33.288 0.80 73.27 466 GLU A O 1
ATOM 3005 N N . CYS A 1 397 ? 21.856 7.209 -32.400 1.00 73.37 467 CYS A N 1
ATOM 3006 C CA . CYS A 1 397 ? 21.627 8.384 -31.551 0.97 73.18 467 CYS A CA 1
ATOM 3007 C C . CYS A 1 397 ? 22.354 9.621 -32.069 0.82 73.76 467 CYS A C 1
ATOM 3008 O O . CYS A 1 397 ? 22.146 10.736 -31.574 0.68 74.10 467 CYS A O 1
ATOM 3011 N N . GLY A 1 398 ? 23.188 9.435 -33.081 0.46 73.85 468 GLY A N 1
ATOM 3012 C CA . GLY A 1 398 ? 23.944 10.550 -33.628 1.00 74.09 468 GLY A CA 1
ATOM 3013 C C . GLY A 1 398 ? 25.415 10.390 -33.333 0.80 74.45 468 GLY A C 1
ATOM 3014 O O . GLY A 1 398 ? 26.197 1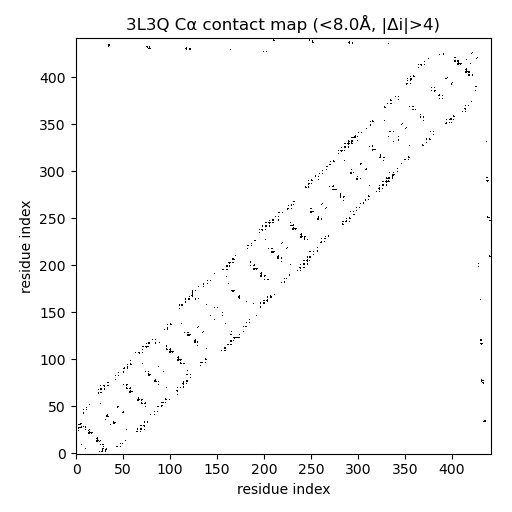1.289 -33.575 0.90 74.25 468 GLY A O 1
ATOM 3015 N N . GLY A 1 399 ? 25.799 9.230 -32.821 0.72 74.91 469 GLY A N 1
ATOM 3016 C CA . GLY A 1 399 ? 27.178 9.026 -32.409 0.01 76.04 469 GLY A CA 1
ATOM 3017 C C . GLY A 1 399 ? 28.169 9.105 -33.553 1.00 76.84 469 GLY A C 1
ATOM 3018 O O . GLY A 1 399 ? 29.234 9.706 -33.416 0.78 76.29 469 GLY A O 1
ATOM 3019 N N . LEU A 1 400 ? 27.806 8.491 -34.679 0.46 77.94 470 LEU A N 1
ATOM 3020 C CA . LEU A 1 400 ? 28.727 8.313 -35.797 1.00 79.09 470 LEU A CA 1
ATOM 3021 C C . LEU A 1 400 ? 29.017 9.619 -36.528 1.00 79.89 470 LEU A C 1
ATOM 3022 O O . LEU A 1 400 ? 30.169 9.892 -36.862 1.00 80.26 470 LEU A O 1
ATOM 3027 N N . ASP A 1 401 ? 27.983 10.431 -36.743 0.76 80.59 471 ASP A N 1
ATOM 3028 C CA . ASP A 1 401 ? 28.161 11.752 -37.333 0.51 81.63 471 ASP A CA 1
ATOM 3029 C C . ASP A 1 401 ? 29.176 12.533 -36.499 1.00 81.94 471 ASP A C 1
ATOM 3030 O O . ASP A 1 401 ? 30.034 13.230 -37.054 1.00 83.14 471 ASP A O 1
ATOM 3035 N N . LYS A 1 402 ? 29.115 12.391 -35.178 0.11 81.79 472 LYS A N 1
ATOM 3036 C CA . LYS A 1 402 ? 30.072 13.075 -34.307 0.49 81.35 472 LYS A CA 1
ATOM 3037 C C . LYS A 1 402 ? 31.488 12.495 -34.382 0.36 81.65 472 LYS A C 1
ATOM 3038 O O . LYS A 1 402 ? 32.421 13.229 -34.633 1.00 81.64 472 LYS A O 1
ATOM 3044 N N . ILE A 1 403 ? 31.647 11.186 -34.211 1.00 82.14 473 ILE A N 1
ATOM 3045 C CA . ILE A 1 403 ? 32.988 10.548 -34.193 1.00 82.67 473 ILE A CA 1
ATOM 3046 C C . ILE A 1 403 ? 33.769 10.680 -35.521 0.51 83.77 473 ILE A C 1
ATOM 3047 O O . ILE A 1 403 ? 35.007 10.845 -35.502 1.00 83.55 473 ILE A O 1
ATOM 3052 N N . GLU A 1 404 ? 33.047 10.583 -36.649 0.63 84.79 474 GLU A N 1
ATOM 3053 C CA . GLU A 1 404 ? 33.581 10.890 -37.997 0.99 85.86 474 GLU A CA 1
ATOM 3054 C C . GLU A 1 404 ? 34.448 12.151 -37.955 0.78 86.59 474 GLU A C 1
ATOM 3055 O O . GLU A 1 404 ? 35.648 12.112 -38.258 0.49 86.40 474 GLU A O 1
ATOM 3061 N N . ALA A 1 405 ? 33.808 13.261 -37.571 1.00 87.33 475 ALA A N 1
ATOM 3062 C CA . ALA A 1 405 ? 34.405 14.599 -37.607 1.00 87.91 475 ALA A CA 1
ATOM 3063 C C . ALA A 1 405 ? 35.739 14.664 -36.862 1.00 88.50 475 ALA A C 1
ATOM 3064 O O . ALA A 1 405 ? 36.734 15.178 -37.390 0.60 88.60 475 ALA A O 1
ATOM 3066 N N . LEU A 1 406 ? 35.756 14.101 -35.653 1.00 89.03 476 LEU A N 1
ATOM 3067 C CA . LEU A 1 406 ? 36.948 14.108 -34.791 1.00 89.24 476 LEU A CA 1
ATOM 3068 C C . LEU A 1 406 ? 38.199 13.405 -35.404 0.68 89.41 476 LEU A C 1
ATOM 3069 O O . LEU A 1 406 ? 39.292 13.478 -34.836 0.01 89.43 476 LEU A O 1
ATOM 3074 N N . GLN A 1 407 ? 38.020 12.736 -36.550 0.82 89.69 477 GLN A N 1
ATOM 3075 C CA . GLN A 1 407 ? 39.133 12.387 -37.454 1.00 89.89 477 GLN A CA 1
ATOM 3076 C C . GLN A 1 407 ? 39.773 13.694 -37.951 0.65 89.80 477 GLN A C 1
ATOM 3077 O O . GLN A 1 407 ? 40.992 13.861 -37.887 0.94 89.83 477 GLN A O 1
ATOM 3083 N N . ARG A 1 408 ? 38.940 14.612 -38.440 0.34 89.78 478 ARG A N 1
ATOM 3084 C CA . ARG A 1 408 ? 39.390 15.940 -38.848 0.18 89.97 478 ARG A CA 1
ATOM 3085 C C . ARG A 1 408 ? 39.401 16.878 -37.640 0.12 90.16 478 ARG A C 1
ATOM 3086 O O . ARG A 1 408 ? 38.574 17.786 -37.524 0.92 90.50 478 ARG A O 1
ATOM 3094 N N . HIS A 1 409 ? 40.344 16.646 -36.734 1.00 90.28 479 HIS A N 1
ATOM 3095 C CA . HIS A 1 409 ? 40.432 17.433 -35.496 0.12 90.32 479 HIS A CA 1
ATOM 3096 C C . HIS A 1 409 ? 41.877 17.878 -35.270 0.62 90.36 479 HIS A C 1
ATOM 3097 O O . HIS A 1 409 ? 42.808 17.137 -35.591 1.00 90.54 479 HIS A O 1
ATOM 3104 N N . GLU A 1 410 ? 42.060 19.076 -34.709 0.92 90.31 480 GLU A N 1
ATOM 3105 C CA . GLU A 1 410 ? 43.406 19.667 -34.547 0.72 90.23 480 GLU A CA 1
ATOM 3106 C C . GLU A 1 410 ? 44.203 19.175 -33.331 0.90 89.98 480 GLU A C 1
ATOM 3107 O O . GLU A 1 410 ? 45.044 19.908 -32.799 0.48 90.14 480 GLU A O 1
ATOM 3113 N N . ASN A 1 411 ? 43.953 17.931 -32.920 1.00 89.52 481 ASN A N 1
ATOM 3114 C CA . ASN A 1 411 ? 44.606 17.331 -31.757 0.57 89.10 481 ASN A CA 1
ATOM 3115 C C . ASN A 1 411 ? 44.918 15.858 -32.000 0.97 89.22 481 ASN A C 1
ATOM 3116 O O . ASN A 1 411 ? 44.007 15.051 -32.216 1.00 89.03 481 ASN A O 1
ATOM 3121 N N . GLU A 1 412 ? 46.211 15.530 -31.949 1.00 89.50 482 GLU A N 1
ATOM 3122 C CA . GLU A 1 412 ? 46.735 14.169 -32.148 0.41 89.70 482 GLU A CA 1
ATOM 3123 C C . GLU A 1 412 ? 45.992 13.069 -31.364 1.00 89.14 482 GLU A C 1
ATOM 3124 O O . GLU A 1 412 ? 45.618 12.051 -31.944 1.00 89.09 482 GLU A O 1
ATOM 3130 N N . SER A 1 413 ? 45.794 13.281 -30.060 0.67 88.69 483 SER A N 1
ATOM 3131 C CA . SER A 1 413 ? 45.115 12.312 -29.179 1.00 88.16 483 SER A CA 1
ATOM 3132 C C . SER A 1 413 ? 43.663 12.048 -29.595 1.00 87.70 483 SER A C 1
ATOM 3133 O O . SER A 1 413 ? 43.166 10.923 -29.457 1.00 87.35 483 SER A O 1
ATOM 3136 N N . VAL A 1 414 ? 43.008 13.091 -30.112 1.00 87.17 484 VAL A N 1
ATOM 3137 C CA . VAL A 1 414 ? 41.621 13.007 -30.569 1.00 86.79 484 VAL A CA 1
ATOM 3138 C C . VAL A 1 414 ? 41.482 12.223 -31.875 0.53 86.84 484 VAL A C 1
ATOM 3139 O O . VAL A 1 414 ? 40.806 11.193 -31.894 0.92 86.36 484 VAL A O 1
ATOM 3143 N N . TYR A 1 415 ? 42.126 12.687 -32.953 1.00 87.19 485 TYR A N 1
ATOM 3144 C CA . TYR A 1 415 ? 41.957 12.027 -34.268 0.89 87.48 485 TYR A CA 1
ATOM 3145 C C . TYR A 1 415 ? 42.448 10.562 -34.324 1.00 87.14 485 TYR A C 1
ATOM 3146 O O . TYR A 1 415 ? 41.886 9.740 -35.051 0.64 87.15 485 TYR A O 1
ATOM 3155 N N . LYS A 1 416 ? 43.455 10.238 -33.517 1.00 86.70 486 LYS A N 1
ATOM 3156 C CA . LYS A 1 416 ? 43.933 8.861 -33.404 0.78 86.47 486 LYS A CA 1
ATOM 3157 C C . LYS A 1 416 ? 42.904 7.920 -32.769 0.55 85.95 486 LYS A C 1
ATOM 3158 O O . LYS A 1 416 ? 42.582 6.878 -33.333 0.98 85.58 486 LYS A O 1
ATOM 3164 N N . ALA A 1 417 ? 42.380 8.294 -31.606 0.60 85.62 487 ALA A N 1
ATOM 3165 C CA . ALA A 1 417 ? 41.393 7.465 -30.919 1.00 85.02 487 ALA A CA 1
ATOM 3166 C C . ALA A 1 417 ? 40.107 7.270 -31.727 0.87 84.52 487 ALA A C 1
ATOM 3167 O O . ALA A 1 417 ? 39.510 6.187 -31.657 1.00 84.86 487 ALA A O 1
ATOM 3169 N N . SER A 1 418 ? 39.698 8.293 -32.495 1.00 83.37 488 SER A N 1
ATOM 3170 C CA . SER A 1 418 ? 38.442 8.242 -33.263 1.00 82.45 488 SER A CA 1
ATOM 3171 C C . SER A 1 418 ? 38.569 7.601 -34.644 0.36 82.19 488 SER A C 1
ATOM 3172 O O . SER A 1 418 ? 37.834 6.655 -34.950 0.72 82.13 488 SER A O 1
ATOM 3175 N N . LEU A 1 419 ? 39.485 8.117 -35.472 0.78 81.79 489 LEU A N 1
ATOM 3176 C CA . LEU A 1 419 ? 39.788 7.514 -36.774 0.65 81.16 489 LEU A CA 1
ATOM 3177 C C . LEU A 1 419 ? 40.027 6.006 -36.604 0.87 80.35 489 LEU A C 1
ATOM 3178 O O . LEU A 1 419 ? 39.766 5.227 -37.519 0.58 80.49 489 LEU A O 1
ATOM 3183 N N . ASN A 1 420 ? 40.481 5.615 -35.409 1.00 79.33 490 ASN A N 1
ATOM 3184 C CA . ASN A 1 420 ? 40.627 4.208 -34.982 1.00 78.50 490 ASN A CA 1
ATOM 3185 C C . ASN A 1 420 ? 39.313 3.489 -34.536 0.82 78.61 490 ASN A C 1
ATOM 3186 O O . ASN A 1 420 ? 39.146 2.284 -34.782 0.69 78.18 490 ASN A O 1
ATOM 3191 N N . LEU A 1 421 ? 38.393 4.213 -33.887 0.90 78.38 491 LEU A N 1
ATOM 3192 C CA . LEU A 1 421 ? 37.072 3.645 -33.529 1.00 78.07 491 LEU A CA 1
ATOM 3193 C C . LEU A 1 421 ? 36.274 3.390 -34.812 0.87 77.57 491 LEU A C 1
ATOM 3194 O O . LEU A 1 421 ? 35.625 2.350 -34.932 0.79 77.19 491 LEU A O 1
ATOM 3199 N N . ILE A 1 422 ? 36.327 4.350 -35.743 1.00 76.94 492 ILE A N 1
ATOM 3200 C CA . ILE A 1 422 ? 35.822 4.151 -37.098 0.93 77.29 492 ILE A CA 1
ATOM 3201 C C . ILE A 1 422 ? 36.511 2.947 -37.767 0.62 77.23 492 ILE A C 1
ATOM 3202 O O . ILE A 1 422 ? 35.864 1.922 -38.039 1.00 77.61 492 ILE A O 1
ATOM 3207 N N . GLU A 1 423 ? 37.820 3.048 -38.002 0.98 77.03 493 GLU A N 1
ATOM 3208 C CA . GLU A 1 423 ? 38.544 1.945 -38.677 0.60 76.72 493 GLU A CA 1
ATOM 3209 C C . GLU A 1 423 ? 38.306 0.574 -38.025 1.00 76.16 493 GLU A C 1
ATOM 3210 O O . GLU A 1 423 ? 38.544 -0.455 -38.642 0.50 76.55 493 GLU A O 1
ATOM 3216 N N . LYS A 1 424 ? 37.825 0.544 -36.793 0.17 75.72 494 LYS A N 1
ATOM 3217 C CA . LYS A 1 424 ? 37.627 -0.749 -36.157 0.39 75.14 494 LYS A CA 1
ATOM 3218 C C . LYS A 1 424 ? 36.171 -1.172 -36.018 0.25 75.36 494 LYS A C 1
ATOM 3219 O O . LYS A 1 424 ? 35.910 -2.349 -35.838 1.00 74.79 494 LYS A O 1
ATOM 3225 N N . TYR A 1 425 ? 35.224 -0.236 -36.105 1.00 76.03 495 TYR A N 1
ATOM 3226 C CA . TYR A 1 425 ? 33.824 -0.563 -35.768 0.60 76.48 495 TYR A CA 1
ATOM 3227 C C . TYR A 1 425 ? 32.715 -0.074 -36.698 1.00 77.85 495 TYR A C 1
ATOM 3228 O O . TYR A 1 425 ? 31.613 -0.628 -36.649 0.76 78.44 495 TYR A O 1
ATOM 3237 N N . PHE A 1 426 ? 32.969 0.918 -37.553 1.00 79.07 496 PHE A N 1
ATOM 3238 C CA . PHE A 1 426 ? 31.856 1.597 -38.250 0.50 80.36 496 PHE A CA 1
ATOM 3239 C C . PHE A 1 426 ? 31.604 1.511 -39.791 0.15 81.15 496 PHE A C 1
ATOM 3240 O O . PHE A 1 426 ? 30.570 2.029 -40.275 1.00 81.79 496 PHE A O 1
ATOM 3248 N N . SER A 1 427 ? 32.456 0.859 -40.583 0.45 81.95 497 SER A N 1
ATOM 3249 C CA . SER A 1 427 ? 33.539 -0.029 -40.194 1.00 82.57 497 SER A CA 1
ATOM 3250 C C . SER A 1 427 ? 34.228 -0.278 -41.509 0.34 82.62 497 SER A C 1
ATOM 3251 O O . SER A 1 427 ? 33.559 -0.845 -42.388 0.97 83.09 497 SER A O 1
ATOM 3254 N N . PRO B 2 7 ? 35.953 30.140 2.687 0.62 69.61 7 PRO B N 1
ATOM 3255 C CA . PRO B 2 7 ? 35.792 30.926 3.906 0.12 69.16 7 PRO B CA 1
ATOM 3256 C C . PRO B 2 7 ? 36.817 32.062 4.023 0.69 68.70 7 PRO B C 1
ATOM 3257 O O . PRO B 2 7 ? 37.913 31.844 4.550 0.38 69.05 7 PRO B O 1
ATOM 3261 N N . PHE B 2 8 ? 36.464 33.255 3.536 0.48 67.97 8 PHE B N 1
ATOM 3262 C CA . PHE B 2 8 ? 37.305 34.470 3.668 0.93 66.41 8 PHE B CA 1
ATOM 3263 C C . PHE B 2 8 ? 38.510 34.191 4.592 0.54 65.69 8 PHE B C 1
ATOM 3264 O O . PHE B 2 8 ? 38.322 34.063 5.808 0.72 66.36 8 PHE B O 1
ATOM 3272 N N . LYS B 2 9 ? 39.716 34.059 4.004 0.93 63.50 9 LYS B N 1
ATOM 3273 C CA . LYS B 2 9 ? 41.056 33.934 4.719 1.00 61.15 9 LYS B CA 1
ATOM 3274 C C . LYS B 2 9 ? 41.324 34.991 5.820 0.72 56.57 9 LYS B C 1
ATOM 3275 O O . LYS B 2 9 ? 42.092 34.760 6.770 1.00 56.01 9 LYS B O 1
ATOM 3281 N N . LYS B 2 10 ? 40.703 36.145 5.660 1.00 52.27 10 LYS B N 1
ATOM 3282 C CA . LYS B 2 10 ? 40.930 37.317 6.513 1.00 48.75 10 LYS B CA 1
ATOM 3283 C C . LYS B 2 10 ? 39.570 37.929 6.718 1.00 47.96 10 LYS B C 1
ATOM 3284 O O . LYS B 2 10 ? 38.734 37.842 5.821 0.96 48.57 10 LYS B O 1
ATOM 3290 N N . LYS B 2 11 ? 39.311 38.444 7.926 1.00 46.76 11 LYS B N 1
ATOM 3291 C CA . LYS B 2 11 ? 38.005 38.976 8.328 1.00 45.91 11 LYS B CA 1
ATOM 3292 C C . LYS B 2 11 ? 38.281 40.318 9.019 1.00 44.39 11 LYS B C 1
ATOM 3293 O O . LYS B 2 11 ? 38.973 40.401 10.004 1.00 42.78 11 LYS B O 1
ATOM 3299 N N . ARG B 2 12 ? 37.697 41.363 8.502 1.00 44.20 12 ARG B N 1
ATOM 3300 C CA . ARG B 2 12 ? 37.676 42.605 9.222 1.00 44.47 12 ARG B CA 1
ATOM 3301 C C . ARG B 2 12 ? 36.678 42.534 10.434 1.00 43.99 12 ARG B C 1
ATOM 3302 O O . ARG B 2 12 ? 35.664 41.804 10.410 0.59 40.76 12 ARG B O 1
ATOM 3310 N N . ARG B 2 13 ? 36.989 43.276 11.497 1.00 45.52 13 ARG B N 1
ATOM 3311 C CA . ARG B 2 13 ? 35.986 43.537 12.538 1.00 46.68 13 ARG B CA 1
ATOM 3312 C C . ARG B 2 13 ? 35.225 44.856 12.295 1.00 49.53 13 ARG B C 1
ATOM 3313 O O . ARG B 2 13 ? 35.733 45.956 12.552 1.00 50.14 13 ARG B O 1
ATOM 3321 N N . GLU B 2 14 ? 34.030 44.765 11.733 1.00 53.61 14 GLU B N 1
ATOM 3322 C CA . GLU B 2 14 ? 33.340 45.962 11.186 1.00 58.66 14 GLU B CA 1
ATOM 3323 C C . GLU B 2 14 ? 32.206 46.526 12.115 0.98 59.70 14 GLU B C 1
ATOM 3324 O O . GLU B 2 14 ? 31.697 45.818 12.988 1.00 60.51 14 GLU B O 1
ATOM 3330 N N . ALA B 2 15 ? 31.864 47.807 11.900 0.67 61.58 15 ALA B N 1
ATOM 3331 C CA . ALA B 2 15 ? 30.749 48.582 12.534 1.00 62.07 15 ALA B CA 1
ATOM 3332 C C . ALA B 2 15 ? 30.719 48.633 14.064 1.00 62.97 15 ALA B C 1
ATOM 3333 O O . ALA B 2 15 ? 31.457 49.403 14.689 0.27 62.98 15 ALA B O 1
ATOM 3336 N N . LYS C 2 10 ? 44.681 6.795 -11.029 1.00 68.28 10 LYS C N 1
ATOM 3337 C CA . LYS C 2 10 ? 43.283 7.066 -11.516 1.00 67.13 10 LYS C CA 1
ATOM 3338 C C . LYS C 2 10 ? 42.598 8.194 -10.716 1.00 65.02 10 LYS C C 1
ATOM 3339 O O . LYS C 2 10 ? 41.801 8.964 -11.288 1.00 64.31 10 LYS C O 1
ATOM 3345 N N . LYS C 2 11 ? 42.931 8.297 -9.421 1.00 62.29 11 LYS C N 1
ATOM 3346 C CA . LYS C 2 11 ? 42.354 9.323 -8.506 1.00 60.11 11 LYS C CA 1
ATOM 3347 C C . LYS C 2 11 ? 42.805 10.731 -8.879 1.00 59.51 11 LYS C C 1
ATOM 3348 O O . LYS C 2 11 ? 43.952 10.898 -9.311 1.00 60.41 11 LYS C O 1
ATOM 3354 N N . ARG C 2 12 ? 41.933 11.737 -8.718 1.00 58.22 12 ARG C N 1
ATOM 3355 C CA . ARG C 2 12 ? 42.274 13.140 -9.023 1.00 56.99 12 ARG C CA 1
ATOM 3356 C C . ARG C 2 12 ? 42.065 14.112 -7.853 1.00 57.08 12 ARG C C 1
ATOM 3357 O O . ARG C 2 12 ? 40.928 14.313 -7.393 0.83 56.72 12 ARG C O 1
ATOM 3365 N N . ARG C 2 13 ? 43.167 14.742 -7.423 1.00 56.35 13 ARG C N 1
ATOM 3366 C CA . ARG C 2 13 ? 43.221 15.660 -6.298 1.00 55.98 13 ARG C CA 1
ATOM 3367 C C . ARG C 2 13 ? 42.600 16.975 -6.639 1.00 56.33 13 ARG C C 1
ATOM 3368 O O . ARG C 2 13 ? 42.485 17.301 -7.800 1.00 56.06 13 ARG C O 1
ATOM 3376 N N . GLU C 2 14 ? 42.154 17.701 -5.622 1.00 57.24 14 GLU C N 1
ATOM 3377 C CA . GLU C 2 14 ? 41.497 19.004 -5.809 1.00 59.29 14 GLU C CA 1
ATOM 3378 C C . GLU C 2 14 ? 42.466 20.088 -6.335 1.00 59.73 14 GLU C C 1
ATOM 3379 O O . GLU C 2 14 ? 43.649 20.098 -6.004 1.00 59.20 14 GLU C O 1
ATOM 3385 N N . ALA C 2 15 ? 41.949 20.941 -7.216 1.00 61.57 15 ALA C N 1
ATOM 3386 C CA . ALA C 2 15 ? 42.645 22.143 -7.709 0.69 62.71 15 ALA C CA 1
ATOM 3387 C C . ALA C 2 15 ? 42.853 23.134 -6.574 0.66 63.15 15 ALA C C 1
ATOM 3388 O O . ALA C 2 15 ? 43.806 23.947 -6.603 0.93 63.83 15 ALA C O 1
#

Secondary structure (DSSP, 8-state):
--SSS--HHHHHHHHTSS-HHHHHHHHHHHHHHHHH-SS--HHHHHHTT-HHHHHHHHT-TT-HHHHHHHHHHHHHHHTS-HHHHHHHHHTTHHHHHHHGGG-S-HHHHHHHHHHHHHHHTT-HHHHHHHHHTT-HHHHHHTT-SS-GGGS-HHHHHHHHHHHHHSS---TTPPPHHHHHHHHHHHHHHTTSS-HHHHHHHHHHHHHHTSS-HHHHHHHHHTT-HHHHHHHHT-S-HHHHHHHHHHHHHHHTS-HHHHHHHHHTTGGGGHHHHHT-SSHHHHHHHHHHHHHHTTS-HHHHHHHHHTT-HHHHHHHHHSS-HHHHHHHHHHHHHHHHHS-HHHHHHHHHTT-HHHHHHGGG-S-HHHHHHHHHHHHHHHHHHHTTT-HHHHHHHHHHHTHHHHHHHTTS-S-HHHHHHHHHHHHHHT-/--SS-----/------

CATH classification: 1.25.10.10

Radius of gyration: 27.85 Å; Cα contacts (8 Å, |Δi|>4): 648; chains: 3; bounding box: 37×75×73 Å

Solvent-accessible surface area: 19126 Å² total; per-residue (Å²): 222,59,9,56,104,66,51,30,128,70,0,40,163,12,2,86,36,161,74,66,100,41,30,21,76,0,0,44,1,0,32,38,13,0,0,109,63,182,171,23,29,15,63,69,0,46,186,39,35,0,6,79,73,0,18,69,6,3,58,65,107,121,12,23,69,0,8,31,11,0,0,20,0,0,0,0,0,0,20,22,86,58,129,21,0,96,21,0,18,94,19,36,0,3,64,25,0,24,82,9,5,88,22,124,70,67,90,0,3,38,2,0,1,33,0,0,0,0,0,0,2,39,17,21,82,32,0,34,63,0,29,172,80,36,0,8,94,41,0,29,68,39,5,85,41,143,79,12,80,109,37,69,68,36,23,3,75,11,0,2,10,1,6,4,3,1,2,32,53,84,149,82,26,4,45,98,106,2,4,77,80,2,0,73,23,5,33,86,2,0,104,26,144,19,69,75,1,20,12,14,0,0,32,2,0,3,35,7,0,29,7,79,41,134,37,0,58,31,0,19,151,70,53,3,5,81,21,0,13,140,11,1,48,29,136,76,73,85,5,11,23,0,0,1,55,0,0,0,3,0,0,5,6,54,54,118,7,0,38,114,0,8,96,32,31,0,0,69,28,0,42,69,5,5,88,27,132,85,71,49,2,30,59,11,0,0,12,0,0,0,0,0,0,6,10,84,87,81,0,0,70,58,0,24,104,71,32,0,0,64,64,1,19,35,5,2,62,176,28,50,83,111,0,23,50,28,0,0,74,0,1,8,11,1,6,78,30,14,49,44,148,11,10,62,68,0,17,156,32,35,0,11,105,11,0,2,90,15,7,72,22,211,44,63,134,0,4,63,12,0,1,69,0,2,40,19,5,0,90,9,6,99,157,94,66,74,36,142,61,1,12,86,67,0,72,143,46,29,0,25,102,56,0,92,59,14,48,233,50,179,47,92,58,0,81,122,38,0,85,50,5,28,120,126,37,31,123,68,166,118,22,49,68,61,101,106,187,48,56,94,46,148

InterPro domains:
  IPR000225 Armadillo [PF00514] (109-149)
  IPR000225 Armadillo [PF00514] (151-190)
  IPR000225 Armadillo [PF00514] (248-280)
  IPR000225 Armadillo [PF00514] (283-321)
  IPR000225 Armadillo [PF00514] (324-364)
  IPR000225 Armadillo [PF00514] (367-405)
  IPR000225 Armadillo [PF00514] (410-447)
  IPR000225 Armadillo [PS50176] (119-162)
  IPR000225 Armadillo [PS50176] (162-204)
  IPR000225 Armadillo [PS50176] (204-230)
  IPR000225 Armadillo [PS50176] (251-293)
  IPR000225 Armadillo [PS50176] (293-335)
  IPR000225 Armadillo [PS50176] (335-377)
  IPR000225 Armadillo [SM00185] (108-149)
  IPR000225 Armadillo [SM00185] (151-191)
  IPR000225 Armadillo [SM00185] (193-231)
  IPR000225 Armadillo [SM00185] (241-280)
  IPR000225 Armadillo [SM00185] (282-322)
  IPR000225 Armadillo [SM00185] (324-364)
  IPR000225 Armadillo [SM00185] (366-406)

Sequence (442 aa):
QGTVNWSVEDIVKGINSNNLESQLQATQAARKLLSREKQPPIDNIIRAGLIPKFVSFLGKTDCSPIQFESAWALTNIASGTSEQTKAVVDGGAIPAFISLLASPHAHISEQAVWALGNIAGDGSAFRDLVIKHGAIDPLLALLAVPDLSTLACGYLRNLTWTLSNLCRNKNPAPPLDAVEQILPTLVRLLHHNDPEVLADSCWAISYLTDGPNERIEMVVKKGVVPQLVKLLGATELPIVTPALRAIGNIVTGTDEQTQKVIDAGALAVFPSLLTNPKTNIQKEATWTMSNITAGRQDQIQQVVNHGLVPFLVGVLSKADFKTQKEAAWAITNYTSGGTVEQIVYLVHCGIIEPLMNLLSAKDTKIIQVILDAISNIFQAAEKLGETEKLSIMIEECGGLDKIEALQRHENESVYKASLNLIEKYFSPFKKKRREAKKRREA

GO terms:
  GO:0010494 cytoplasmic stress granule (C, IDA)
  GO:0005515 protein binding (F, IPI)
  GO:0061608 nuclear import signal receptor activity (F, IDA)
  GO:0006606 protein import into nucleus (P, IDA)
  GO:1903902 positive regulation of viral life cycle (P, IMP)
  GO:0075506 entry of viral genome into host nucleus through nuclear pore complex via importin (P, IMP)
  GO:0005654 nucleoplasm (C, TAS)
  GO:0005829 cytosol (C, TAS)
  GO:0140297 DNA-binding transcription factor binding (F, IPI)
  GO:0098978 glutamatergic synapse (C, IDA)
  GO:0098978 glutamatergic synapse (C, IMP)
  GO:0014069 postsynaptic density (C, IDA)
  GO:0099527 postsynapse to nucleus signaling pathway (P, IDA)
  GO:0099527 postsynapse to nucleus signaling pathway (P, IMP)
  GO:0014069 postsynaptic density (C, IEP)